Protein AF-0000000075746094 (afdb_homodimer)

Sequence (538 aa):
MNRHQIHQRLQAWEPWWSILRYVLVMAALLWLGGRGAGNLGYNWQWYRISEYIGTVQQGELSLGPLLQGLLVTLKITGVSLLLSLVFGLGAALLRLLPSVMGRLVARIYLELVRNTPLLILIFFIYFVIGPLFGIGRFFSAVLALSLFEGAYASEIFRAGIVSIHRGQWEAAYCLGLSNWDMYRKIILPQALRRIIPPLTSQAVSLVKDSALVSTIAVYDLTMRGQALVAETFLAFEVWFTVAGLYLVLTITLSALAWGLERKMAADSAMNRHQIHQRLQAWEPWWSILRYVLVMAALLWLGGRGAGNLGYNWQWYRISEYIGTVQQGELSLGPLLQGLLVTLKITGVSLLLSLVFGLGAALLRLLPSVMGRLVARIYLELVRNTPLLILIFFIYFVIGPLFGIGRFFSAVLALSLFEGAYASEIFRAGIVSIHRGQWEAAYCLGLSNWDMYRKIILPQALRRIIPPLTSQAVSLVKDSALVSTIAVYDLTMRGQALVAETFLAFEVWFTVAGLYLVLTITLSALAWGLERKMAADSA

Radius of gyration: 25.2 Å; Cα contacts (8 Å, |Δi|>4): 639; chains: 2; bounding box: 60×74×79 Å

Foldseek 3Di:
DDPVVVVVVVVLCVLVVVVVVVVVVLVVVVVVCVVVVVVVVHDADLVVVVVQQWDQDPNDIDGHLLVVLAVLLVVLLVLLLVLLLVLLQQLLVLCVDPDPVSVVVSVVLLVVLVPDDLLVLLCCLAVPVCVVVVHHLSVSLSVSLSSNLSSVLNVLLNCLQVVDDVVLVVVCVVVVHDPVCSCVPGRVVSSCLSSQLVSLVSSLVSSVVSLSSLVVPDSHNNVSLVVCCVVPVNNPSSVSVSVVVSCVVSSVSNSVSVVSNVVSVVVVD/DDPVVVVVVVVLCVLVVVVVVVVVVLVVVVVVCVVVVVVVVHDADLVVVVVQQWDQDPNDIDGHLLVVLAVLLVVLLVLLLVLLLVLLQQLLVLCVDPDPVSVVVSVVLLVCLVPDDLLVLLCCLAVPVCVVVVHHLSVSLSVSLNSNLSSVLNVLLNCLQVVDDVVLVVVCVVVVHDPVCSCVPGRVVSSCLSSQLVSLVSSLVSSVVSLSSLVVPDSHNNVSLVVCCVVPVNNPSSVSVSVVVSVVVSSVSNSVSVVSNVVSVVVVD

InterPro domains:
  IPR000515 ABC transporter type 1, transmembrane domain MetI-like [PF00528] (85-264)
  IPR000515 ABC transporter type 1, transmembrane domain MetI-like [PS50928] (70-257)
  IPR000515 ABC transporter type 1, transmembrane domain MetI-like [cd06261] (70-254)
  IPR010065 Amino acid ABC transporter, permease protein, 3-TM domain [TIGR01726] (63-159)
  IPR035906 MetI-like superfamily [G3DSA:1.10.3720.10] (62-267)
  IPR035906 MetI-like superfamily [SSF161098] (66-256)
  IPR043429 ABC transporter membrane protein permease protein ArtM/GltK/GlnP/TcyL/YhdX-like [PTHR30614] (51-267)

Solvent-accessible surface area (backbone atoms only — not comparable to full-atom values): 27174 Å² total; per-residue (Å²): 136,58,72,67,56,55,56,49,51,58,54,68,45,42,55,60,52,49,48,51,47,46,53,48,48,50,48,47,50,47,48,48,46,51,56,39,29,48,73,70,67,51,79,88,61,66,80,58,50,50,55,37,44,38,39,76,55,95,84,42,81,40,74,12,58,42,46,51,4,42,52,42,42,50,51,46,41,52,55,16,51,57,45,10,50,51,50,3,52,50,35,30,50,26,54,69,41,91,46,66,65,40,30,48,54,30,48,45,55,41,51,51,50,76,35,42,32,65,69,53,46,36,50,38,33,43,60,41,48,10,70,63,71,71,46,54,58,68,57,23,41,29,50,35,50,10,55,49,50,3,44,56,41,12,53,43,48,40,50,22,54,66,64,51,58,64,64,60,57,49,50,36,54,74,72,64,50,49,72,66,50,34,37,66,70,52,48,45,60,56,21,47,61,57,26,48,45,61,48,38,54,48,51,44,49,44,53,37,57,52,50,60,40,29,81,64,70,36,64,21,34,55,28,33,43,53,51,47,27,73,73,68,65,44,44,54,62,41,46,54,47,53,51,48,52,45,32,53,53,32,48,52,47,48,44,51,31,51,53,52,40,50,54,48,54,58,66,72,100,135,59,72,67,55,54,56,50,52,58,54,68,46,42,56,58,52,49,49,51,46,46,53,49,50,51,47,48,48,50,48,48,44,52,56,39,30,48,73,71,67,51,78,86,61,66,78,58,50,50,55,36,44,38,39,76,56,94,84,40,81,40,74,12,58,41,46,50,4,42,50,43,41,50,50,47,38,51,55,16,50,56,46,9,51,51,49,3,51,51,34,29,48,26,55,69,42,90,45,66,66,40,29,49,53,30,48,46,56,40,51,51,48,76,34,42,30,64,70,53,46,37,48,38,34,45,60,43,49,10,70,63,69,72,46,54,58,68,56,22,42,30,49,34,49,11,56,47,50,3,44,57,41,12,52,43,48,41,50,21,56,66,65,52,57,64,64,61,57,50,51,35,53,74,72,64,49,51,70,66,50,34,36,65,72,52,48,46,58,55,21,48,62,58,28,49,44,61,50,38,54,46,49,43,49,43,52,36,57,52,50,58,41,29,81,66,69,35,65,20,36,54,28,33,42,52,50,48,27,75,74,69,65,45,45,56,62,41,48,52,48,53,50,48,53,45,32,53,52,34,48,53,47,47,46,52,32,50,53,50,41,50,54,47,52,57,67,74,100

Secondary structure (DSSP, 8-state):
--HHHHHHHHHHTHHHHHHHHHHHHHHHHHHHHHHHHHHHT----GGGHHHHHEEEETTEEEE-HHHHHHHHHHHHHHHHHHHHHHHHHHHHHHHHSS-HHHHHHHHHHHHHHHTS-HHHHHHHIIIIIHHHHT--HHHHHHHHHHHHHHHHHHHHHHHHHHTS-HHHHHHHHHTT--HHHIIIIIIHHHHHHHHHHHHHHHHHHHHHHHGGGGGGT--SHHHHHHHHHHHH--HHHHHHHHHHHHHHHHHHHHHHHHHHHHHHHHHH-/--HHHHHHHHHHTHHHHHHHHHHHHHHHHHHHHHHHHHHHT----GGGHHHHHEEEETTEEEE-HHHHHHHHHHHHHHHHHHHHHHHHHHHHHHHHSS-HHHHHHHHHHHHHHHTS-HHHHHHHIIIIIHHHHT--HHHHHHHHHHHHHHHHHHHHHHHHHHTS-HHHHHHHHHTT--HHHHIIIIIHHHHHHHHHHHHHHHHHHHHHHHGGGGGGT--SHHHHHHHHHHHH--HHHHHHHHHHHHHHHHHHHHHHHHHHHHHHHHHH-

Structure (mmCIF, N/CA/C/O backbone):
data_AF-0000000075746094-model_v1
#
loop_
_entity.id
_entity.type
_entity.pdbx_description
1 polymer 'Polar amino acid ABC transporter, inner membrane subunit'
#
loop_
_atom_site.group_PDB
_atom_site.id
_atom_site.type_symbol
_atom_site.label_atom_id
_atom_site.label_alt_id
_atom_site.label_comp_id
_atom_site.label_asym_id
_atom_site.label_entity_id
_atom_site.label_seq_id
_atom_site.pdbx_PDB_ins_code
_atom_site.Cartn_x
_atom_site.Cartn_y
_atom_site.Cartn_z
_atom_site.occupancy
_atom_site.B_iso_or_equiv
_atom_site.auth_seq_id
_atom_site.auth_comp_id
_atom_site.auth_asym_id
_atom_site.auth_atom_id
_atom_site.pdbx_PDB_model_num
ATOM 1 N N . MET A 1 1 ? 10.516 40.406 -11.547 1 32.91 1 MET A N 1
ATOM 2 C CA . MET A 1 1 ? 9.836 39.125 -11.586 1 32.91 1 MET A CA 1
ATOM 3 C C . MET A 1 1 ? 9.977 38.375 -10.258 1 32.91 1 MET A C 1
ATOM 5 O O . MET A 1 1 ? 11.086 38.094 -9.812 1 32.91 1 MET A O 1
ATOM 9 N N . ASN A 1 2 ? 8.984 38.406 -9.336 1 38.28 2 ASN A N 1
ATOM 10 C CA . ASN A 1 2 ? 8.977 38.062 -7.918 1 38.28 2 ASN A CA 1
ATOM 11 C C . ASN A 1 2 ? 9.305 36.594 -7.699 1 38.28 2 ASN A C 1
ATOM 13 O O . ASN A 1 2 ? 8.992 35.75 -8.539 1 38.28 2 ASN A O 1
ATOM 17 N N . ARG A 1 3 ? 10.328 36.344 -6.805 1 47.72 3 ARG A N 1
ATOM 18 C CA . ARG A 1 3 ? 10.82 35.031 -6.395 1 47.72 3 ARG A CA 1
ATOM 19 C C . ARG A 1 3 ? 9.664 34.031 -6.203 1 47.72 3 ARG A C 1
ATOM 21 O O . ARG A 1 3 ? 9.812 32.844 -6.453 1 47.72 3 ARG A O 1
ATOM 28 N N . HIS A 1 4 ? 8.539 34.531 -5.809 1 46.88 4 HIS A N 1
ATOM 29 C CA . HIS A 1 4 ? 7.352 33.719 -5.637 1 46.88 4 HIS A CA 1
ATOM 30 C C . HIS A 1 4 ? 6.852 33.188 -6.973 1 46.88 4 HIS A C 1
ATOM 32 O O . HIS A 1 4 ? 6.418 32.031 -7.062 1 46.88 4 HIS A O 1
ATOM 38 N N . GLN A 1 5 ? 6.883 34.031 -8.016 1 47.44 5 GLN A N 1
ATOM 39 C CA . GLN A 1 5 ? 6.41 33.625 -9.336 1 47.44 5 GLN A CA 1
ATOM 40 C C . GLN A 1 5 ? 7.332 32.562 -9.945 1 47.44 5 GLN A C 1
ATOM 42 O O . GLN A 1 5 ? 6.867 31.641 -10.617 1 47.44 5 GLN A O 1
ATOM 47 N N . ILE A 1 6 ? 8.594 32.719 -9.797 1 45 6 ILE A N 1
ATOM 48 C CA . ILE A 1 6 ? 9.562 31.781 -10.328 1 45 6 ILE A CA 1
ATOM 49 C C . ILE A 1 6 ? 9.375 30.422 -9.656 1 45 6 ILE A C 1
ATOM 51 O O . ILE A 1 6 ? 9.414 29.391 -10.32 1 45 6 ILE A O 1
ATOM 55 N N . HIS A 1 7 ? 9.203 30.422 -8.32 1 47.88 7 HIS A N 1
ATOM 56 C CA . HIS A 1 7 ? 8.961 29.188 -7.594 1 47.88 7 HIS A CA 1
ATOM 57 C C . HIS A 1 7 ? 7.703 28.484 -8.094 1 47.88 7 HIS A C 1
ATOM 59 O O . HIS A 1 7 ? 7.66 27.266 -8.18 1 47.88 7 HIS A O 1
ATOM 65 N N . GLN A 1 8 ? 6.691 29.266 -8.438 1 49.34 8 GLN A N 1
ATOM 66 C CA . GLN A 1 8 ? 5.438 28.719 -8.953 1 49.34 8 GLN A CA 1
ATOM 67 C C . GLN A 1 8 ? 5.625 28.109 -10.336 1 49.34 8 GLN A C 1
ATOM 69 O O . GLN A 1 8 ? 5.047 27.078 -10.656 1 49.34 8 GLN A O 1
ATOM 74 N N . ARG A 1 9 ? 6.215 28.812 -11.211 1 46.88 9 ARG A N 1
ATOM 75 C CA . ARG A 1 9 ? 6.438 28.328 -12.57 1 46.88 9 ARG A CA 1
ATOM 76 C C . ARG A 1 9 ? 7.285 27.062 -12.555 1 46.88 9 ARG A C 1
ATOM 78 O O . ARG A 1 9 ? 7.047 26.141 -13.344 1 46.88 9 ARG A O 1
ATOM 85 N N . LEU A 1 10 ? 8.289 27.078 -11.852 1 47.69 10 LEU A N 1
ATOM 86 C CA . LEU A 1 10 ? 9.117 25.875 -11.719 1 47.69 10 LEU A CA 1
ATOM 87 C C . LEU A 1 10 ? 8.289 24.703 -11.188 1 47.69 10 LEU A C 1
ATOM 89 O O . LEU A 1 10 ? 8.539 23.547 -11.539 1 47.69 10 LEU A O 1
ATOM 93 N N . GLN A 1 11 ? 7.34 25.062 -10.406 1 53.38 11 GLN A N 1
ATOM 94 C CA . GLN A 1 11 ? 6.441 24.031 -9.891 1 53.38 11 GLN A CA 1
ATOM 95 C C . GLN A 1 11 ? 5.547 23.484 -10.992 1 53.38 11 GLN A C 1
ATOM 97 O O . GLN A 1 11 ? 5.176 22.312 -10.977 1 53.38 11 GLN A O 1
ATOM 102 N N . ALA A 1 12 ? 5.211 24.406 -12.039 1 51.81 12 ALA A N 1
ATOM 103 C CA . ALA A 1 12 ? 4.344 23.984 -13.133 1 51.81 12 ALA A CA 1
ATOM 104 C C . ALA A 1 12 ? 5.02 22.922 -13.992 1 51.81 12 ALA A C 1
ATOM 106 O O . ALA A 1 12 ? 4.348 22.078 -14.602 1 51.81 12 ALA A O 1
ATOM 107 N N . TRP A 1 13 ? 6.254 22.969 -14.094 1 53.16 13 TRP A N 1
ATOM 108 C CA . TRP A 1 13 ? 6.977 22.062 -14.977 1 53.16 13 TRP A CA 1
ATOM 109 C C . TRP A 1 13 ? 7.363 20.781 -14.234 1 53.16 13 TRP A C 1
ATOM 111 O O . TRP A 1 13 ? 8.047 19.922 -14.789 1 53.16 13 TRP A O 1
ATOM 121 N N . GLU A 1 14 ? 6.941 20.656 -13.023 1 60.19 14 GLU A N 1
ATOM 122 C CA . GLU A 1 14 ? 7.348 19.562 -12.156 1 60.19 14 GLU A CA 1
ATOM 123 C C . GLU A 1 14 ? 6.84 18.219 -12.688 1 60.19 14 GLU A C 1
ATOM 125 O O . GLU A 1 14 ? 7.578 17.234 -12.703 1 60.19 14 GLU A O 1
ATOM 130 N N . PRO A 1 15 ? 5.719 18.328 -13.312 1 59.16 15 PRO A N 1
ATOM 131 C CA . PRO A 1 15 ? 5.305 17.016 -13.836 1 59.16 15 PRO A CA 1
ATOM 132 C C . PRO A 1 15 ? 6.121 16.578 -15.047 1 59.16 15 PRO A C 1
ATOM 134 O O . PRO A 1 15 ? 6.461 15.398 -15.18 1 59.16 15 PRO A O 1
ATOM 137 N N . TRP A 1 16 ? 6.422 17.484 -15.906 1 60.69 16 TRP A N 1
ATOM 138 C CA . TRP A 1 16 ? 7.195 17.156 -17.094 1 60.69 16 TRP A CA 1
ATOM 139 C C . TRP A 1 16 ? 8.602 16.703 -16.734 1 60.69 16 TRP A C 1
ATOM 141 O O . TRP A 1 16 ? 9.148 15.789 -17.344 1 60.69 16 TRP A O 1
ATOM 151 N N . TRP A 1 17 ? 9.141 17.359 -15.781 1 65.19 17 TRP A N 1
ATOM 152 C CA . TRP A 1 17 ? 10.461 16.953 -15.305 1 65.19 17 TRP A CA 1
ATOM 153 C C . TRP A 1 17 ? 10.414 15.57 -14.656 1 65.19 17 TRP A C 1
ATOM 155 O O . TRP A 1 17 ? 11.344 14.781 -14.797 1 65.19 17 TRP A O 1
ATOM 165 N N . SER A 1 18 ? 9.336 15.297 -14.156 1 64.75 18 SER A N 1
ATOM 166 C CA . SER A 1 18 ? 9.156 13.977 -13.57 1 64.75 18 SER A CA 1
ATOM 167 C C . SER A 1 18 ? 9.102 12.891 -14.641 1 64.75 18 SER A C 1
ATOM 169 O O . SER A 1 18 ? 9.703 11.828 -14.484 1 64.75 18 SER A O 1
ATOM 171 N N . ILE A 1 19 ? 8.453 13.281 -15.703 1 63.69 19 ILE A N 1
ATOM 172 C CA . ILE A 1 19 ? 8.359 12.336 -16.812 1 63.69 19 ILE A CA 1
ATOM 173 C C . ILE A 1 19 ? 9.734 12.109 -17.422 1 63.69 19 ILE A C 1
ATOM 175 O O . ILE A 1 19 ? 10.125 10.969 -17.688 1 63.69 19 ILE A O 1
ATOM 179 N N . LEU A 1 20 ? 10.398 13.125 -17.609 1 71.06 20 LEU A N 1
ATOM 180 C CA . LEU A 1 20 ? 11.727 13.016 -18.203 1 71.06 20 LEU A CA 1
ATOM 181 C C . LEU A 1 20 ? 12.648 12.172 -17.312 1 71.06 20 LEU A C 1
ATOM 183 O O . LEU A 1 20 ? 13.383 11.32 -17.828 1 71.06 20 LEU A O 1
ATOM 187 N N . ARG A 1 21 ? 12.594 12.445 -16.094 1 71.25 21 ARG A N 1
ATOM 188 C CA . ARG A 1 21 ? 13.422 11.672 -15.18 1 71.25 21 ARG A CA 1
ATOM 189 C C . ARG A 1 21 ? 13.047 10.195 -15.219 1 71.25 21 ARG A C 1
ATOM 191 O O . ARG A 1 21 ? 13.922 9.328 -15.188 1 71.25 21 ARG A O 1
ATOM 198 N N . TYR A 1 22 ? 11.875 9.891 -15.43 1 68.31 22 TYR A N 1
ATOM 199 C CA . TYR A 1 22 ? 11.398 8.516 -15.516 1 68.31 22 TYR A CA 1
ATOM 200 C C . TYR A 1 22 ? 11.922 7.84 -16.781 1 68.31 22 TYR A C 1
ATOM 202 O O . TYR A 1 22 ? 12.414 6.707 -16.719 1 68.31 22 TYR A O 1
ATOM 210 N N . VAL A 1 23 ? 11.711 8.633 -17.781 1 70.62 23 VAL A N 1
ATOM 211 C CA . VAL A 1 23 ? 12.164 8.094 -19.062 1 70.62 23 VAL A CA 1
ATOM 212 C C . VAL A 1 23 ? 13.664 7.809 -19.016 1 70.62 23 VAL A C 1
ATOM 214 O O . VAL A 1 23 ? 14.125 6.773 -19.5 1 70.62 23 VAL A O 1
ATOM 217 N N . LEU A 1 24 ? 14.328 8.641 -18.344 1 74.25 24 LEU A N 1
ATOM 218 C CA . LEU A 1 24 ? 15.773 8.484 -18.25 1 74.25 24 LEU A CA 1
ATOM 219 C C . LEU A 1 24 ? 16.125 7.27 -17.391 1 74.25 24 LEU A C 1
ATOM 221 O O . LEU A 1 24 ? 17.031 6.496 -17.75 1 74.25 24 LEU A O 1
ATOM 225 N N . VAL A 1 25 ? 15.438 7.102 -16.344 1 72.88 25 VAL A N 1
ATOM 226 C CA . VAL A 1 25 ? 15.711 5.98 -15.453 1 72.88 25 VAL A CA 1
ATOM 227 C C . VAL A 1 25 ? 15.367 4.668 -16.141 1 72.88 25 VAL A C 1
ATOM 229 O O . VAL A 1 25 ? 16.141 3.709 -16.094 1 72.88 25 VAL A O 1
ATOM 232 N N . MET A 1 26 ? 14.266 4.707 -16.797 1 69.81 26 MET A N 1
ATOM 233 C CA . MET A 1 26 ? 13.867 3.496 -17.516 1 69.81 26 MET A CA 1
ATOM 234 C C . MET A 1 26 ? 14.859 3.168 -18.609 1 69.81 26 MET A C 1
ATOM 236 O O . MET A 1 26 ? 15.203 2.002 -18.828 1 69.81 26 MET A O 1
ATOM 240 N N . ALA A 1 27 ? 15.242 4.242 -19.219 1 73.88 27 ALA A N 1
ATOM 241 C CA . ALA A 1 27 ? 16.25 4.062 -20.266 1 73.88 27 ALA A CA 1
ATOM 242 C C . ALA A 1 27 ? 17.547 3.518 -19.672 1 73.88 27 ALA A C 1
ATOM 244 O O . ALA A 1 27 ? 18.172 2.635 -20.266 1 73.88 27 ALA A O 1
ATOM 245 N N . ALA A 1 28 ? 17.891 4.035 -18.578 1 75 28 ALA A N 1
ATOM 246 C CA . ALA A 1 28 ? 19.109 3.566 -17.922 1 75 28 ALA A CA 1
ATOM 247 C C . ALA A 1 28 ? 18.969 2.113 -17.469 1 75 28 ALA A C 1
ATOM 249 O O . ALA A 1 28 ? 19.891 1.317 -17.625 1 75 28 ALA A O 1
ATOM 250 N N . LEU A 1 29 ? 17.875 1.804 -16.938 1 72.88 29 LEU A N 1
ATOM 251 C CA . LEU A 1 29 ? 17.625 0.434 -16.5 1 72.88 29 LEU A CA 1
ATOM 252 C C . LEU A 1 29 ? 17.594 -0.517 -17.703 1 72.88 29 LEU A C 1
ATOM 254 O O . LEU A 1 29 ? 18.094 -1.641 -17.609 1 72.88 29 LEU A O 1
ATOM 258 N N . LEU A 1 30 ? 16.984 0 -18.75 1 70.31 30 LEU A N 1
ATOM 259 C CA . LEU A 1 30 ? 16.984 -0.775 -19.984 1 70.31 30 LEU A CA 1
ATOM 260 C C . LEU A 1 30 ? 18.406 -0.971 -20.5 1 70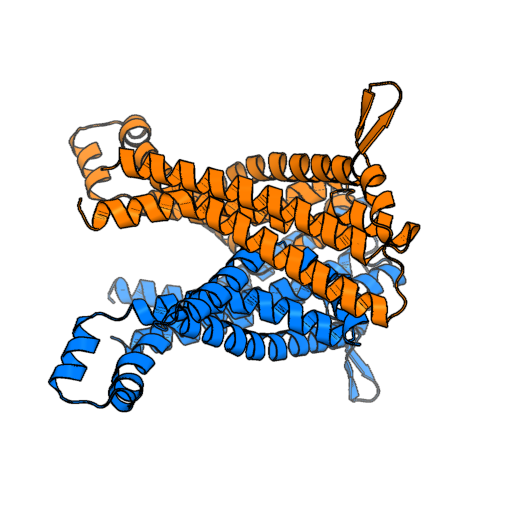.31 30 LEU A C 1
ATOM 262 O O . LEU A 1 30 ? 18.75 -2.055 -20.984 1 70.31 30 LEU A O 1
ATOM 266 N N . TRP A 1 31 ? 19.078 0.099 -20.375 1 72.12 31 TRP A N 1
ATOM 267 C CA . TRP A 1 31 ? 20.469 0.042 -20.812 1 72.12 31 TRP A CA 1
ATOM 268 C C . TRP A 1 31 ? 21.281 -0.928 -19.953 1 72.12 31 TRP A C 1
ATOM 270 O O . TRP A 1 31 ? 22.016 -1.771 -20.469 1 72.12 31 TRP A O 1
ATOM 280 N N . LEU A 1 32 ? 21.078 -0.868 -18.688 1 68.19 32 LEU A N 1
ATOM 281 C CA . LEU A 1 32 ? 21.766 -1.765 -17.75 1 68.19 32 LEU A CA 1
ATOM 282 C C . LEU A 1 32 ? 21.312 -3.207 -17.969 1 68.19 32 LEU A C 1
ATOM 284 O O . LEU A 1 32 ? 22.141 -4.129 -17.922 1 68.19 32 LEU A O 1
ATOM 288 N N . GLY A 1 33 ? 20.109 -3.344 -18.094 1 68.81 33 GLY A N 1
ATOM 289 C CA . GLY A 1 33 ? 19.562 -4.664 -18.375 1 68.81 33 GLY A CA 1
ATOM 290 C C . GLY A 1 33 ? 20.062 -5.254 -19.688 1 68.81 33 GLY A C 1
ATOM 291 O O . GLY A 1 33 ? 20.359 -6.449 -19.75 1 68.81 33 GLY A O 1
ATOM 292 N N . GLY A 1 34 ? 20.047 -4.379 -20.688 1 68.25 34 GLY A N 1
ATOM 293 C CA . GLY A 1 34 ? 20.562 -4.82 -21.969 1 68.25 34 GLY A CA 1
ATOM 294 C C . GLY A 1 34 ? 22.016 -5.27 -21.906 1 68.25 34 GLY A C 1
ATOM 295 O O . GLY A 1 34 ? 22.359 -6.344 -22.391 1 68.25 34 GLY A O 1
ATOM 296 N N . ARG A 1 35 ? 22.766 -4.492 -21.188 1 69.25 35 ARG A N 1
ATOM 297 C CA . ARG A 1 35 ? 24.188 -4.824 -21.047 1 69.25 35 ARG A CA 1
ATOM 298 C C . ARG A 1 35 ? 24.359 -6.039 -20.141 1 69.25 35 ARG A C 1
ATOM 300 O O . ARG A 1 35 ? 25.188 -6.914 -20.438 1 69.25 35 ARG A O 1
ATOM 307 N N . GLY A 1 36 ? 23.625 -6.012 -19.094 1 68.06 36 GLY A N 1
ATOM 308 C CA . GLY A 1 36 ? 23.719 -7.129 -18.172 1 68.06 36 GLY A CA 1
ATOM 309 C C . GLY A 1 36 ? 23.203 -8.43 -18.766 1 68.06 36 GLY A C 1
ATOM 310 O O . GLY A 1 36 ? 23.828 -9.477 -18.609 1 68.06 36 GLY A O 1
ATOM 311 N N . ALA A 1 37 ? 22.125 -8.32 -19.406 1 69.44 37 ALA A N 1
ATOM 312 C CA . ALA A 1 37 ? 21.516 -9.492 -20.031 1 69.44 37 ALA A CA 1
ATOM 313 C C . ALA A 1 37 ? 22.375 -10.031 -21.156 1 69.44 37 ALA A C 1
ATOM 315 O O . ALA A 1 37 ? 22.391 -11.242 -21.422 1 69.44 37 ALA A O 1
ATOM 316 N N . GLY A 1 38 ? 22.953 -9.102 -21.828 1 68.88 38 GLY A N 1
ATOM 317 C CA . GLY A 1 38 ? 23.922 -9.562 -22.828 1 68.88 38 GLY A CA 1
ATOM 318 C C . GLY A 1 38 ? 25.016 -10.43 -22.25 1 68.88 38 GLY A C 1
ATOM 319 O O . GLY A 1 38 ? 25.359 -11.461 -22.828 1 68.88 38 GLY A O 1
ATOM 320 N N . ASN A 1 39 ? 25.359 -10.055 -21.094 1 69.06 39 ASN A N 1
ATOM 321 C CA . ASN A 1 39 ? 26.375 -10.852 -20.406 1 69.06 39 ASN A CA 1
ATOM 322 C C . ASN A 1 39 ? 25.812 -12.211 -19.984 1 69.06 39 ASN A C 1
ATOM 324 O O . ASN A 1 39 ? 26.562 -13.172 -19.828 1 69.06 39 ASN A O 1
ATOM 328 N N . LEU A 1 40 ? 24.562 -12.273 -19.875 1 73.56 40 LEU A N 1
ATOM 329 C CA . LEU A 1 40 ? 23.906 -13.508 -19.469 1 73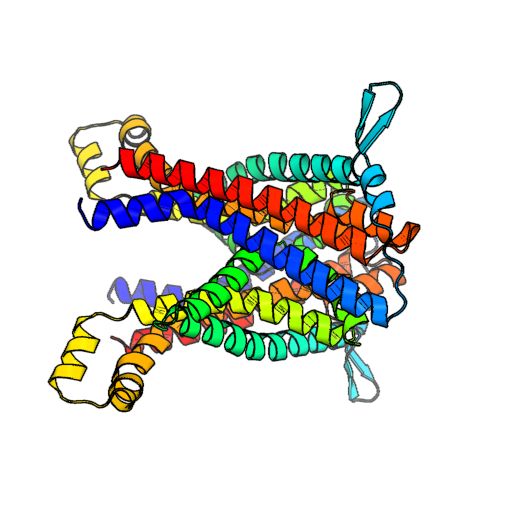.56 40 LEU A CA 1
ATOM 330 C C . LEU A 1 40 ? 23.531 -14.344 -20.688 1 73.56 40 LEU A C 1
ATOM 332 O O . LEU A 1 40 ? 23.031 -15.469 -20.547 1 73.56 40 LEU A O 1
ATOM 336 N N . GLY A 1 41 ? 23.75 -13.75 -21.859 1 77.12 41 GLY A N 1
ATOM 337 C CA . GLY A 1 41 ? 23.375 -14.445 -23.078 1 77.12 41 GLY A CA 1
ATOM 338 C C . GLY A 1 41 ? 21.906 -14.312 -23.422 1 77.12 41 GLY A C 1
ATOM 339 O O . GLY A 1 41 ? 21.359 -15.125 -24.172 1 77.12 41 GLY A O 1
ATOM 340 N N . TYR A 1 42 ? 21.359 -13.406 -22.734 1 80.69 42 TYR A N 1
ATOM 341 C CA . TYR A 1 42 ? 19.938 -13.195 -22.969 1 80.69 42 TYR A CA 1
ATOM 342 C C . TYR A 1 42 ? 19.703 -12.516 -24.312 1 80.69 42 TYR A C 1
ATOM 344 O O . TYR A 1 42 ? 20.406 -11.578 -24.672 1 80.69 42 TYR A O 1
ATOM 352 N N . ASN A 1 43 ? 18.781 -13.055 -25.141 1 81.88 43 ASN A N 1
ATOM 353 C CA . ASN A 1 43 ? 18.391 -12.484 -26.422 1 81.88 43 ASN A CA 1
ATOM 354 C C . ASN A 1 43 ? 17.125 -11.625 -26.297 1 81.88 43 ASN A C 1
ATOM 356 O O . ASN A 1 43 ? 16.016 -12.156 -26.203 1 81.88 43 ASN A O 1
ATOM 360 N N . TRP A 1 44 ? 17.375 -10.297 -26.312 1 84.38 44 TRP A N 1
ATOM 361 C CA . TRP A 1 44 ? 16.266 -9.367 -26.188 1 84.38 44 TRP A CA 1
ATOM 362 C C . TRP A 1 44 ? 15.344 -9.453 -27.406 1 84.38 44 TRP A C 1
ATOM 364 O O . TRP A 1 44 ? 15.82 -9.461 -28.547 1 84.38 44 TRP A O 1
ATOM 374 N N . GLN A 1 45 ? 14.047 -9.648 -27.188 1 87.69 45 GLN A N 1
ATOM 375 C CA . GLN A 1 45 ? 13.086 -9.758 -28.281 1 87.69 45 GLN A CA 1
ATOM 376 C C . GLN A 1 45 ? 11.992 -8.695 -28.156 1 87.69 45 GLN A C 1
ATOM 378 O O . GLN A 1 45 ? 10.805 -9.023 -28.125 1 87.69 45 GLN A O 1
ATOM 383 N N . TRP A 1 46 ? 12.398 -7.504 -28.234 1 88.88 46 TRP A N 1
ATOM 384 C CA . TRP A 1 46 ? 11.5 -6.367 -28.078 1 88.88 46 TRP A CA 1
ATOM 385 C C . TRP A 1 46 ? 10.453 -6.348 -29.188 1 88.88 46 TRP A C 1
ATOM 387 O O . TRP A 1 46 ? 9.344 -5.844 -29 1 88.88 46 TRP A O 1
ATOM 397 N N . TYR A 1 47 ? 10.781 -6.883 -30.312 1 87.38 47 TYR A N 1
ATOM 398 C CA . TYR A 1 47 ? 9.898 -6.848 -31.469 1 87.38 47 TYR A CA 1
ATOM 399 C C . TYR A 1 47 ? 8.617 -7.637 -31.188 1 87.38 47 TYR A C 1
ATOM 401 O O . TYR A 1 47 ? 7.586 -7.387 -31.812 1 87.38 47 TYR A O 1
ATOM 409 N N . ARG A 1 48 ? 8.648 -8.5 -30.234 1 89.62 48 ARG A N 1
ATOM 410 C CA . ARG A 1 48 ? 7.484 -9.32 -29.922 1 89.62 48 ARG A CA 1
ATOM 411 C C . ARG A 1 48 ? 6.512 -8.562 -29.031 1 89.62 48 ARG A C 1
ATOM 413 O O . ARG A 1 48 ? 5.328 -8.898 -28.969 1 89.62 48 ARG A O 1
ATOM 420 N N . ILE A 1 49 ? 7.008 -7.621 -28.344 1 92.19 49 ILE A N 1
ATOM 421 C CA . ILE A 1 49 ? 6.211 -6.918 -27.344 1 92.19 49 ILE A CA 1
ATOM 422 C C . ILE A 1 49 ? 5.133 -6.086 -28.031 1 92.19 49 ILE A C 1
ATOM 424 O O . ILE A 1 49 ? 4.027 -5.926 -27.516 1 92.19 49 ILE A O 1
ATOM 428 N N . SER A 1 50 ? 5.434 -5.535 -29.219 1 89.81 50 SER A N 1
ATOM 429 C CA . SER A 1 50 ? 4.473 -4.715 -29.953 1 89.81 50 SER A CA 1
ATOM 430 C C . SER A 1 50 ? 3.178 -5.477 -30.203 1 89.81 50 SER A C 1
ATOM 432 O O . SER A 1 50 ? 2.088 -4.902 -30.125 1 89.81 50 SER A O 1
ATOM 434 N N . GLU A 1 51 ? 3.295 -6.734 -30.422 1 89.88 51 GLU A N 1
ATOM 435 C CA . GLU A 1 51 ? 2.123 -7.566 -30.688 1 89.88 51 GLU A CA 1
ATOM 436 C C . GLU A 1 51 ? 1.276 -7.734 -29.422 1 89.88 51 GLU A C 1
ATOM 438 O O . GLU A 1 51 ? 0.063 -7.938 -29.516 1 89.88 51 GLU A O 1
ATOM 443 N N . TYR A 1 52 ? 1.957 -7.613 -28.328 1 92.88 52 TYR A N 1
ATOM 444 C CA . TYR A 1 52 ? 1.249 -7.816 -27.062 1 92.88 52 TYR A CA 1
ATOM 445 C C . TYR A 1 52 ? 0.6 -6.523 -26.594 1 92.88 52 TYR A C 1
ATOM 447 O O . TYR A 1 52 ? -0.23 -6.535 -25.672 1 92.88 52 TYR A O 1
ATOM 455 N N . ILE A 1 53 ? 0.963 -5.488 -27.219 1 93 53 ILE A N 1
ATOM 456 C CA . ILE A 1 53 ? 0.312 -4.207 -26.969 1 93 53 ILE A CA 1
ATOM 457 C C . ILE A 1 53 ? -0.865 -4.027 -27.922 1 93 53 ILE A C 1
ATOM 459 O O . ILE A 1 53 ? -1.976 -3.703 -27.5 1 93 53 ILE A O 1
ATOM 463 N N . GLY A 1 54 ? -0.592 -4.191 -29.172 1 91.62 54 GLY A N 1
ATOM 464 C CA . GLY A 1 54 ? -1.626 -4.078 -30.188 1 91.62 54 GLY A CA 1
ATOM 465 C C . GLY A 1 54 ? -1.152 -4.492 -31.562 1 91.62 54 GLY A C 1
ATOM 466 O O . GLY A 1 54 ? 0.052 -4.547 -31.828 1 91.62 54 GLY A O 1
ATOM 467 N N . THR A 1 55 ? -2.189 -4.949 -32.344 1 86.5 55 THR A N 1
ATOM 468 C CA . THR A 1 55 ? -1.904 -5.305 -33.719 1 86.5 55 THR A CA 1
ATOM 469 C C . THR A 1 55 ? -2.883 -4.613 -34.656 1 86.5 55 THR A C 1
ATOM 471 O O . THR A 1 55 ? -3.994 -4.258 -34.281 1 86.5 55 THR A O 1
ATOM 474 N N . VAL A 1 56 ? -2.281 -4.156 -35.719 1 83.12 56 VAL A N 1
ATOM 475 C CA . VAL A 1 56 ? -3.131 -3.615 -36.781 1 83.12 56 VAL A CA 1
ATOM 476 C C . VAL A 1 56 ? -3.318 -4.656 -37.875 1 83.12 56 VAL A C 1
ATOM 478 O O . VAL A 1 56 ? -2.346 -5.109 -38.469 1 83.12 56 VAL A O 1
ATOM 481 N N . GLN A 1 57 ? -4.457 -5.27 -37.75 1 77 57 GLN A N 1
ATOM 482 C CA . GLN A 1 57 ? -4.762 -6.211 -38.812 1 77 57 GLN A CA 1
ATOM 483 C C . GLN A 1 57 ? -5.895 -5.691 -39.688 1 77 57 GLN A C 1
ATOM 485 O O . GLN A 1 57 ? -6.984 -5.391 -39.219 1 77 57 GLN A O 1
ATOM 490 N N . GLN A 1 58 ? -5.602 -5.621 -40.938 1 79.81 58 GLN A N 1
ATOM 491 C CA . GLN A 1 58 ? -6.562 -5.211 -41.938 1 79.81 58 GLN A CA 1
ATOM 492 C C . GLN A 1 58 ? -7.172 -3.852 -41.625 1 79.81 58 GLN A C 1
ATOM 494 O O . GLN A 1 58 ? -8.383 -3.666 -41.719 1 79.81 58 GLN A O 1
ATOM 499 N N . GLY A 1 59 ? -6.426 -2.961 -40.938 1 78.88 59 GLY A N 1
ATOM 500 C CA . GLY A 1 59 ? -6.875 -1.604 -40.688 1 78.88 59 GLY A CA 1
ATOM 501 C C . GLY A 1 59 ? -7.559 -1.455 -39.344 1 78.88 59 GLY A C 1
ATOM 502 O O . GLY A 1 59 ? -7.957 -0.353 -38.969 1 78.88 59 GLY A O 1
ATOM 503 N N . GLU A 1 60 ? -7.859 -2.512 -38.75 1 84.69 60 GLU A N 1
ATOM 504 C CA . GLU A 1 60 ? -8.523 -2.441 -37.438 1 84.69 60 GLU A CA 1
ATOM 505 C C . GLU A 1 60 ? -7.531 -2.672 -36.312 1 84.69 60 GLU A C 1
ATOM 507 O O . GLU A 1 60 ? -6.699 -3.578 -36.375 1 84.69 60 GLU A O 1
ATOM 512 N N . LEU A 1 61 ? -7.523 -1.716 -35.438 1 85.75 61 LEU A N 1
ATOM 513 C CA . LEU A 1 61 ? -6.664 -1.828 -34.281 1 85.75 61 LEU A CA 1
ATOM 514 C C . LEU A 1 61 ? -7.219 -2.846 -33.281 1 85.75 61 LEU A C 1
ATOM 516 O O . LEU A 1 61 ? -8.398 -2.793 -32.938 1 85.75 61 LEU A O 1
ATOM 520 N N . SER A 1 62 ? -6.484 -3.979 -33.156 1 91.06 62 SER A N 1
ATOM 521 C CA . SER A 1 62 ? -6.84 -4.973 -32.156 1 91.06 62 SER A CA 1
ATOM 522 C C . SER A 1 62 ? -5.957 -4.848 -30.906 1 91.06 62 SER A C 1
ATOM 524 O O . SER A 1 62 ? -4.73 -4.816 -31.016 1 91.06 62 SER A O 1
ATOM 526 N N . LEU A 1 63 ? -6.578 -4.707 -29.828 1 93.69 63 LEU A N 1
ATOM 527 C CA . LEU A 1 63 ? -5.852 -4.555 -28.578 1 93.69 63 LEU A CA 1
ATOM 528 C C . LEU A 1 63 ? -5.184 -5.867 -28.172 1 93.69 63 LEU A C 1
ATOM 530 O O . LEU A 1 63 ? -5.809 -6.926 -28.234 1 93.69 63 LEU A O 1
ATOM 534 N N . GLY A 1 64 ? -3.959 -5.809 -27.891 1 95.38 64 GLY A N 1
ATOM 535 C CA . GLY A 1 64 ? -3.248 -6.965 -27.359 1 95.38 64 GLY A CA 1
ATOM 536 C C . GLY A 1 64 ? -3.574 -7.266 -25.906 1 95.38 64 GLY A C 1
ATOM 537 O O . GLY A 1 64 ? -4.336 -6.527 -25.281 1 95.38 64 GLY A O 1
ATOM 538 N N . PRO A 1 65 ? -3.023 -8.344 -25.453 1 96.5 65 PRO A N 1
ATOM 539 C CA . PRO A 1 65 ? -3.342 -8.773 -24.094 1 96.5 65 PRO A CA 1
ATOM 540 C C . PRO A 1 65 ? -2.979 -7.734 -23.047 1 96.5 65 PRO A C 1
ATOM 542 O O . PRO A 1 65 ? -3.695 -7.574 -22.047 1 96.5 65 PRO A O 1
ATOM 545 N N . LEU A 1 66 ? -1.925 -7.023 -23.203 1 97.88 66 LEU A N 1
ATOM 546 C CA . LEU A 1 66 ? -1.499 -6.055 -22.203 1 97.88 66 LEU A CA 1
ATOM 547 C C . LEU A 1 66 ? -2.465 -4.875 -22.141 1 97.88 66 LEU A C 1
ATOM 549 O O . LEU A 1 66 ? -2.826 -4.418 -21.047 1 97.88 66 LEU A O 1
ATOM 553 N N . LEU A 1 67 ? -2.865 -4.383 -23.266 1 97.19 67 LEU A N 1
ATOM 554 C CA . LEU A 1 67 ? -3.811 -3.271 -23.266 1 97.19 67 LEU A CA 1
ATOM 555 C C . LEU A 1 67 ? -5.191 -3.727 -22.812 1 97.19 67 LEU A C 1
ATOM 557 O O . LEU A 1 67 ? -5.926 -2.959 -22.172 1 97.19 67 LEU A O 1
ATOM 561 N N . GLN A 1 68 ? -5.539 -4.973 -23.172 1 97.69 68 GLN A N 1
ATOM 562 C CA . GLN A 1 68 ? -6.77 -5.531 -22.625 1 97.69 68 GLN A CA 1
ATOM 563 C C . GLN A 1 68 ? -6.723 -5.586 -21.109 1 97.69 68 GLN A C 1
ATOM 565 O O . GLN A 1 68 ? -7.715 -5.289 -20.438 1 97.69 68 GLN A O 1
ATOM 570 N N . GLY A 1 69 ? -5.555 -6.012 -20.562 1 98.5 69 GLY A N 1
ATOM 571 C CA . GLY A 1 69 ? -5.359 -6 -19.109 1 98.5 69 GLY A CA 1
ATOM 572 C C . GLY A 1 69 ? -5.422 -4.609 -18.516 1 98.5 69 GLY A C 1
ATOM 573 O O . GLY A 1 69 ? -5.969 -4.422 -17.422 1 98.5 69 GLY A O 1
ATOM 574 N N . LEU A 1 70 ? -4.867 -3.672 -19.266 1 98.25 70 LEU A N 1
ATOM 575 C CA . LEU A 1 70 ? -4.914 -2.283 -18.812 1 98.25 70 LEU A CA 1
ATOM 576 C C . LEU A 1 70 ? -6.355 -1.795 -18.703 1 98.25 70 LEU A C 1
ATOM 578 O O . LEU A 1 70 ? -6.695 -1.062 -17.766 1 98.25 70 LEU A O 1
ATOM 582 N N . LEU A 1 71 ? -7.191 -2.166 -19.609 1 97.94 71 LEU A N 1
ATOM 583 C CA . LEU A 1 71 ? -8.602 -1.785 -19.578 1 97.94 71 LEU A CA 1
ATOM 584 C C . LEU A 1 71 ? -9.297 -2.379 -18.359 1 97.94 71 LEU A C 1
ATOM 586 O O . LEU A 1 71 ? -10.148 -1.729 -17.75 1 97.94 71 LEU A O 1
ATOM 590 N N . VAL A 1 72 ? -8.945 -3.617 -18.062 1 98.56 72 VAL A N 1
ATOM 591 C CA . VAL A 1 72 ? -9.508 -4.25 -16.875 1 98.56 72 VAL A CA 1
ATOM 592 C C . VAL A 1 72 ? -9.039 -3.512 -15.617 1 98.56 72 VAL A C 1
ATOM 594 O O . VAL A 1 72 ? -9.82 -3.287 -14.688 1 98.56 72 VAL A O 1
ATOM 597 N N . THR A 1 73 ? -7.723 -3.146 -15.57 1 98.69 73 THR A N 1
ATOM 598 C CA . THR A 1 73 ? -7.188 -2.34 -14.477 1 98.69 73 THR A CA 1
ATOM 599 C C . THR A 1 73 ? -7.992 -1.052 -14.312 1 98.69 73 THR A C 1
ATOM 601 O O . THR A 1 73 ? -8.383 -0.696 -13.203 1 98.69 73 THR A O 1
ATOM 604 N N . LEU A 1 74 ? -8.312 -0.383 -15.422 1 98.19 74 LEU A N 1
ATOM 605 C CA . LEU A 1 74 ? -9.055 0.874 -15.391 1 98.19 74 LEU A CA 1
ATOM 606 C C . LEU A 1 74 ? -10.492 0.646 -14.938 1 98.19 74 LEU A C 1
ATOM 608 O O . LEU A 1 74 ? -11.047 1.455 -14.188 1 98.19 74 LEU A O 1
ATOM 612 N N . LYS A 1 75 ? -11.055 -0.417 -15.375 1 98.56 75 LYS A N 1
ATOM 613 C CA . LYS A 1 75 ? -12.422 -0.745 -14.984 1 98.56 75 LYS A CA 1
ATOM 614 C C . LYS A 1 75 ? -12.516 -1.018 -13.484 1 98.56 75 LYS A C 1
ATOM 616 O O . LYS A 1 75 ? -13.391 -0.487 -12.805 1 98.56 75 LYS A O 1
ATOM 621 N N . ILE A 1 76 ? -11.602 -1.813 -12.977 1 98.62 76 ILE A N 1
ATOM 622 C CA . ILE A 1 76 ? -11.594 -2.178 -11.562 1 98.62 76 ILE A CA 1
ATOM 623 C C . ILE A 1 76 ? -11.352 -0.934 -10.711 1 98.62 76 ILE A C 1
ATOM 625 O O . ILE A 1 76 ? -12.023 -0.722 -9.703 1 98.62 76 ILE A O 1
ATOM 629 N N . THR A 1 77 ? -10.398 -0.136 -11.102 1 98.38 77 THR A N 1
ATOM 630 C CA . THR A 1 77 ? -10.062 1.055 -10.32 1 98.38 77 THR A CA 1
ATOM 631 C C . THR A 1 77 ? -11.195 2.074 -10.391 1 98.38 77 THR A C 1
ATOM 633 O O . THR A 1 77 ? -11.5 2.746 -9.398 1 98.38 77 THR A O 1
ATOM 636 N N . GLY A 1 78 ? -11.844 2.203 -11.586 1 98.12 78 GLY A N 1
ATOM 637 C CA . GLY A 1 78 ? -12.969 3.121 -11.711 1 98.12 78 GLY A CA 1
ATOM 638 C C . GLY A 1 78 ? -14.133 2.77 -10.805 1 98.12 78 GLY A C 1
ATOM 639 O O . GLY A 1 78 ? -14.625 3.621 -10.062 1 98.12 78 GLY A O 1
ATOM 640 N N . VAL A 1 79 ? -14.523 1.554 -10.844 1 98.69 79 VAL A N 1
ATOM 641 C CA . VAL A 1 79 ? -15.648 1.094 -10.039 1 98.69 79 VAL A CA 1
ATOM 642 C C . VAL A 1 79 ? -15.289 1.15 -8.555 1 98.69 79 VAL A C 1
ATOM 644 O O . VAL A 1 79 ? -16.094 1.59 -7.73 1 98.69 79 VAL A O 1
ATOM 647 N N . SER A 1 80 ? -14.086 0.729 -8.195 1 98.81 80 SER A N 1
ATOM 648 C CA . SER A 1 80 ? -13.641 0.725 -6.801 1 98.81 80 SER A CA 1
ATOM 649 C C . SER A 1 80 ? -13.539 2.143 -6.25 1 98.81 80 SER A C 1
ATOM 651 O O . SER A 1 80 ? -13.797 2.375 -5.066 1 98.81 80 SER A O 1
ATOM 653 N N . LEU A 1 81 ? -13.102 3.059 -7.16 1 98.19 81 LEU A N 1
ATOM 654 C CA . LEU A 1 81 ? -13.008 4.449 -6.734 1 98.19 81 LEU A CA 1
ATOM 655 C C . LEU A 1 81 ? -14.375 4.984 -6.316 1 98.19 81 LEU A C 1
ATOM 657 O O . LEU A 1 81 ? -14.508 5.602 -5.258 1 98.19 81 LEU A O 1
ATOM 661 N N . LEU A 1 82 ? -15.367 4.754 -7.109 1 98.19 82 LEU A N 1
ATOM 662 C CA . LEU A 1 82 ? -16.719 5.223 -6.82 1 98.19 82 LEU A CA 1
ATOM 663 C C . LEU A 1 82 ? -17.234 4.609 -5.527 1 98.19 82 LEU A C 1
ATOM 665 O O . LEU A 1 82 ? -17.781 5.32 -4.676 1 98.19 82 LEU A O 1
ATOM 669 N N . LEU A 1 83 ? -17.016 3.363 -5.387 1 98.62 83 LEU A N 1
ATOM 670 C CA . LEU A 1 83 ? -17.5 2.684 -4.191 1 98.62 83 LEU A CA 1
ATOM 671 C C . LEU A 1 83 ? -16.703 3.107 -2.963 1 98.62 83 LEU A C 1
ATOM 673 O O . LEU A 1 83 ? -17.25 3.186 -1.859 1 98.62 83 LEU A O 1
ATOM 677 N N . SER A 1 84 ? -15.422 3.328 -3.141 1 98.62 84 SER A N 1
ATOM 678 C CA . SER A 1 84 ? -14.602 3.787 -2.023 1 98.62 84 SER A CA 1
ATOM 679 C C . SER A 1 84 ? -15.078 5.137 -1.5 1 98.62 84 SER A C 1
ATOM 681 O O . SER A 1 84 ? -15.008 5.402 -0.299 1 98.62 84 SER A O 1
ATOM 683 N N . LEU A 1 85 ? -15.57 5.969 -2.404 1 97.75 85 LEU A N 1
ATOM 684 C CA . LEU A 1 85 ? -16.125 7.25 -1.986 1 97.75 85 LEU A CA 1
ATOM 685 C C . LEU A 1 85 ? -17.391 7.047 -1.161 1 97.75 85 LEU A C 1
ATOM 687 O O . LEU A 1 85 ? -17.625 7.762 -0.184 1 97.75 85 LEU A O 1
ATOM 691 N N . VAL A 1 86 ? -18.141 6.082 -1.545 1 97.88 86 VAL A N 1
ATOM 692 C CA . VAL A 1 86 ? -19.375 5.773 -0.833 1 97.88 86 VAL A CA 1
ATOM 693 C C . VAL A 1 86 ? -19.062 5.227 0.556 1 97.88 86 VAL A C 1
ATOM 695 O O . VAL A 1 86 ? -19.562 5.723 1.562 1 97.88 86 VAL A O 1
ATOM 698 N N . PHE A 1 87 ? -18.156 4.254 0.64 1 97.75 87 PHE A N 1
ATOM 699 C CA . PHE A 1 87 ? -17.766 3.676 1.919 1 97.75 87 PHE A CA 1
ATOM 700 C C . PHE A 1 87 ? -17.062 4.711 2.789 1 97.75 87 PHE A C 1
ATOM 702 O O . PHE A 1 87 ? -17.297 4.777 3.996 1 97.75 87 PHE A O 1
ATOM 709 N N . GLY A 1 88 ? -16.172 5.469 2.137 1 98 88 GLY A N 1
ATOM 710 C CA . GLY A 1 88 ? -15.438 6.484 2.865 1 98 88 GLY A CA 1
ATOM 711 C C . GLY A 1 88 ? -16.328 7.574 3.438 1 98 88 GLY A C 1
ATOM 712 O O . GLY A 1 88 ? -16.219 7.914 4.617 1 98 88 GLY A O 1
ATOM 713 N N . LEU A 1 89 ? -17.188 8.125 2.613 1 95.06 89 LEU A N 1
ATOM 714 C CA . LEU A 1 89 ? -18.109 9.164 3.07 1 95.06 89 LEU A CA 1
ATOM 715 C C . LEU A 1 89 ? -19.062 8.617 4.129 1 95.06 89 LEU A C 1
ATOM 717 O O . LEU A 1 89 ? -19.344 9.289 5.125 1 95.06 89 LEU A O 1
ATOM 721 N N . GLY A 1 90 ? -19.578 7.453 3.887 1 95.5 90 GLY A N 1
ATOM 722 C CA . GLY A 1 90 ? -20.453 6.824 4.875 1 95.5 90 GLY A CA 1
ATOM 723 C C . GLY A 1 90 ? -19.781 6.672 6.23 1 95.5 90 GLY A C 1
ATOM 724 O O . GLY A 1 90 ? -20.375 7.035 7.254 1 95.5 90 GLY A O 1
ATOM 725 N N . ALA A 1 91 ? -18.609 6.176 6.258 1 95.94 91 ALA A N 1
ATOM 726 C CA . ALA A 1 91 ? -17.891 5.977 7.512 1 95.94 91 ALA A CA 1
ATOM 727 C C . ALA A 1 91 ? -17.562 7.316 8.172 1 95.94 91 ALA A C 1
ATOM 729 O O . ALA A 1 91 ? -17.625 7.438 9.398 1 95.94 91 ALA A O 1
ATOM 730 N N . ALA A 1 92 ? -17.156 8.297 7.383 1 94.19 92 ALA A N 1
ATOM 731 C CA . ALA A 1 92 ? -16.875 9.625 7.922 1 94.19 92 ALA A CA 1
ATOM 732 C C . ALA A 1 92 ? -18.094 10.227 8.586 1 94.19 92 ALA A C 1
ATOM 734 O O . ALA A 1 92 ? -18 10.797 9.68 1 94.19 92 ALA A O 1
ATOM 735 N N . LEU A 1 93 ? -19.25 10.094 7.961 1 89.88 93 LEU A N 1
ATOM 736 C CA . LEU A 1 93 ? -20.484 10.648 8.492 1 89.88 93 LEU A CA 1
ATOM 737 C C . LEU A 1 93 ? -20.906 9.922 9.766 1 89.88 93 LEU A C 1
ATOM 739 O O . LEU A 1 93 ? -21.375 10.539 10.719 1 89.88 93 LEU A O 1
ATOM 743 N N . LEU A 1 94 ? -20.734 8.609 9.734 1 90.5 94 LEU A N 1
ATOM 744 C CA . LEU A 1 94 ? -21.062 7.836 10.93 1 90.5 94 LEU A CA 1
ATOM 745 C C . LEU A 1 94 ? -20.234 8.289 12.125 1 90.5 94 LEU A C 1
ATOM 747 O O . LEU A 1 94 ? -20.719 8.312 13.25 1 90.5 94 LEU A O 1
ATOM 751 N N . ARG A 1 95 ? -19.016 8.656 11.867 1 89.75 95 ARG A N 1
ATOM 752 C CA . ARG A 1 95 ? -18.125 9.078 12.945 1 89.75 95 ARG A CA 1
ATOM 753 C C . ARG A 1 95 ? -18.484 10.477 13.438 1 89.75 95 ARG A C 1
ATOM 755 O O . ARG A 1 95 ? -18.156 10.844 14.562 1 89.75 95 ARG A O 1
ATOM 762 N N . LEU A 1 96 ? -19.141 11.242 12.586 1 82.69 96 LEU A N 1
ATOM 763 C CA . LEU A 1 96 ? -19.484 12.617 12.945 1 82.69 96 LEU A CA 1
ATOM 764 C C . LEU A 1 96 ? -20.859 12.688 13.586 1 82.69 96 LEU A C 1
ATOM 766 O O . LEU A 1 96 ? -21.219 13.695 14.188 1 82.69 96 LEU A O 1
ATOM 770 N N . LEU A 1 97 ? -21.609 11.578 13.484 1 78.06 97 LEU A N 1
ATOM 771 C CA . LEU A 1 97 ? -22.938 11.523 14.094 1 78.06 97 LEU A CA 1
ATOM 772 C C . LEU A 1 97 ? -22.828 11.375 15.609 1 78.06 97 LEU A C 1
ATOM 774 O O . LEU A 1 97 ? -21.844 10.828 16.109 1 78.06 97 LEU A O 1
ATOM 778 N N . PRO A 1 98 ? -23.812 11.898 16.297 1 78.25 98 PRO A N 1
ATOM 779 C CA . PRO A 1 98 ? -23.797 11.758 17.75 1 78.25 98 PRO A CA 1
ATOM 780 C C . PRO A 1 98 ? -24.109 10.336 18.219 1 78.25 98 PRO A C 1
ATOM 782 O O . PRO A 1 98 ? -23.859 9.992 19.375 1 78.25 98 PRO A O 1
ATOM 785 N N . SER A 1 99 ? -24.406 9.508 17.391 1 86.88 99 SER A N 1
ATOM 786 C CA . SER A 1 99 ? -24.781 8.133 17.719 1 86.88 99 SER A CA 1
ATOM 787 C C . SER A 1 99 ? -23.562 7.305 18.109 1 86.88 99 SER A C 1
ATOM 789 O O . SER A 1 99 ? -22.578 7.227 17.359 1 86.88 99 SER A O 1
ATOM 791 N N . VAL A 1 100 ? -23.656 6.629 19.219 1 84.31 100 VAL A N 1
ATOM 792 C CA . VAL A 1 100 ? -22.578 5.789 19.719 1 84.31 100 VAL A CA 1
ATOM 793 C C . VAL A 1 100 ? -22.406 4.566 18.828 1 84.31 100 VAL A C 1
ATOM 795 O O . VAL A 1 100 ? -21.281 4.16 18.531 1 84.31 100 VAL A O 1
ATOM 798 N N . MET A 1 101 ? -23.484 4.082 18.391 1 83.62 101 MET A N 1
ATOM 799 C CA . MET A 1 101 ? -23.438 2.893 17.547 1 83.62 101 MET A CA 1
ATOM 800 C C . MET A 1 101 ? -22.781 3.207 16.203 1 83.62 101 MET A C 1
ATOM 802 O O . MET A 1 101 ? -21.984 2.418 15.695 1 83.62 101 MET A O 1
ATOM 806 N N . GLY A 1 102 ? -23.156 4.316 15.672 1 83.5 102 GLY A N 1
ATOM 807 C CA . GLY A 1 102 ? -22.547 4.723 14.414 1 83.5 102 GLY A CA 1
ATOM 808 C C . GLY A 1 102 ? -21.047 4.898 14.508 1 83.5 102 GLY A C 1
ATOM 809 O O . GLY A 1 102 ? -20.297 4.422 13.648 1 83.5 102 GLY A O 1
ATOM 810 N N . ARG A 1 103 ? -20.641 5.422 15.508 1 88.5 103 ARG A N 1
ATOM 811 C CA . ARG A 1 103 ? -19.219 5.641 15.734 1 88.5 103 ARG A CA 1
ATOM 812 C C . ARG A 1 103 ? -18.484 4.316 15.914 1 88.5 103 ARG A C 1
ATOM 814 O O . ARG A 1 103 ? -17.359 4.148 15.414 1 88.5 103 ARG A O 1
ATOM 821 N N . LEU A 1 104 ? -19.172 3.463 16.562 1 86.69 104 LEU A N 1
ATOM 822 C CA . LEU A 1 104 ? -18.562 2.164 16.828 1 86.69 104 LEU A CA 1
ATOM 823 C C . LEU A 1 104 ? -18.375 1.377 15.531 1 86.69 104 LEU A C 1
ATOM 825 O O . LEU A 1 104 ? -17.328 0.776 15.312 1 86.69 104 LEU A O 1
ATOM 829 N N . VAL A 1 105 ? -19.344 1.427 14.703 1 87.81 105 VAL A N 1
ATOM 830 C CA . VAL A 1 105 ? -19.297 0.713 13.43 1 87.81 105 VAL A CA 1
ATOM 831 C C . VAL A 1 105 ? -18.172 1.282 12.562 1 87.81 105 VAL A C 1
ATOM 833 O O . VAL A 1 105 ? -17.391 0.53 11.992 1 87.81 105 VAL A O 1
ATOM 836 N N . ALA A 1 106 ? -18.109 2.562 12.508 1 92 106 ALA A N 1
ATOM 837 C CA . ALA A 1 106 ? -17.078 3.221 11.711 1 92 106 ALA A CA 1
ATOM 838 C C . ALA A 1 106 ? -15.688 2.912 12.25 1 92 106 ALA A C 1
ATOM 840 O O . ALA A 1 106 ? -14.758 2.623 11.484 1 92 106 ALA A O 1
ATOM 841 N N . ARG A 1 107 ? -15.586 2.889 13.508 1 89.5 107 ARG A N 1
ATOM 842 C CA . ARG A 1 107 ? -14.297 2.633 14.141 1 89.5 107 ARG A CA 1
ATOM 843 C C . ARG A 1 107 ? -13.828 1.205 13.875 1 89.5 107 ARG A C 1
ATOM 845 O O . ARG A 1 107 ? -12.648 0.971 13.617 1 89.5 107 ARG A O 1
ATOM 852 N N . ILE A 1 108 ? -14.695 0.308 13.953 1 88.31 108 ILE A N 1
ATOM 853 C CA . ILE A 1 108 ? -14.367 -1.093 13.711 1 88.31 108 ILE A CA 1
ATOM 854 C C . ILE A 1 108 ? -13.914 -1.272 12.266 1 88.31 108 ILE A C 1
ATOM 856 O O . ILE A 1 108 ? -12.891 -1.918 12.008 1 88.31 108 ILE A O 1
ATOM 860 N N . TYR A 1 109 ? -14.711 -0.691 11.375 1 91.75 109 TYR A N 1
ATOM 861 C CA . TYR A 1 109 ? -14.375 -0.741 9.961 1 91.75 109 TYR A CA 1
ATOM 862 C C . TYR A 1 109 ? -12.977 -0.18 9.711 1 91.75 109 TYR A C 1
ATOM 864 O O . TYR A 1 109 ? -12.133 -0.842 9.102 1 91.75 109 TYR A O 1
ATOM 872 N N . LEU A 1 110 ? -12.641 0.929 10.227 1 92.94 110 LEU A N 1
ATOM 873 C CA . LEU A 1 110 ? -11.383 1.622 9.992 1 92.94 110 LEU A CA 1
ATOM 874 C C . LEU A 1 110 ? -10.219 0.872 10.633 1 92.94 110 LEU A C 1
ATOM 876 O O . LEU A 1 110 ? -9.164 0.71 10.016 1 92.94 110 LEU A O 1
ATOM 880 N N . GLU A 1 111 ? -10.422 0.346 11.773 1 87.19 111 GLU A N 1
ATOM 881 C CA . GLU A 1 111 ? -9.359 -0.361 12.484 1 87.19 111 GLU A CA 1
ATOM 882 C C . GLU A 1 111 ? -9.016 -1.679 11.797 1 87.19 111 GLU A C 1
ATOM 884 O O . GLU A 1 111 ? -7.848 -2.066 11.742 1 87.19 111 GLU A O 1
ATOM 889 N N . LEU A 1 112 ? -9.992 -2.322 11.305 1 88.62 112 LEU A N 1
ATOM 890 C CA . LEU A 1 112 ? -9.766 -3.58 10.602 1 88.62 112 LEU A CA 1
ATOM 891 C C . LEU A 1 112 ? -8.938 -3.354 9.336 1 88.62 112 LEU A C 1
ATOM 893 O O . LEU A 1 112 ? -7.988 -4.09 9.07 1 88.62 112 LEU A O 1
ATOM 897 N N . VAL A 1 113 ? -9.328 -2.367 8.633 1 91.56 113 VAL A N 1
ATOM 898 C CA . VAL A 1 113 ? -8.641 -2.092 7.371 1 91.56 113 VAL A CA 1
ATOM 899 C C . VAL A 1 113 ? -7.227 -1.6 7.648 1 91.56 113 VAL A C 1
ATOM 901 O O . VAL A 1 113 ? -6.281 -1.992 6.961 1 91.56 113 VAL A O 1
ATOM 904 N N . ARG A 1 114 ? -7.012 -0.81 8.656 1 87.56 114 ARG A N 1
ATOM 905 C CA . ARG A 1 114 ? -5.723 -0.203 8.969 1 87.56 114 ARG A CA 1
ATOM 906 C C . ARG A 1 114 ? -4.746 -1.24 9.508 1 87.56 114 ARG A C 1
ATOM 908 O O . ARG A 1 114 ? -3.529 -1.052 9.438 1 87.56 114 ARG A O 1
ATOM 915 N N . ASN A 1 115 ? -5.32 -2.387 10.008 1 88.56 115 ASN A N 1
ATOM 916 C CA . ASN A 1 115 ? -4.445 -3.363 10.648 1 88.56 115 ASN A CA 1
ATOM 917 C C . ASN A 1 115 ? -4.375 -4.664 9.852 1 88.56 115 ASN A C 1
ATOM 919 O O . ASN A 1 115 ? -3.826 -5.656 10.328 1 88.56 115 ASN A O 1
ATOM 923 N N . THR A 1 116 ? -4.922 -4.648 8.68 1 93.44 116 THR A N 1
ATOM 924 C CA . THR A 1 116 ? -4.914 -5.828 7.816 1 93.44 116 THR A CA 1
ATOM 925 C C . THR A 1 116 ? -4.164 -5.543 6.52 1 93.44 116 THR A C 1
ATOM 927 O O . THR A 1 116 ? -4.461 -4.566 5.824 1 93.44 116 THR A O 1
ATOM 930 N N . PRO A 1 117 ? -3.172 -6.414 6.195 1 97.56 117 PRO A N 1
ATOM 931 C CA . PRO A 1 117 ? -2.588 -6.262 4.859 1 97.56 117 PRO A CA 1
ATOM 932 C C . PRO A 1 117 ? -3.631 -6.32 3.748 1 97.56 117 PRO A C 1
ATOM 934 O O . PRO A 1 117 ? -4.523 -7.172 3.777 1 97.56 117 PRO A O 1
ATOM 937 N N . LEU A 1 118 ? -3.529 -5.406 2.824 1 98.38 118 LEU A N 1
ATOM 938 C CA . LEU A 1 118 ? -4.496 -5.375 1.732 1 98.38 118 LEU A CA 1
ATOM 939 C C . LEU A 1 118 ? -4.555 -6.719 1.016 1 98.38 118 LEU A C 1
ATOM 941 O O . LEU A 1 118 ? -5.633 -7.188 0.649 1 98.38 118 LEU A O 1
ATOM 945 N N . LEU A 1 119 ? -3.383 -7.328 0.802 1 98.75 119 LEU A N 1
ATOM 946 C CA . LEU A 1 119 ? -3.365 -8.625 0.126 1 98.75 119 LEU A CA 1
ATOM 947 C C . LEU A 1 119 ? -4.184 -9.648 0.898 1 98.75 119 LEU A C 1
ATOM 949 O O . LEU A 1 119 ? -4.91 -10.445 0.301 1 98.75 119 LEU A O 1
ATOM 953 N N . ILE A 1 120 ? -4.113 -9.578 2.191 1 98.19 120 ILE A N 1
ATOM 954 C CA . ILE A 1 120 ? -4.852 -10.516 3.029 1 98.19 120 ILE A CA 1
ATOM 955 C C . ILE A 1 120 ? -6.348 -10.219 2.943 1 98.19 120 ILE A C 1
ATOM 957 O O . ILE A 1 120 ? -7.172 -11.141 2.92 1 98.19 120 ILE A O 1
ATOM 961 N N . LEU A 1 121 ? -6.66 -8.977 2.932 1 97.56 121 LEU A N 1
ATOM 962 C CA . LEU A 1 121 ? -8.055 -8.594 2.76 1 97.56 121 LEU A CA 1
ATOM 963 C C . LEU A 1 121 ? -8.609 -9.125 1.441 1 97.56 121 LEU A C 1
ATOM 965 O O . LEU A 1 121 ? -9.734 -9.625 1.392 1 97.56 121 LEU A O 1
ATOM 969 N N . ILE A 1 122 ? -7.84 -9.039 0.368 1 98.5 122 ILE A N 1
ATOM 970 C CA . ILE A 1 122 ? -8.25 -9.531 -0.942 1 98.5 122 ILE A CA 1
ATOM 971 C C . ILE A 1 122 ? -8.461 -11.047 -0.879 1 98.5 122 ILE A C 1
ATOM 973 O O . ILE A 1 122 ? -9.477 -11.555 -1.342 1 98.5 122 ILE A O 1
ATOM 977 N N . PHE A 1 123 ? -7.535 -11.758 -0.259 1 98.19 123 PHE A N 1
ATOM 978 C CA . PHE A 1 123 ? -7.645 -13.211 -0.153 1 98.19 123 PHE A CA 1
ATOM 979 C C . PHE A 1 123 ? -8.852 -13.602 0.689 1 98.19 123 PHE A C 1
ATOM 981 O O . PHE A 1 123 ? -9.594 -14.523 0.332 1 98.19 123 PHE A O 1
ATOM 988 N N . PHE A 1 124 ? -9.039 -12.891 1.741 1 95.44 124 PHE A N 1
ATOM 989 C CA . PHE A 1 124 ? -10.148 -13.188 2.639 1 95.44 124 PHE A CA 1
ATOM 990 C C . PHE A 1 124 ? -11.484 -13.008 1.931 1 95.44 124 PHE A C 1
ATOM 992 O O . PHE A 1 124 ? -12.367 -13.859 2.029 1 95.44 124 PHE A O 1
ATOM 999 N N . ILE A 1 125 ? -11.648 -11.938 1.24 1 96.06 125 ILE A N 1
ATOM 1000 C CA . ILE A 1 125 ? -12.898 -11.656 0.546 1 96.06 125 ILE A CA 1
ATOM 1001 C C . ILE A 1 125 ? -13.094 -12.664 -0.586 1 96.06 125 ILE A C 1
ATOM 1003 O O . ILE A 1 125 ? -14.195 -13.188 -0.773 1 96.06 125 ILE A O 1
ATOM 1007 N N . TYR A 1 126 ? -12.031 -13 -1.295 1 97.44 126 TYR A N 1
ATOM 1008 C CA . TYR A 1 126 ? -12.156 -13.891 -2.447 1 97.44 126 TYR A CA 1
ATOM 1009 C C . TYR A 1 126 ? -12.391 -15.328 -2.006 1 97.44 126 TYR A C 1
ATOM 1011 O O . TYR A 1 126 ? -13.242 -16.016 -2.562 1 97.44 126 TYR A O 1
ATOM 1019 N N . PHE A 1 127 ? -11.695 -15.742 -0.992 1 94.94 127 PHE A N 1
ATOM 1020 C CA . PHE A 1 127 ? -11.695 -17.156 -0.678 1 94.94 127 PHE A CA 1
ATOM 1021 C C . PHE A 1 127 ? -12.703 -17.469 0.423 1 94.94 127 PHE A C 1
ATOM 1023 O O . PHE A 1 127 ? -13.086 -18.625 0.616 1 94.94 127 PHE A O 1
ATOM 1030 N N . VAL A 1 128 ? -13.094 -16.469 1.227 1 91.62 128 VAL A N 1
ATOM 1031 C CA . VAL A 1 128 ? -14 -16.719 2.338 1 91.62 128 VAL A CA 1
ATOM 1032 C C . VAL A 1 128 ? -15.359 -16.078 2.057 1 91.62 128 VAL A C 1
ATOM 1034 O O . VAL A 1 128 ? -16.375 -16.781 1.933 1 91.62 128 VAL A O 1
ATOM 1037 N N . ILE A 1 129 ? -15.375 -14.852 1.735 1 91.06 129 ILE A N 1
ATOM 1038 C CA . ILE A 1 129 ? -16.625 -14.133 1.544 1 91.06 129 ILE A CA 1
ATOM 1039 C C . ILE A 1 129 ? -17.234 -14.484 0.185 1 91.06 129 ILE A C 1
ATOM 1041 O O . ILE A 1 129 ? -18.438 -14.641 0.056 1 91.06 129 ILE A O 1
ATOM 1045 N N . GLY A 1 130 ? -16.359 -14.555 -0.837 1 92.81 130 GLY A N 1
ATOM 1046 C CA . GLY A 1 130 ? -16.812 -14.859 -2.188 1 92.81 130 GLY A CA 1
ATOM 1047 C C . GLY A 1 130 ? -17.703 -16.078 -2.258 1 92.81 130 GLY A C 1
ATOM 1048 O O . GLY A 1 130 ? -18.875 -15.992 -2.646 1 92.81 130 GLY A O 1
ATOM 1049 N N . PRO A 1 131 ? -17.219 -17.219 -1.824 1 89.81 131 PRO A N 1
ATOM 1050 C CA . PRO A 1 131 ? -18.016 -18.438 -1.854 1 89.81 131 PRO A CA 1
ATOM 1051 C C . PRO A 1 131 ? -19.266 -18.359 -0.978 1 89.81 131 PRO A C 1
ATOM 1053 O O . PRO A 1 131 ? -20.297 -18.938 -1.31 1 89.81 131 PRO A O 1
ATOM 1056 N N . LEU A 1 132 ? -19.219 -17.625 0.117 1 85 132 LEU A N 1
ATOM 1057 C CA . LEU A 1 132 ? -20.344 -17.516 1.036 1 85 132 LEU A CA 1
ATOM 1058 C C . LEU A 1 132 ? -21.5 -16.75 0.391 1 85 132 LEU A C 1
ATOM 1060 O O . LEU A 1 132 ? -22.672 -17.047 0.649 1 85 132 LEU A O 1
ATOM 1064 N N . PHE A 1 133 ? -21.188 -15.812 -0.552 1 88.75 133 PHE A N 1
ATOM 1065 C CA . PHE A 1 133 ? -22.219 -14.938 -1.099 1 88.75 133 PHE A CA 1
ATOM 1066 C C . PHE A 1 133 ? -22.328 -15.102 -2.611 1 88.75 133 PHE A C 1
ATOM 1068 O O . PHE A 1 133 ? -23.094 -14.398 -3.266 1 88.75 133 PHE A O 1
ATOM 1075 N N . GLY A 1 134 ? -21.516 -16.016 -3.166 1 90.62 134 GLY A N 1
ATOM 1076 C CA . GLY A 1 134 ? -21.578 -16.312 -4.586 1 90.62 134 GLY A CA 1
ATOM 1077 C C . GLY A 1 134 ? -21.047 -15.188 -5.457 1 90.62 134 GLY A C 1
ATOM 1078 O O . GLY A 1 134 ? -21.609 -14.914 -6.52 1 90.62 134 GLY A O 1
ATOM 1079 N N . ILE A 1 135 ? -20 -14.469 -4.961 1 93.81 135 ILE A N 1
ATOM 1080 C CA . ILE A 1 135 ? -19.469 -13.375 -5.762 1 93.81 135 ILE A CA 1
ATOM 1081 C C . ILE A 1 135 ? -18.172 -13.828 -6.445 1 93.81 135 ILE A C 1
ATOM 1083 O O . ILE A 1 135 ? -17.391 -14.578 -5.867 1 93.81 135 ILE A O 1
ATOM 1087 N N . GLY A 1 136 ? -17.938 -13.461 -7.688 1 96.81 136 GLY A N 1
ATOM 1088 C CA . GLY A 1 136 ? -16.797 -13.852 -8.492 1 96.81 136 GLY A CA 1
ATOM 1089 C C . GLY A 1 136 ? -15.555 -13.023 -8.211 1 96.81 136 GLY A C 1
ATOM 1090 O O . GLY A 1 136 ? -15.531 -12.219 -7.281 1 96.81 136 GLY A O 1
ATOM 1091 N N . ARG A 1 137 ? -14.531 -13.312 -8.945 1 97.38 137 ARG A N 1
ATOM 1092 C CA . ARG A 1 137 ? -13.219 -12.703 -8.734 1 97.38 137 ARG A CA 1
ATOM 1093 C C . ARG A 1 137 ? -13.273 -11.195 -8.93 1 97.38 137 ARG A C 1
ATOM 1095 O O . ARG A 1 137 ? -12.68 -10.438 -8.164 1 97.38 137 ARG A O 1
ATOM 1102 N N . PHE A 1 138 ? -14.008 -10.719 -9.977 1 98 138 PHE A N 1
ATOM 1103 C CA . PHE A 1 138 ? -14.078 -9.289 -10.273 1 98 138 PHE A CA 1
ATOM 1104 C C . PHE A 1 138 ? -14.711 -8.523 -9.117 1 98 138 PHE A C 1
ATOM 1106 O O . PHE A 1 138 ? -14.141 -7.543 -8.633 1 98 138 PHE A O 1
ATOM 1113 N N . PHE A 1 139 ? -15.797 -8.977 -8.633 1 98.06 139 PHE A N 1
ATOM 1114 C CA . PHE A 1 139 ? -16.516 -8.281 -7.574 1 98.06 139 PHE A CA 1
ATOM 1115 C C . PHE A 1 139 ? -15.773 -8.398 -6.25 1 98.06 139 PHE A C 1
ATOM 1117 O O . PHE A 1 139 ? -15.805 -7.473 -5.434 1 98.06 139 PHE A O 1
ATOM 1124 N N . SER A 1 140 ? -15.141 -9.586 -5.992 1 98.44 140 SER A N 1
ATOM 1125 C CA . SER A 1 140 ? -14.305 -9.719 -4.801 1 98.44 140 SER A CA 1
ATOM 1126 C C . SER A 1 140 ? -13.188 -8.688 -4.793 1 98.44 140 SER A C 1
ATOM 1128 O O . SER A 1 140 ? -12.906 -8.078 -3.76 1 98.44 140 SER A O 1
ATOM 1130 N N . ALA A 1 141 ? -12.578 -8.508 -6 1 98.75 141 ALA A N 1
ATOM 1131 C CA . ALA A 1 141 ? -11.508 -7.52 -6.152 1 98.75 141 ALA A CA 1
ATOM 1132 C C . ALA A 1 141 ? -12.016 -6.109 -5.871 1 98.75 141 ALA A C 1
ATOM 1134 O O . ALA A 1 141 ? -11.406 -5.367 -5.098 1 98.75 141 ALA A O 1
ATOM 1135 N N . VAL A 1 142 ? -13.125 -5.754 -6.453 1 98.75 142 VAL A N 1
ATOM 1136 C CA . VAL A 1 142 ? -13.711 -4.426 -6.32 1 98.75 142 VAL A CA 1
ATOM 1137 C C . VAL A 1 142 ? -14.094 -4.168 -4.867 1 98.75 142 VAL A C 1
ATOM 1139 O O . VAL A 1 142 ? -13.828 -3.092 -4.328 1 98.75 142 VAL A O 1
ATOM 1142 N N . LEU A 1 143 ? -14.672 -5.156 -4.277 1 98.44 143 LEU A N 1
ATOM 1143 C CA . LEU A 1 143 ? -15.102 -5 -2.893 1 98.44 143 LEU A CA 1
ATOM 1144 C C . LEU A 1 143 ? -13.906 -4.789 -1.97 1 98.44 143 LEU A C 1
ATOM 1146 O O . LEU A 1 143 ? -13.93 -3.902 -1.113 1 98.44 143 LEU A O 1
ATOM 1150 N N . ALA A 1 144 ? -12.875 -5.613 -2.1 1 98.62 144 ALA A N 1
ATOM 1151 C CA . ALA A 1 144 ? -11.688 -5.5 -1.263 1 98.62 144 ALA A CA 1
ATOM 1152 C C . ALA A 1 144 ? -11.031 -4.133 -1.426 1 98.62 144 ALA A C 1
ATOM 1154 O O . ALA A 1 144 ? -10.727 -3.459 -0.437 1 98.62 144 ALA A O 1
ATOM 1155 N N . LEU A 1 145 ? -10.844 -3.703 -2.682 1 98.81 145 LEU A N 1
ATOM 1156 C CA . LEU A 1 145 ? -10.203 -2.424 -2.969 1 98.81 145 LEU A CA 1
ATOM 1157 C C . LEU A 1 145 ? -11.055 -1.264 -2.469 1 98.81 145 LEU A C 1
ATOM 1159 O O . LEU A 1 145 ? -10.531 -0.293 -1.917 1 98.81 145 LEU A O 1
ATOM 1163 N N . SER A 1 146 ? -12.375 -1.363 -2.645 1 98.75 146 SER A N 1
ATOM 1164 C CA . SER A 1 146 ? -13.281 -0.296 -2.24 1 98.75 146 SER A CA 1
ATOM 1165 C C . SER A 1 146 ? -13.281 -0.111 -0.726 1 98.75 146 SER A C 1
ATOM 1167 O O . SER A 1 146 ? -13.258 1.019 -0.233 1 98.75 146 SER A O 1
ATOM 1169 N N . LEU A 1 147 ? -13.336 -1.218 -0.05 1 98.19 147 LEU A N 1
ATOM 1170 C CA . LEU A 1 147 ? -13.336 -1.158 1.407 1 98.19 147 LEU A CA 1
ATOM 1171 C C . LEU A 1 147 ? -12.008 -0.611 1.928 1 98.19 147 LEU A C 1
ATOM 1173 O O . LEU A 1 147 ? -11.992 0.217 2.842 1 98.19 147 LEU A O 1
ATOM 1177 N N . PHE A 1 148 ? -10.938 -1.078 1.35 1 98.62 148 PHE A N 1
ATOM 1178 C CA . PHE A 1 148 ? -9.609 -0.651 1.777 1 98.62 148 PHE A CA 1
ATOM 1179 C C . PHE A 1 148 ? -9.414 0.836 1.512 1 98.62 148 PHE A C 1
ATOM 1181 O O . PHE A 1 148 ? -9.07 1.594 2.422 1 98.62 148 PHE A O 1
ATOM 1188 N N . GLU A 1 149 ? -9.641 1.235 0.28 1 98.5 149 GLU A N 1
ATOM 1189 C CA . GLU A 1 149 ? -9.477 2.633 -0.108 1 98.5 149 GLU A CA 1
ATOM 1190 C C . GLU A 1 149 ? -10.508 3.521 0.584 1 98.5 149 GLU A C 1
ATOM 1192 O O . GLU A 1 149 ? -10.242 4.695 0.855 1 98.5 149 GLU A O 1
ATOM 1197 N N . GLY A 1 150 ? -11.695 2.99 0.801 1 98.44 150 GLY A N 1
ATOM 1198 C CA . GLY A 1 150 ? -12.734 3.729 1.497 1 98.44 150 GLY A CA 1
ATOM 1199 C C . GLY A 1 150 ? -12.336 4.156 2.895 1 98.44 150 GLY A C 1
ATOM 1200 O O . GLY A 1 150 ? -12.688 5.25 3.342 1 98.44 150 GLY A O 1
ATOM 1201 N N . ALA A 1 151 ? -11.633 3.314 3.576 1 97.88 151 ALA A N 1
ATOM 1202 C CA . ALA A 1 151 ? -11.164 3.648 4.918 1 97.88 151 ALA A CA 1
ATOM 1203 C C . ALA A 1 151 ? -10.234 4.855 4.891 1 97.88 151 ALA A C 1
ATOM 1205 O O . ALA A 1 151 ? -10.328 5.746 5.738 1 97.88 151 ALA A O 1
ATOM 1206 N N . TYR A 1 152 ? -9.375 4.887 3.955 1 97.06 152 TYR A N 1
ATOM 1207 C CA . TYR A 1 152 ? -8.469 6.02 3.824 1 97.06 152 TYR A CA 1
ATOM 1208 C C . TYR A 1 152 ? -9.219 7.266 3.367 1 97.06 152 TYR A C 1
ATOM 1210 O O . TYR A 1 152 ? -8.953 8.367 3.85 1 97.06 152 TYR A O 1
ATOM 1218 N N . ALA A 1 153 ? -10.148 7.059 2.496 1 97.75 153 ALA A N 1
ATOM 1219 C CA . ALA A 1 153 ? -10.977 8.172 2.055 1 97.75 153 ALA A CA 1
ATOM 1220 C C . ALA A 1 153 ? -11.766 8.766 3.219 1 97.75 153 ALA A C 1
ATOM 1222 O O . ALA A 1 153 ? -11.961 9.984 3.297 1 97.75 153 ALA A O 1
ATOM 1223 N N . SER A 1 154 ? -12.203 7.926 4.074 1 97.56 154 SER A N 1
ATOM 1224 C CA . SER A 1 154 ? -12.969 8.375 5.234 1 97.56 154 SER A CA 1
ATOM 1225 C C . SER A 1 154 ? -12.156 9.352 6.082 1 97.56 154 SER A C 1
ATOM 1227 O O . SER A 1 154 ? -12.688 10.367 6.539 1 97.56 154 SER A O 1
ATOM 1229 N N . GLU A 1 155 ? -10.953 9.055 6.262 1 96 155 GLU A N 1
ATOM 1230 C CA . GLU A 1 155 ? -10.078 9.93 7.035 1 96 155 GLU A CA 1
ATOM 1231 C C . GLU A 1 155 ? -9.883 11.273 6.332 1 96 155 GLU A C 1
ATOM 1233 O O . GLU A 1 155 ? -9.789 12.312 6.984 1 96 155 GLU A O 1
ATOM 1238 N N . ILE A 1 156 ? -9.773 11.219 5.043 1 96.38 156 ILE A N 1
ATOM 1239 C CA . ILE A 1 156 ? -9.617 12.43 4.25 1 96.38 156 ILE A CA 1
ATOM 1240 C C . ILE A 1 156 ? -10.875 13.289 4.363 1 96.38 156 ILE A C 1
ATOM 1242 O O . ILE A 1 156 ? -10.789 14.5 4.574 1 96.38 156 ILE A O 1
ATOM 1246 N N . PHE A 1 157 ? -12 12.648 4.289 1 95.5 157 PHE A N 1
ATOM 1247 C CA . PHE A 1 157 ? -13.273 13.352 4.434 1 95.5 157 PHE A CA 1
ATOM 1248 C C . PHE A 1 157 ? -13.375 14 5.809 1 95.5 157 PHE A C 1
ATOM 1250 O O . PHE A 1 157 ? -13.695 15.188 5.918 1 95.5 157 PHE A O 1
ATOM 1257 N N . ARG A 1 158 ? -13.141 13.234 6.781 1 92.94 158 ARG A N 1
ATOM 1258 C CA . ARG A 1 158 ? -13.234 13.734 8.148 1 92.94 158 ARG A CA 1
ATOM 1259 C C . ARG A 1 158 ? -12.273 14.891 8.375 1 92.94 158 ARG A C 1
ATOM 1261 O O . ARG A 1 158 ? -12.656 15.93 8.93 1 92.94 158 ARG A O 1
ATOM 1268 N N . ALA A 1 159 ? -11.047 14.688 7.977 1 92.88 159 ALA A N 1
ATOM 1269 C CA . ALA A 1 159 ? -10.039 15.734 8.141 1 92.88 159 ALA A CA 1
ATOM 1270 C C . ALA A 1 159 ? -10.445 17 7.406 1 92.88 159 ALA A C 1
ATOM 1272 O O . ALA A 1 159 ? -10.234 18.109 7.91 1 92.88 159 ALA A O 1
ATOM 1273 N N . GLY A 1 160 ? -10.969 16.859 6.242 1 92 160 GLY A N 1
ATOM 1274 C CA . GLY A 1 160 ? -11.422 18 5.473 1 92 160 GLY A CA 1
ATOM 1275 C C . GLY A 1 160 ? -12.57 18.75 6.133 1 92 160 GLY A C 1
ATOM 1276 O O . GLY A 1 160 ? -12.586 19.984 6.148 1 92 160 GLY A O 1
ATOM 1277 N N . ILE A 1 161 ? -13.43 18.094 6.75 1 87.75 161 ILE A N 1
ATOM 1278 C CA . ILE A 1 161 ? -14.594 18.688 7.398 1 87.75 161 ILE A CA 1
ATOM 1279 C C . ILE A 1 161 ? -14.172 19.375 8.695 1 87.75 161 ILE A C 1
ATOM 1281 O O . ILE A 1 161 ? -14.562 20.5 8.969 1 87.75 161 ILE A O 1
ATOM 1285 N N . VAL A 1 162 ? -13.367 18.688 9.414 1 88.5 162 VAL A N 1
ATOM 1286 C CA . VAL A 1 162 ? -12.945 19.188 10.719 1 88.5 162 VAL A CA 1
ATOM 1287 C C . VAL A 1 162 ? -11.977 20.359 10.547 1 88.5 162 VAL A C 1
ATOM 1289 O O . VAL A 1 162 ? -11.852 21.203 11.438 1 88.5 162 VAL A O 1
ATOM 1292 N N . SER A 1 163 ? -11.352 20.391 9.406 1 90.88 163 SER A N 1
ATOM 1293 C CA . SER A 1 163 ? -10.359 21.438 9.164 1 90.88 163 SER A CA 1
ATOM 1294 C C . SER A 1 163 ? -11.023 22.797 9 1 90.88 163 SER A C 1
ATOM 1296 O O . SER A 1 163 ? -10.352 23.828 9.062 1 90.88 163 SER A O 1
ATOM 1298 N N . ILE A 1 164 ? -12.312 22.891 8.883 1 90.44 164 ILE A N 1
ATOM 1299 C CA . ILE A 1 164 ? -13.031 24.141 8.711 1 90.44 164 ILE A CA 1
ATOM 1300 C C . ILE A 1 164 ? -13.102 24.891 10.039 1 90.44 164 ILE A C 1
ATOM 1302 O O . ILE A 1 164 ? -13.516 24.312 11.055 1 90.44 164 ILE A O 1
ATOM 1306 N N . HIS A 1 165 ? -12.727 26.109 9.977 1 91.44 165 HIS A N 1
ATOM 1307 C CA . HIS A 1 165 ? -12.664 26.938 11.18 1 91.44 165 HIS A CA 1
ATOM 1308 C C . HIS A 1 165 ? -14.039 27.047 11.844 1 91.44 165 HIS A C 1
ATOM 1310 O O . HIS A 1 165 ? -15.047 27.219 11.156 1 91.44 165 HIS A O 1
ATOM 1316 N N . ARG A 1 166 ? -13.977 27.047 13.055 1 89.5 166 ARG A N 1
ATOM 1317 C CA . ARG A 1 166 ? -15.211 27.109 13.836 1 89.5 166 ARG A CA 1
ATOM 1318 C C . ARG A 1 166 ? -15.969 28.406 13.555 1 89.5 166 ARG A C 1
ATOM 1320 O O . ARG A 1 166 ? -17.203 28.422 13.602 1 89.5 166 ARG A O 1
ATOM 1327 N N . GLY A 1 167 ? -15.188 29.375 13.305 1 89.19 167 GLY A N 1
ATOM 1328 C CA . GLY A 1 167 ? -15.789 30.672 13 1 89.19 167 GLY A CA 1
ATOM 1329 C C . GLY A 1 167 ? -16.75 30.625 11.828 1 89.19 167 GLY A C 1
ATOM 1330 O O . GLY A 1 167 ? -17.75 31.328 11.812 1 89.19 167 GLY A O 1
ATOM 1331 N N . GLN A 1 168 ? -16.469 29.781 10.852 1 89.88 168 GLN A N 1
ATOM 1332 C CA . GLN A 1 168 ? -17.328 29.625 9.688 1 89.88 168 GLN A CA 1
ATOM 1333 C C . GLN A 1 168 ? -18.688 29.031 10.086 1 89.88 168 GLN A C 1
ATOM 1335 O O . GLN A 1 168 ? -19.719 29.453 9.578 1 89.88 168 GLN A O 1
ATOM 1340 N N . TRP A 1 169 ? -18.656 28.109 11.023 1 88.94 169 TRP A N 1
ATOM 1341 C CA . TRP A 1 169 ? -19.875 27.5 11.531 1 88.94 169 TRP A CA 1
ATOM 1342 C C . TRP A 1 169 ? -20.703 28.5 12.336 1 88.94 169 TRP A C 1
ATOM 1344 O O . TRP A 1 169 ? -21.906 28.609 12.148 1 88.94 169 TRP A O 1
ATOM 1354 N N . GLU A 1 170 ? -19.969 29.25 13.156 1 91.62 170 GLU A N 1
ATOM 1355 C CA . GLU A 1 170 ? -20.594 30.25 14.016 1 91.62 170 GLU A CA 1
ATOM 1356 C C . GLU A 1 170 ? -21.203 31.375 13.188 1 91.62 170 GLU A C 1
ATOM 1358 O O . GLU A 1 170 ? -22.312 31.844 13.469 1 91.62 170 GLU A O 1
ATOM 1363 N N . ALA A 1 171 ? -20.453 31.781 12.281 1 91.75 171 ALA A N 1
ATOM 1364 C CA . ALA A 1 171 ? -20.938 32.844 11.406 1 91.75 171 ALA A CA 1
ATOM 1365 C C . ALA A 1 171 ? -22.219 32.438 10.68 1 91.75 171 ALA A C 1
ATOM 1367 O O . ALA A 1 171 ? -23.156 33.219 10.547 1 91.75 171 ALA A O 1
ATOM 1368 N N . ALA A 1 172 ? -22.25 31.203 10.164 1 90.44 172 ALA A N 1
ATOM 1369 C CA . ALA A 1 172 ? -23.438 30.703 9.477 1 90.44 172 ALA A CA 1
ATOM 1370 C C . ALA A 1 172 ? -24.641 30.625 10.414 1 90.44 172 ALA A C 1
ATOM 1372 O O . ALA A 1 172 ? -25.75 30.969 10.023 1 90.44 172 ALA A O 1
ATOM 1373 N N . TYR A 1 173 ? -24.422 30.297 11.609 1 88.19 173 TYR A N 1
ATOM 1374 C CA . TYR A 1 173 ? -25.469 30.219 12.625 1 88.19 173 TYR A CA 1
ATOM 1375 C C . TYR A 1 173 ? -25.984 31.625 12.961 1 88.19 173 TYR A C 1
ATOM 1377 O O . TYR A 1 173 ? -27.203 31.828 13.086 1 88.19 173 TYR A O 1
ATOM 1385 N N . CYS A 1 174 ? -25.078 32.5 13.086 1 93.12 174 CYS A N 1
ATOM 1386 C CA . CYS A 1 174 ? -25.438 33.875 13.414 1 93.12 174 CYS A CA 1
ATOM 1387 C C . CYS A 1 174 ? -26.25 34.5 12.289 1 93.12 174 CYS A C 1
ATOM 1389 O O . CYS A 1 174 ? -27.125 35.344 12.547 1 93.12 174 CYS A O 1
ATOM 1391 N N . LEU A 1 175 ? -25.969 34.156 11.078 1 93.19 175 LEU A N 1
ATOM 1392 C CA . LEU A 1 175 ? -26.688 34.656 9.914 1 93.19 175 LEU A CA 1
ATOM 1393 C C . LEU A 1 175 ? -28.062 34 9.781 1 93.19 175 LEU A C 1
ATOM 1395 O O . LEU A 1 175 ? -28.859 34.375 8.93 1 93.19 175 LEU A O 1
ATOM 1399 N N . GLY A 1 176 ? -28.375 32.938 10.617 1 91.25 176 GLY A N 1
ATOM 1400 C CA . GLY A 1 176 ? -29.672 32.281 10.625 1 91.25 176 GLY A CA 1
ATOM 1401 C C . GLY A 1 176 ? -29.828 31.297 9.477 1 91.25 176 GLY A C 1
ATOM 1402 O O . GLY A 1 176 ? -30.953 31.016 9.062 1 91.25 176 GLY A O 1
ATOM 1403 N N . LEU A 1 177 ? -28.781 30.812 8.953 1 91.94 177 LEU A N 1
ATOM 1404 C CA . LEU A 1 177 ? -28.859 29.844 7.859 1 91.94 177 LEU A CA 1
ATOM 1405 C C . LEU A 1 177 ? -29.375 28.5 8.359 1 91.94 177 LEU A C 1
ATOM 1407 O O . LEU A 1 177 ? -29.047 28.078 9.484 1 91.94 177 LEU A O 1
ATOM 1411 N N . SER A 1 178 ? -30.203 27.844 7.488 1 91.94 178 SER A N 1
ATOM 1412 C CA . SER A 1 178 ? -30.562 26.469 7.781 1 91.94 178 SER A CA 1
ATOM 1413 C C . SER A 1 178 ? -29.359 25.547 7.695 1 91.94 178 SER A C 1
ATOM 1415 O O . SER A 1 178 ? -28.344 25.891 7.07 1 91.94 178 SER A O 1
ATOM 1417 N N . ASN A 1 179 ? -29.359 24.375 8.375 1 86 179 ASN A N 1
ATOM 1418 C CA . ASN A 1 179 ? -28.281 23.406 8.281 1 86 179 ASN A CA 1
ATOM 1419 C C . ASN A 1 179 ? -27.953 23.062 6.828 1 86 179 ASN A C 1
ATOM 1421 O O . ASN A 1 179 ? -26.781 22.938 6.457 1 86 179 ASN A O 1
ATOM 1425 N N . TRP A 1 180 ? -28.984 22.938 6.109 1 88.69 180 TRP A N 1
ATOM 1426 C CA . TRP A 1 180 ? -28.797 22.609 4.703 1 88.69 180 TRP A CA 1
ATOM 1427 C C . TRP A 1 180 ? -28.047 23.703 3.971 1 88.69 180 TRP A C 1
ATOM 1429 O O . TRP A 1 180 ? -27.109 23.438 3.223 1 88.69 180 TRP A O 1
ATOM 1439 N N . ASP A 1 181 ? -28.422 24.984 4.219 1 91.12 181 ASP A N 1
ATOM 1440 C CA . ASP A 1 181 ? -27.766 26.109 3.564 1 91.12 181 ASP A CA 1
ATOM 1441 C C . ASP A 1 181 ? -26.344 26.297 4.074 1 91.12 181 ASP A C 1
ATOM 1443 O O . ASP A 1 181 ? -25.438 26.656 3.305 1 91.12 181 ASP A O 1
ATOM 1447 N N . MET A 1 182 ? -26.203 26.094 5.324 1 90.19 182 MET A N 1
ATOM 1448 C CA . MET A 1 182 ? -24.875 26.172 5.926 1 90.19 182 MET A CA 1
ATOM 1449 C C . MET A 1 182 ? -23.922 25.172 5.277 1 90.19 182 MET A C 1
ATOM 1451 O O . MET A 1 182 ? -22.812 25.547 4.863 1 90.19 182 MET A O 1
ATOM 1455 N N . TYR A 1 183 ? -24.375 23.953 5.125 1 86.62 183 TYR A N 1
ATOM 1456 C CA . TYR A 1 183 ? -23.531 22.922 4.523 1 86.62 183 TYR A CA 1
ATOM 1457 C C . TYR A 1 183 ? -23.312 23.188 3.039 1 86.62 183 TYR A C 1
ATOM 1459 O O . TYR A 1 183 ? -22.172 23.203 2.566 1 86.62 183 TYR A O 1
ATOM 1467 N N . ARG A 1 184 ? -24.344 23.438 2.398 1 90.44 184 ARG A N 1
ATOM 1468 C CA . ARG A 1 184 ? -24.297 23.562 0.945 1 90.44 184 ARG A CA 1
ATOM 1469 C C . ARG A 1 184 ? -23.547 24.812 0.52 1 90.44 184 ARG A C 1
ATOM 1471 O O . ARG A 1 184 ? -22.766 24.781 -0.435 1 90.44 184 ARG A O 1
ATOM 1478 N N . LYS A 1 185 ? -23.656 25.938 1.261 1 91.56 185 LYS A N 1
ATOM 1479 C CA . LYS A 1 185 ? -23.172 27.234 0.79 1 91.56 185 LYS A CA 1
ATOM 1480 C C . LYS A 1 185 ? -21.828 27.578 1.441 1 91.56 185 LYS A C 1
ATOM 1482 O O . LYS A 1 185 ? -21.047 28.344 0.884 1 91.56 185 LYS A O 1
ATOM 1487 N N . ILE A 1 186 ? -21.594 27.031 2.584 1 90.06 186 ILE A N 1
ATOM 1488 C CA . ILE A 1 186 ? -20.422 27.531 3.318 1 90.06 186 ILE A CA 1
ATOM 1489 C C . ILE A 1 186 ? -19.453 26.391 3.58 1 90.06 186 ILE A C 1
ATOM 1491 O O . ILE A 1 186 ? -18.312 26.406 3.107 1 90.06 186 ILE A O 1
ATOM 1495 N N . ILE A 1 187 ? -19.938 25.359 4.168 1 88.12 187 ILE A N 1
ATOM 1496 C CA . ILE A 1 187 ? -19.047 24.344 4.715 1 88.12 187 ILE A CA 1
ATOM 1497 C C . ILE A 1 187 ? -18.562 23.422 3.6 1 88.12 187 ILE A C 1
ATOM 1499 O O . ILE A 1 187 ? -17.359 23.234 3.412 1 88.12 187 ILE A O 1
ATOM 1503 N N . LEU A 1 188 ? -19.453 22.938 2.793 1 88.25 188 LEU A N 1
ATOM 1504 C CA . LEU A 1 188 ? -19.141 21.906 1.817 1 88.25 188 LEU A CA 1
ATOM 1505 C C . LEU A 1 188 ? -18.188 22.422 0.75 1 88.25 188 LEU A C 1
ATOM 1507 O O . LEU A 1 188 ? -17.234 21.75 0.369 1 88.25 188 LEU A O 1
ATOM 1511 N N . PRO A 1 189 ? -18.453 23.609 0.278 1 89.25 189 PRO A N 1
ATOM 1512 C CA . PRO A 1 189 ? -17.516 24.125 -0.725 1 89.25 189 PRO A CA 1
ATOM 1513 C C . PRO A 1 189 ? -16.094 24.25 -0.194 1 89.25 189 PRO A C 1
ATOM 1515 O O . PRO A 1 189 ? -15.133 23.938 -0.904 1 89.25 189 PRO A O 1
ATOM 1518 N N . GLN A 1 190 ? -15.906 24.672 0.995 1 90.38 190 GLN A N 1
ATOM 1519 C CA . GLN A 1 190 ? -14.586 24.797 1.604 1 90.38 190 GLN A CA 1
ATOM 1520 C C . GLN A 1 190 ? -13.969 23.438 1.886 1 90.38 190 GLN A C 1
ATOM 1522 O O . GLN A 1 190 ? -12.773 23.234 1.646 1 90.38 190 GLN A O 1
ATOM 1527 N N . ALA A 1 191 ? -14.797 22.594 2.33 1 91.12 191 ALA A N 1
ATOM 1528 C CA . ALA A 1 191 ? -14.328 21.234 2.635 1 91.12 191 ALA A CA 1
ATOM 1529 C C . ALA A 1 191 ? -13.867 20.516 1.371 1 91.12 191 ALA A C 1
ATOM 1531 O O . ALA A 1 191 ? -12.859 19.812 1.385 1 91.12 191 ALA A O 1
ATOM 1532 N N . LEU A 1 192 ? -14.586 20.688 0.307 1 90.5 192 LEU A N 1
ATOM 1533 C CA . LEU A 1 192 ? -14.266 20.016 -0.951 1 90.5 192 LEU A CA 1
ATOM 1534 C C . LEU A 1 192 ? -12.906 20.469 -1.473 1 90.5 192 LEU A C 1
ATOM 1536 O O . LEU A 1 192 ? -12.148 19.672 -2.023 1 90.5 192 LEU A O 1
ATOM 1540 N N . ARG A 1 193 ? -12.609 21.688 -1.27 1 88.31 193 ARG A N 1
ATOM 1541 C CA . ARG A 1 193 ? -11.32 22.219 -1.706 1 88.31 193 ARG A CA 1
ATOM 1542 C C . ARG A 1 193 ? -10.18 21.578 -0.926 1 88.31 193 ARG A C 1
ATOM 1544 O O . ARG A 1 193 ? -9.086 21.391 -1.463 1 88.31 193 ARG A O 1
ATOM 1551 N N . ARG A 1 194 ? -10.484 21.219 0.25 1 89.56 194 ARG A N 1
ATOM 1552 C CA . ARG A 1 194 ? -9.461 20.625 1.106 1 89.56 194 ARG A CA 1
ATOM 1553 C C . ARG A 1 194 ? -9.375 19.109 0.885 1 89.56 194 ARG A C 1
ATOM 1555 O O . ARG A 1 194 ? -8.312 18.516 1.061 1 89.56 194 ARG A O 1
ATOM 1562 N N . ILE A 1 195 ? -10.438 18.516 0.439 1 93.44 195 ILE A N 1
ATOM 1563 C CA . ILE A 1 195 ? -10.562 17.062 0.364 1 93.44 195 ILE A CA 1
ATOM 1564 C C . ILE A 1 195 ? -10.078 16.578 -0.998 1 93.44 195 ILE A C 1
ATOM 1566 O O . ILE A 1 195 ? -9.5 15.492 -1.104 1 93.44 195 ILE A O 1
ATOM 1570 N N . ILE A 1 196 ? -10.18 17.375 -1.977 1 91.12 196 ILE A N 1
ATOM 1571 C CA . ILE A 1 196 ? -10.016 16.906 -3.348 1 91.12 196 ILE A CA 1
ATOM 1572 C C . ILE A 1 196 ? -8.555 16.547 -3.598 1 91.12 196 ILE A C 1
ATOM 1574 O O . ILE A 1 196 ? -8.25 15.477 -4.129 1 91.12 196 ILE A O 1
ATOM 1578 N N . PRO A 1 197 ? -7.586 17.359 -3.152 1 87.75 197 PRO A N 1
ATOM 1579 C CA . PRO A 1 197 ? -6.191 17.031 -3.438 1 87.75 197 PRO A CA 1
ATOM 1580 C C . PRO A 1 197 ? -5.766 15.695 -2.834 1 87.75 197 PRO A C 1
ATOM 1582 O O . PRO A 1 197 ? -5.309 14.805 -3.557 1 87.75 197 PRO A O 1
ATOM 1585 N N . PRO A 1 198 ? -6.02 15.477 -1.544 1 91.25 198 PRO A N 1
ATOM 1586 C CA . PRO A 1 198 ? -5.625 14.188 -0.983 1 91.25 198 PRO A CA 1
ATOM 1587 C C . PRO A 1 198 ? -6.441 13.023 -1.542 1 91.25 198 PRO A C 1
ATOM 1589 O O . PRO A 1 198 ? -5.945 11.891 -1.62 1 91.25 198 PRO A O 1
ATOM 1592 N N . LEU A 1 199 ? -7.652 13.266 -1.952 1 93.31 199 LEU A N 1
ATOM 1593 C CA . LEU A 1 199 ? -8.461 12.219 -2.572 1 93.31 199 LEU A CA 1
ATOM 1594 C C . LEU A 1 199 ? -7.875 11.812 -3.922 1 93.31 199 LEU A C 1
ATOM 1596 O O . LEU A 1 199 ? -7.949 10.641 -4.309 1 93.31 199 LEU A O 1
ATOM 1600 N N . THR A 1 200 ? -7.371 12.812 -4.617 1 91.12 200 THR A N 1
ATOM 1601 C CA . THR A 1 200 ? -6.727 12.523 -5.891 1 91.12 200 THR A CA 1
ATOM 1602 C C . THR A 1 200 ? -5.488 11.656 -5.688 1 91.12 200 THR A C 1
ATOM 1604 O O . THR A 1 200 ? -5.242 10.727 -6.457 1 91.12 200 THR A O 1
ATOM 1607 N N . SER A 1 201 ? -4.715 11.969 -4.648 1 90.75 201 SER A N 1
ATOM 1608 C CA . SER A 1 201 ? -3.568 11.133 -4.305 1 90.75 201 SER A CA 1
ATOM 1609 C C . SER A 1 201 ? -4.004 9.719 -3.949 1 90.75 201 SER A C 1
ATOM 1611 O O . SER A 1 201 ? -3.303 8.75 -4.258 1 90.75 201 SER A O 1
ATOM 1613 N N . GLN A 1 202 ? -5.137 9.641 -3.326 1 94.56 202 GLN A N 1
ATOM 1614 C CA . GLN A 1 202 ? -5.676 8.336 -2.963 1 94.56 202 GLN A CA 1
ATOM 1615 C C . GLN A 1 202 ? -6.094 7.551 -4.203 1 94.56 202 GLN A C 1
ATOM 1617 O O . GLN A 1 202 ? -5.984 6.324 -4.23 1 94.56 202 GLN A O 1
ATOM 1622 N N . ALA A 1 203 ? -6.582 8.25 -5.168 1 95.19 203 ALA A N 1
ATOM 1623 C CA . ALA A 1 203 ? -6.941 7.605 -6.43 1 95.19 203 ALA A CA 1
ATOM 1624 C C . ALA A 1 203 ? -5.711 7.008 -7.109 1 95.19 203 ALA A C 1
ATOM 1626 O O . ALA A 1 203 ? -5.781 5.922 -7.691 1 95.19 203 ALA A O 1
ATOM 1627 N N . VAL A 1 204 ? -4.621 7.727 -7.094 1 94.62 204 VAL A N 1
ATOM 1628 C CA . VAL A 1 204 ? -3.365 7.219 -7.637 1 94.62 204 VAL A CA 1
ATOM 1629 C C . VAL A 1 204 ? -2.943 5.965 -6.875 1 94.62 204 VAL A C 1
ATOM 1631 O O . VAL A 1 204 ? -2.525 4.973 -7.477 1 94.62 204 VAL A O 1
ATOM 1634 N N . SER A 1 205 ? -3.07 5.965 -5.547 1 96.38 205 SER A N 1
ATOM 1635 C CA . SER A 1 205 ? -2.746 4.812 -4.711 1 96.38 205 SER A CA 1
ATOM 1636 C C . SER A 1 205 ? -3.617 3.611 -5.066 1 96.38 205 SER A C 1
ATOM 1638 O O . SER A 1 205 ? -3.143 2.475 -5.078 1 96.38 205 SER A O 1
ATOM 1640 N N . LEU A 1 206 ? -4.875 3.889 -5.359 1 98.12 206 LEU A N 1
ATOM 1641 C CA . LEU A 1 206 ? -5.809 2.83 -5.738 1 98.12 206 LEU A CA 1
ATOM 1642 C C . LEU A 1 206 ? -5.352 2.133 -7.016 1 98.12 206 LEU A C 1
ATOM 1644 O O . LEU A 1 206 ? -5.422 0.907 -7.117 1 98.12 206 LEU A O 1
ATOM 1648 N N . VAL A 1 207 ? -4.906 2.902 -7.934 1 97.81 207 VAL A N 1
ATOM 1649 C CA . VAL A 1 207 ? -4.402 2.324 -9.172 1 97.81 207 VAL A CA 1
ATOM 1650 C C . VAL A 1 207 ? -3.207 1.421 -8.875 1 97.81 207 VAL A C 1
ATOM 1652 O O . VAL A 1 207 ? -3.123 0.303 -9.391 1 97.81 207 VAL A O 1
ATOM 1655 N N . LYS A 1 208 ? -2.332 1.884 -8.094 1 97.75 208 LYS A N 1
ATOM 1656 C CA . LYS A 1 208 ? -1.161 1.089 -7.742 1 97.75 208 LYS A CA 1
ATOM 1657 C C . LYS A 1 208 ? -1.562 -0.172 -6.98 1 97.75 208 LYS A C 1
ATOM 1659 O O . LYS A 1 208 ? -1.056 -1.26 -7.258 1 97.75 208 LYS A O 1
ATOM 1664 N N . ASP A 1 209 ? -2.516 -0.052 -6.055 1 98.44 209 ASP A N 1
ATOM 1665 C CA . ASP A 1 209 ? -2.979 -1.176 -5.246 1 98.44 209 ASP A CA 1
ATOM 1666 C C . ASP A 1 209 ? -3.734 -2.191 -6.102 1 98.44 209 ASP A C 1
ATOM 1668 O O . ASP A 1 209 ? -3.77 -3.381 -5.773 1 98.44 209 ASP A O 1
ATOM 1672 N N . SER A 1 210 ? -4.266 -1.718 -7.242 1 98.69 210 SER A N 1
ATOM 1673 C CA . SER A 1 210 ? -5.078 -2.596 -8.078 1 98.69 210 SER A CA 1
ATOM 1674 C C . SER A 1 210 ? -4.238 -3.723 -8.672 1 98.69 210 SER A C 1
ATOM 1676 O O . SER A 1 210 ? -4.77 -4.766 -9.055 1 98.69 210 SER A O 1
ATOM 1678 N N . ALA A 1 211 ? -2.945 -3.514 -8.734 1 98.75 211 ALA A N 1
ATOM 1679 C CA . ALA A 1 211 ? -2.082 -4.57 -9.25 1 98.75 211 ALA A CA 1
ATOM 1680 C C . ALA A 1 211 ? -2.242 -5.859 -8.453 1 98.75 211 ALA A C 1
ATOM 1682 O O . ALA A 1 211 ? -2.025 -6.953 -8.977 1 98.75 211 ALA A O 1
ATOM 1683 N N . LEU A 1 212 ? -2.707 -5.793 -7.215 1 98.81 212 LEU A N 1
ATOM 1684 C CA . LEU A 1 212 ? -2.787 -6.918 -6.289 1 98.81 212 LEU A CA 1
ATOM 1685 C C . LEU A 1 212 ? -3.904 -7.875 -6.691 1 98.81 212 LEU A C 1
ATOM 1687 O O . LEU A 1 212 ? -3.918 -9.031 -6.27 1 98.81 212 LEU A O 1
ATOM 1691 N N . VAL A 1 213 ? -4.844 -7.418 -7.504 1 98.75 213 VAL A N 1
ATOM 1692 C CA . VAL A 1 213 ? -5.973 -8.273 -7.852 1 98.75 213 VAL A CA 1
ATOM 1693 C C . VAL A 1 213 ? -5.496 -9.414 -8.75 1 98.75 213 VAL A C 1
ATOM 1695 O O . VAL A 1 213 ? -6.184 -10.43 -8.898 1 98.75 213 VAL A O 1
ATOM 1698 N N . SER A 1 214 ? -4.273 -9.266 -9.336 1 98.69 214 SER A N 1
ATOM 1699 C CA . SER A 1 214 ? -3.672 -10.328 -10.133 1 98.69 214 SER A CA 1
ATOM 1700 C C . SER A 1 214 ? -3.51 -11.602 -9.312 1 98.69 214 SER A C 1
ATOM 1702 O O . SER A 1 214 ? -3.518 -12.711 -9.859 1 98.69 214 SER A O 1
ATOM 1704 N N . THR A 1 215 ? -3.434 -11.523 -7.98 1 98.06 215 THR A N 1
ATOM 1705 C CA . THR A 1 215 ? -3.16 -12.648 -7.094 1 98.06 215 THR A CA 1
ATOM 1706 C C . THR A 1 215 ? -4.383 -13.555 -6.973 1 98.06 215 THR A C 1
ATOM 1708 O O . THR A 1 215 ? -4.277 -14.688 -6.5 1 98.06 215 THR A O 1
ATOM 1711 N N . ILE A 1 216 ? -5.508 -13.039 -7.387 1 98.12 216 ILE A N 1
ATOM 1712 C CA . ILE A 1 216 ? -6.699 -13.875 -7.406 1 98.12 216 ILE A CA 1
ATOM 1713 C C . ILE A 1 216 ? -7.156 -14.094 -8.844 1 98.12 216 ILE A C 1
ATOM 1715 O O . ILE A 1 216 ? -8.344 -14.281 -9.109 1 98.12 216 ILE A O 1
ATOM 1719 N N . ALA A 1 217 ? -6.301 -13.922 -9.789 1 97.12 217 ALA A N 1
ATOM 1720 C CA . ALA A 1 217 ? -6.41 -14.328 -11.188 1 97.12 217 ALA A CA 1
ATOM 1721 C C . ALA A 1 217 ? -7.402 -13.445 -11.938 1 97.12 217 ALA A C 1
ATOM 1723 O O . ALA A 1 217 ? -8.109 -13.914 -12.828 1 97.12 217 ALA A O 1
ATOM 1724 N N . VAL A 1 218 ? -7.551 -12.211 -11.469 1 98.25 218 VAL A N 1
ATOM 1725 C CA . VAL A 1 218 ? -8.172 -11.211 -12.328 1 98.25 218 VAL A CA 1
ATOM 1726 C C . VAL A 1 218 ? -7.195 -10.805 -13.43 1 98.25 218 VAL A C 1
ATOM 1728 O O . VAL A 1 218 ? -6.043 -10.461 -13.164 1 98.25 218 VAL A O 1
ATOM 1731 N N . TYR A 1 219 ? -7.633 -10.852 -14.664 1 98 219 TYR A N 1
ATOM 1732 C CA . TYR A 1 219 ? -6.719 -10.625 -15.781 1 98 219 TYR A CA 1
ATOM 1733 C C . TYR A 1 219 ? -6.547 -9.133 -16.047 1 98 219 TYR A C 1
ATOM 1735 O O . TYR A 1 219 ? -6.828 -8.656 -17.156 1 98 219 TYR A O 1
ATOM 1743 N N . ASP A 1 220 ? -6.055 -8.438 -15.023 1 98.69 220 ASP A N 1
ATOM 1744 C CA . ASP A 1 220 ? -5.641 -7.043 -15.148 1 98.69 220 ASP A CA 1
ATOM 1745 C C . A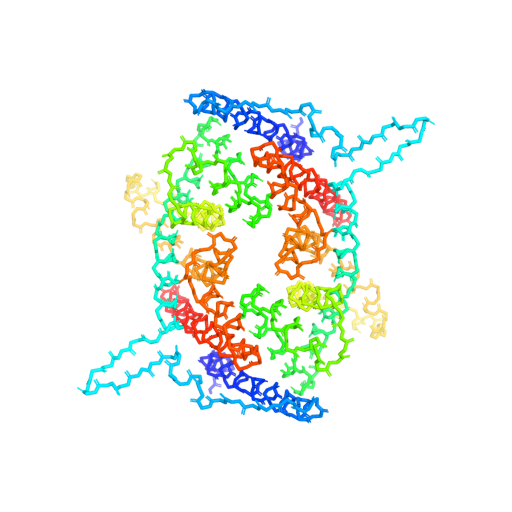SP A 1 220 ? -4.27 -6.938 -15.812 1 98.69 220 ASP A C 1
ATOM 1747 O O . ASP A 1 220 ? -3.766 -7.918 -16.359 1 98.69 220 ASP A O 1
ATOM 1751 N N . LEU A 1 221 ? -3.697 -5.781 -15.852 1 98.75 221 LEU A N 1
ATOM 1752 C CA . LEU A 1 221 ? -2.416 -5.562 -16.516 1 98.75 221 LEU A CA 1
ATOM 1753 C C . LEU A 1 221 ? -1.337 -6.465 -15.93 1 98.75 221 LEU A C 1
ATOM 1755 O O . LEU A 1 221 ? -0.573 -7.09 -16.672 1 98.75 221 LEU A O 1
ATOM 1759 N N . THR A 1 222 ? -1.251 -6.59 -14.633 1 98.75 222 THR A N 1
ATOM 1760 C CA . THR A 1 222 ? -0.237 -7.379 -13.945 1 98.75 222 THR A CA 1
ATOM 1761 C C . THR A 1 222 ? -0.405 -8.867 -14.25 1 98.75 222 THR A C 1
ATOM 1763 O O . THR A 1 222 ? 0.57 -9.555 -14.555 1 98.75 222 THR A O 1
ATOM 1766 N N . MET A 1 223 ? -1.646 -9.375 -14.188 1 98.69 223 MET A N 1
ATOM 1767 C CA . MET A 1 223 ? -1.894 -10.789 -14.469 1 98.69 223 MET A CA 1
ATOM 1768 C C . MET A 1 223 ? -1.576 -11.117 -15.922 1 98.69 223 MET A C 1
ATOM 1770 O O . MET A 1 223 ? -1.043 -12.188 -16.219 1 98.69 223 MET A O 1
ATOM 1774 N N . ARG A 1 224 ? -1.969 -10.211 -16.812 1 98.56 224 ARG A N 1
ATOM 1775 C CA . ARG A 1 224 ? -1.619 -10.414 -18.203 1 98.56 224 ARG A CA 1
ATOM 1776 C C . ARG A 1 224 ? -0.107 -10.477 -18.391 1 98.56 224 ARG A C 1
ATOM 1778 O O . ARG A 1 224 ? 0.394 -11.266 -19.203 1 98.56 224 ARG A O 1
ATOM 1785 N N . GLY A 1 225 ? 0.629 -9.578 -17.672 1 98.31 225 GLY A N 1
ATOM 1786 C CA . GLY A 1 225 ? 2.082 -9.648 -17.703 1 98.31 225 GLY A CA 1
ATOM 1787 C C . GLY A 1 225 ? 2.621 -10.984 -17.219 1 98.31 225 GLY A C 1
ATOM 1788 O O . GLY A 1 225 ? 3.488 -11.578 -17.859 1 98.31 225 GLY A O 1
ATOM 1789 N N . GLN A 1 226 ? 2.061 -11.492 -16.109 1 98.06 226 GLN A N 1
ATOM 1790 C CA . GLN A 1 226 ? 2.482 -12.781 -15.57 1 98.06 226 GLN A CA 1
ATOM 1791 C C . GLN A 1 226 ? 2.197 -13.906 -16.562 1 98.06 226 GLN A C 1
ATOM 1793 O O . GLN A 1 226 ? 3.029 -14.797 -16.75 1 98.06 226 GLN A O 1
ATOM 1798 N N . ALA A 1 227 ? 1.06 -13.891 -17.156 1 98 227 ALA A N 1
ATOM 1799 C CA . ALA A 1 227 ? 0.671 -14.906 -18.141 1 98 227 ALA A CA 1
ATOM 1800 C C . ALA A 1 227 ? 1.595 -14.891 -19.344 1 98 227 ALA A C 1
ATOM 1802 O O . ALA A 1 227 ? 1.996 -15.945 -19.844 1 98 227 ALA A O 1
ATOM 1803 N N . LEU A 1 228 ? 1.88 -13.703 -19.797 1 97.5 228 LEU A N 1
ATOM 1804 C CA . LEU A 1 228 ? 2.754 -13.562 -20.953 1 97.5 228 LEU A CA 1
ATOM 1805 C C . LEU A 1 228 ? 4.148 -14.102 -20.656 1 97.5 228 LEU A C 1
ATOM 1807 O O . LEU A 1 228 ? 4.75 -14.773 -21.5 1 97.5 228 LEU A O 1
ATOM 1811 N N . VAL A 1 229 ? 4.68 -13.805 -19.5 1 96.81 229 VAL A N 1
ATOM 1812 C CA . VAL A 1 229 ? 5.996 -14.297 -19.109 1 96.81 229 VAL A CA 1
ATOM 1813 C C . VAL A 1 229 ? 5.977 -15.82 -19.031 1 96.81 229 VAL A C 1
ATOM 1815 O O . VAL A 1 229 ? 6.918 -16.484 -19.469 1 96.81 229 VAL A O 1
ATOM 1818 N N . ALA A 1 230 ? 4.91 -16.375 -18.516 1 95.5 230 ALA A N 1
ATOM 1819 C CA . ALA A 1 230 ? 4.785 -17.828 -18.375 1 95.5 230 ALA A CA 1
ATOM 1820 C C . ALA A 1 230 ? 4.738 -18.5 -19.734 1 95.5 230 ALA A C 1
ATOM 1822 O O . ALA A 1 230 ? 5.254 -19.609 -19.906 1 95.5 230 ALA A O 1
ATOM 1823 N N . GLU A 1 231 ? 4.184 -17.844 -20.672 1 95.5 231 GLU A N 1
ATOM 1824 C CA . GLU A 1 231 ? 3.979 -18.422 -22 1 95.5 231 GLU A CA 1
ATOM 1825 C C . GLU A 1 231 ? 5.203 -18.219 -22.891 1 95.5 231 GLU A C 1
ATOM 1827 O O . GLU A 1 231 ? 5.512 -19.062 -23.734 1 95.5 231 GLU A O 1
ATOM 1832 N N . THR A 1 232 ? 5.918 -17.078 -22.703 1 94.06 232 THR A N 1
ATOM 1833 C CA . THR A 1 232 ? 6.91 -16.688 -23.688 1 94.06 232 THR A CA 1
ATOM 1834 C C . THR A 1 232 ? 8.312 -16.688 -23.078 1 94.06 232 THR A C 1
ATOM 1836 O O . THR A 1 232 ? 9.305 -16.656 -23.812 1 94.06 232 THR A O 1
ATOM 1839 N N . PHE A 1 233 ? 8.383 -16.547 -21.75 1 91.62 233 PHE A N 1
ATOM 1840 C CA . PHE A 1 233 ? 9.625 -16.5 -20.984 1 91.62 233 PHE A CA 1
ATOM 1841 C C . PHE A 1 233 ? 10.344 -15.172 -21.203 1 91.62 233 PHE A C 1
ATOM 1843 O O . PHE A 1 233 ? 11.516 -15.031 -20.844 1 91.62 233 PHE A O 1
ATOM 1850 N N . LEU A 1 234 ? 9.602 -14.18 -21.766 1 93.44 234 LEU A N 1
ATOM 1851 C CA . LEU A 1 234 ? 10.164 -12.852 -21.984 1 93.44 234 LEU A CA 1
ATOM 1852 C C . LEU A 1 234 ? 9.977 -11.969 -20.766 1 93.44 234 LEU A C 1
ATOM 1854 O O . LEU A 1 234 ? 9.391 -10.891 -20.844 1 93.44 234 LEU A O 1
ATOM 1858 N N . ALA A 1 235 ? 10.633 -12.422 -19.688 1 93.12 235 ALA A N 1
ATOM 1859 C CA . ALA A 1 235 ? 10.43 -11.75 -18.406 1 93.12 235 ALA A CA 1
ATOM 1860 C C . ALA A 1 235 ? 10.945 -10.312 -18.453 1 93.12 235 ALA A C 1
ATOM 1862 O O . ALA A 1 235 ? 10.266 -9.391 -18 1 93.12 235 ALA A O 1
ATOM 1863 N N . PHE A 1 236 ? 12.07 -10.047 -19.062 1 90.88 236 PHE A N 1
ATOM 1864 C CA . PHE A 1 236 ? 12.68 -8.719 -19.078 1 90.88 236 PHE A CA 1
ATOM 1865 C C . PHE A 1 236 ? 11.805 -7.734 -19.844 1 90.88 236 PHE A C 1
ATOM 1867 O O . PHE A 1 236 ? 11.383 -6.715 -19.281 1 90.88 236 PHE A O 1
ATOM 1874 N N . GLU A 1 237 ? 11.445 -8.102 -21.031 1 92.94 237 GLU A N 1
ATOM 1875 C CA . GLU A 1 237 ? 10.672 -7.215 -21.891 1 92.94 237 GLU A CA 1
ATOM 1876 C C . GLU A 1 237 ? 9.297 -6.926 -21.297 1 92.94 237 GLU A C 1
ATOM 1878 O O . GLU A 1 237 ? 8.836 -5.781 -21.297 1 92.94 237 GLU A O 1
ATOM 1883 N N . VAL A 1 238 ? 8.711 -7.969 -20.75 1 96.06 238 VAL A N 1
ATOM 1884 C CA . VAL A 1 238 ? 7.332 -7.848 -20.281 1 96.06 238 VAL A CA 1
ATOM 1885 C C . VAL A 1 238 ? 7.293 -6.973 -19.031 1 96.06 238 VAL A C 1
ATOM 1887 O O . VAL A 1 238 ? 6.473 -6.055 -18.938 1 96.06 238 VAL A O 1
ATOM 1890 N N . TRP A 1 239 ? 8.164 -7.188 -18.094 1 95.06 239 TRP A N 1
ATOM 1891 C CA . TRP A 1 239 ? 8.094 -6.441 -16.844 1 95.06 239 TRP A CA 1
ATOM 1892 C C . TRP A 1 239 ? 8.562 -5.004 -17.047 1 95.06 239 TRP A C 1
ATOM 1894 O O . TRP A 1 239 ? 8.078 -4.09 -16.375 1 95.06 239 TRP A O 1
ATOM 1904 N N . PHE A 1 240 ? 9.445 -4.727 -17.984 1 92.25 240 PHE A N 1
ATOM 1905 C CA . PHE A 1 240 ? 9.75 -3.348 -18.359 1 92.25 240 PHE A CA 1
ATOM 1906 C C . PHE A 1 240 ? 8.516 -2.656 -18.922 1 92.25 240 PHE A C 1
ATOM 1908 O O . PHE A 1 240 ? 8.234 -1.502 -18.594 1 92.25 240 PHE A O 1
ATOM 1915 N N . THR A 1 241 ? 7.844 -3.387 -19.75 1 94.5 241 THR A N 1
ATOM 1916 C CA . THR A 1 241 ? 6.676 -2.822 -20.422 1 94.5 241 THR A CA 1
ATOM 1917 C C . THR A 1 241 ? 5.547 -2.57 -19.438 1 94.5 241 THR A C 1
ATOM 1919 O O . THR A 1 241 ? 4.941 -1.498 -19.438 1 94.5 241 THR A O 1
ATOM 1922 N N . VAL A 1 242 ? 5.262 -3.562 -18.578 1 97.12 242 VAL A N 1
ATOM 1923 C CA . VAL A 1 242 ? 4.207 -3.43 -17.578 1 97.12 242 VAL A CA 1
ATOM 1924 C C . VAL A 1 242 ? 4.535 -2.281 -16.625 1 97.12 242 VAL A C 1
ATOM 1926 O O . VAL A 1 242 ? 3.67 -1.461 -16.312 1 97.12 242 VAL A O 1
ATOM 1929 N N . ALA A 1 243 ? 5.781 -2.23 -16.172 1 94.69 243 ALA A N 1
ATOM 1930 C CA . ALA A 1 243 ? 6.219 -1.123 -15.336 1 94.69 243 ALA A CA 1
ATOM 1931 C C . ALA A 1 243 ? 6.016 0.216 -16.031 1 94.69 243 ALA A C 1
ATOM 1933 O O . ALA A 1 243 ? 5.551 1.181 -15.422 1 94.69 243 ALA A O 1
ATOM 1934 N N . GLY A 1 244 ? 6.359 0.286 -17.281 1 92.56 244 GLY A N 1
ATOM 1935 C CA . GLY A 1 244 ? 6.184 1.498 -18.062 1 92.56 244 GLY A CA 1
ATOM 1936 C C . GLY A 1 244 ? 4.734 1.927 -18.188 1 92.56 244 GLY A C 1
ATOM 1937 O O . GLY A 1 244 ? 4.418 3.111 -18.062 1 92.56 244 GLY A O 1
ATOM 1938 N N . LEU A 1 245 ? 3.875 0.991 -18.438 1 95.12 245 LEU A N 1
ATOM 1939 C CA . LEU A 1 245 ? 2.455 1.287 -18.578 1 95.12 245 LEU A CA 1
ATOM 1940 C C . LEU A 1 245 ? 1.873 1.814 -17.281 1 95.12 245 LEU A C 1
ATOM 1942 O O . LEU A 1 245 ? 1.086 2.764 -17.281 1 95.12 245 LEU A O 1
ATOM 1946 N N . TYR A 1 246 ? 2.277 1.206 -16.172 1 95.75 246 TYR A N 1
ATOM 1947 C CA . TYR A 1 246 ? 1.825 1.714 -14.883 1 95.75 246 TYR A CA 1
ATOM 1948 C C . TYR A 1 246 ? 2.355 3.121 -14.633 1 95.75 246 TYR A C 1
ATOM 1950 O O . TYR A 1 246 ? 1.646 3.973 -14.094 1 95.75 246 TYR A O 1
ATOM 1958 N N . LEU A 1 247 ? 3.566 3.334 -14.961 1 91.44 247 LEU A N 1
ATOM 1959 C CA . LEU A 1 247 ? 4.16 4.652 -14.75 1 91.44 247 LEU A CA 1
ATOM 1960 C C . LEU A 1 247 ? 3.406 5.719 -15.539 1 91.44 247 LEU A C 1
ATOM 1962 O O . LEU A 1 247 ? 3.131 6.801 -15.023 1 91.44 247 LEU A O 1
ATOM 1966 N N . VAL A 1 248 ? 3.137 5.426 -16.781 1 90.94 248 VAL A N 1
ATOM 1967 C CA . VAL A 1 248 ? 2.377 6.359 -17.609 1 90.94 248 VAL A CA 1
ATOM 1968 C C . VAL A 1 248 ? 1.022 6.637 -16.953 1 90.94 248 VAL A C 1
ATOM 1970 O O . VAL A 1 248 ? 0.593 7.793 -16.875 1 90.94 248 VAL A O 1
ATOM 1973 N N . LEU A 1 249 ? 0.43 5.621 -16.547 1 93.38 249 LEU A N 1
ATOM 1974 C CA . LEU A 1 249 ? -0.89 5.746 -15.93 1 93.38 249 LEU A CA 1
ATOM 1975 C C . LEU A 1 249 ? -0.824 6.574 -14.648 1 93.38 249 LEU A C 1
ATOM 1977 O O . LEU A 1 249 ? -1.612 7.5 -14.469 1 93.38 249 LEU A O 1
ATOM 1981 N N . THR A 1 250 ? 0.117 6.316 -13.773 1 93 250 THR A N 1
ATOM 1982 C CA . THR A 1 250 ? 0.181 6.969 -12.477 1 93 250 THR A CA 1
ATOM 1983 C C . THR A 1 250 ? 0.677 8.406 -12.609 1 93 250 THR A C 1
ATOM 1985 O O . THR A 1 250 ? 0.215 9.297 -11.898 1 93 250 THR A O 1
ATOM 1988 N N . ILE A 1 251 ? 1.589 8.633 -13.492 1 86.31 251 ILE A N 1
ATOM 1989 C CA . ILE A 1 251 ? 2.084 9.984 -13.711 1 86.31 251 ILE A CA 1
ATOM 1990 C C . ILE A 1 251 ? 0.969 10.859 -14.289 1 86.31 251 ILE A C 1
ATOM 1992 O O . ILE A 1 251 ? 0.808 12.016 -13.891 1 86.31 251 ILE A O 1
ATOM 1996 N N . THR A 1 252 ? 0.253 10.289 -15.25 1 88.25 252 THR A N 1
ATOM 1997 C CA . THR A 1 252 ? -0.87 11.016 -15.828 1 88.25 252 THR A CA 1
ATOM 1998 C C . THR A 1 252 ? -1.896 11.375 -14.766 1 88.25 252 THR A C 1
ATOM 2000 O O . THR A 1 252 ? -2.365 12.516 -14.703 1 88.25 252 THR A O 1
ATOM 2003 N N . LEU A 1 253 ? -2.182 10.469 -13.914 1 87.06 253 LEU A N 1
ATOM 2004 C CA . LEU A 1 253 ? -3.145 10.711 -12.844 1 87.06 253 LEU A CA 1
ATOM 2005 C C . LEU A 1 253 ? -2.6 11.719 -11.836 1 87.06 253 LEU A C 1
ATOM 2007 O O . LEU A 1 253 ? -3.346 12.555 -11.32 1 87.06 253 LEU A O 1
ATOM 2011 N N . SER A 1 254 ? -1.343 11.555 -11.547 1 83.12 254 SER A N 1
ATOM 2012 C CA . SER A 1 254 ? -0.711 12.492 -10.617 1 83.12 254 SER A CA 1
ATOM 2013 C C . SER A 1 254 ? -0.707 13.914 -11.188 1 83.12 254 SER A C 1
ATOM 2015 O O . SER A 1 254 ? -0.897 14.875 -10.445 1 83.12 254 SER A O 1
ATOM 2017 N N . ALA A 1 255 ? -0.474 14.055 -12.453 1 82.19 255 ALA A N 1
ATOM 2018 C CA . ALA A 1 255 ? -0.497 15.359 -13.117 1 82.19 255 ALA A CA 1
ATOM 2019 C C . ALA A 1 255 ? -1.893 15.969 -13.07 1 82.19 255 ALA A C 1
ATOM 2021 O O . ALA A 1 255 ? -2.039 17.188 -12.875 1 82.19 255 ALA A O 1
ATOM 2022 N N . LEU A 1 256 ? -2.836 15.141 -13.227 1 80.44 256 LEU A N 1
ATOM 2023 C CA . LEU A 1 256 ? -4.215 15.609 -13.133 1 80.44 256 LEU A CA 1
ATOM 2024 C C . LEU A 1 256 ? -4.539 16.062 -11.719 1 80.44 256 LEU A C 1
ATOM 2026 O O . LEU A 1 256 ? -5.219 17.078 -11.523 1 80.44 256 LEU A O 1
ATOM 2030 N N . ALA A 1 257 ? -4.004 15.305 -10.773 1 78 257 ALA A N 1
ATOM 2031 C CA . ALA A 1 257 ? -4.195 15.664 -9.375 1 78 257 ALA A CA 1
ATOM 2032 C C . ALA A 1 257 ? -3.545 17.016 -9.055 1 78 257 ALA A C 1
ATOM 2034 O O . ALA A 1 257 ? -4.137 17.844 -8.375 1 78 257 ALA A O 1
ATOM 2035 N N . TRP A 1 258 ? -2.424 17.219 -9.578 1 76.81 258 TRP A N 1
ATOM 2036 C CA . TRP A 1 258 ? -1.689 18.469 -9.383 1 76.81 258 TRP A CA 1
ATOM 2037 C C . TRP A 1 258 ? -2.424 19.641 -10.023 1 76.81 258 TRP A C 1
ATOM 2039 O O . TRP A 1 258 ? -2.512 20.719 -9.438 1 76.81 258 TRP A O 1
ATOM 2049 N N . GLY A 1 259 ? -2.883 19.422 -11.195 1 78.38 259 GLY A N 1
ATOM 2050 C CA . GLY A 1 259 ? -3.648 20.453 -11.867 1 78.38 259 GLY A CA 1
ATOM 2051 C C . GLY A 1 259 ? -4.895 20.875 -11.109 1 78.38 259 GLY A C 1
ATOM 2052 O O . GLY A 1 259 ? -5.211 22.062 -11.016 1 78.38 259 GLY A O 1
ATOM 2053 N N . LEU A 1 260 ? -5.516 19.906 -10.531 1 77.94 260 LEU A N 1
ATOM 2054 C CA . LEU A 1 260 ? -6.719 20.156 -9.75 1 77.94 260 LEU A CA 1
ATOM 2055 C C . LEU A 1 260 ? -6.387 20.938 -8.477 1 77.94 260 LEU A C 1
ATOM 2057 O O . LEU A 1 260 ? -7.129 21.844 -8.086 1 77.94 260 LEU A O 1
ATOM 2061 N N . GLU A 1 261 ? -5.289 20.562 -7.863 1 74.94 261 GLU A N 1
ATOM 2062 C CA . GLU A 1 261 ? -4.84 21.25 -6.652 1 74.94 261 GLU A CA 1
ATOM 2063 C C . GLU A 1 261 ? -4.516 22.703 -6.93 1 74.94 261 GLU A C 1
ATOM 2065 O O . GLU A 1 261 ? -4.855 23.594 -6.137 1 74.94 261 GLU A O 1
ATOM 2070 N N . ARG A 1 262 ? -3.953 23 -7.98 1 75.5 262 ARG A N 1
ATOM 2071 C CA . ARG A 1 262 ? -3.568 24.359 -8.336 1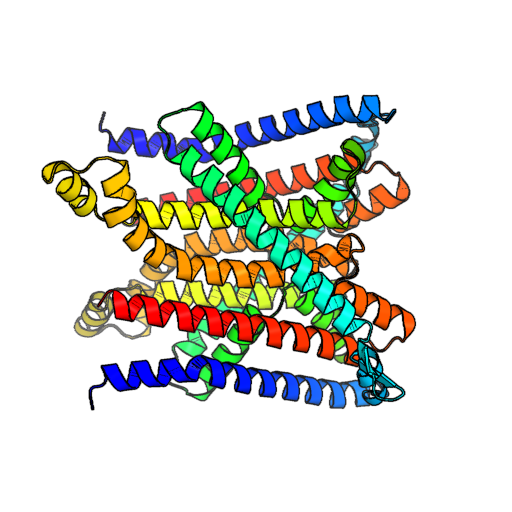 75.5 262 ARG A CA 1
ATOM 2072 C C . ARG A 1 262 ? -4.793 25.219 -8.648 1 75.5 262 ARG A C 1
ATOM 2074 O O . ARG A 1 262 ? -4.852 26.391 -8.266 1 75.5 262 ARG A O 1
ATOM 2081 N N . LYS A 1 263 ? -5.645 24.625 -9.281 1 77.38 263 LYS A N 1
ATOM 2082 C CA . LYS A 1 263 ? -6.867 25.359 -9.617 1 77.38 263 LYS A CA 1
ATOM 2083 C C . LYS A 1 263 ? -7.656 25.703 -8.359 1 77.38 263 LYS A C 1
ATOM 2085 O O . LYS A 1 263 ? -8.172 26.828 -8.242 1 77.38 263 LYS A O 1
ATOM 2090 N N . MET A 1 264 ? -7.668 24.844 -7.48 1 76.69 264 MET A N 1
ATOM 2091 C CA . MET A 1 264 ? -8.43 25.062 -6.254 1 76.69 264 MET A CA 1
ATOM 2092 C C . MET A 1 264 ? -7.715 26.047 -5.336 1 76.69 264 MET A C 1
ATOM 2094 O O . MET A 1 264 ? -8.359 26.812 -4.625 1 76.69 264 MET A O 1
ATOM 2098 N N . ALA A 1 265 ? -6.414 25.984 -5.277 1 68.69 265 ALA A N 1
ATOM 2099 C CA . ALA A 1 265 ? -5.637 26.938 -4.5 1 68.69 265 ALA A CA 1
ATOM 2100 C C . ALA A 1 265 ? -5.781 28.359 -5.062 1 68.69 265 ALA A C 1
ATOM 2102 O O . ALA A 1 265 ? -5.84 29.328 -4.309 1 68.69 265 ALA A O 1
ATOM 2103 N N . ALA A 1 266 ? -5.898 28.531 -6.297 1 67.5 266 ALA A N 1
ATOM 2104 C CA . ALA A 1 266 ? -6.055 29.812 -6.965 1 67.5 266 ALA A CA 1
ATOM 2105 C C . ALA A 1 266 ? -7.426 30.422 -6.672 1 67.5 266 ALA A C 1
ATOM 2107 O O . ALA A 1 266 ? -7.555 31.641 -6.523 1 67.5 266 ALA A O 1
ATOM 2108 N N . ASP A 1 267 ? -8.289 29.5 -6.457 1 66.06 267 ASP A N 1
ATOM 2109 C CA . ASP A 1 267 ? -9.641 29.984 -6.199 1 66.06 267 ASP A CA 1
ATOM 2110 C C . ASP A 1 267 ? -9.789 30.469 -4.758 1 66.06 267 ASP A C 1
ATOM 2112 O O . ASP A 1 267 ? -10.641 31.297 -4.457 1 66.06 267 ASP A O 1
ATOM 2116 N N . SER A 1 268 ? -9.008 29.859 -3.926 1 59.44 268 SER A N 1
ATOM 2117 C CA . SER A 1 268 ? -9.094 30.234 -2.521 1 59.44 268 SER A CA 1
ATOM 2118 C C . SER A 1 268 ? -8.281 31.5 -2.246 1 59.44 268 SER A C 1
ATOM 2120 O O . SER A 1 268 ? -8.398 32.094 -1.175 1 59.44 268 SER A O 1
ATOM 2122 N N . ALA A 1 269 ? -7.328 31.938 -3.018 1 52.78 269 ALA A N 1
ATOM 2123 C CA . ALA A 1 269 ? -6.578 33.188 -2.867 1 52.78 269 ALA A CA 1
ATOM 2124 C C . ALA A 1 269 ? -7.363 34.375 -3.434 1 52.78 269 ALA A C 1
ATOM 2126 O O . ALA A 1 269 ? -8.094 34.219 -4.418 1 52.78 269 ALA A O 1
ATOM 2127 N N . MET B 1 1 ? -11.141 16.984 38.281 1 32.75 1 MET B N 1
ATOM 2128 C CA . MET B 1 1 ? -10.453 16.109 37.312 1 32.75 1 MET B CA 1
ATOM 2129 C C . MET B 1 1 ? -10.602 16.625 35.906 1 32.75 1 MET B C 1
ATOM 2131 O O . MET B 1 1 ? -11.719 16.734 35.375 1 32.75 1 MET B O 1
ATOM 2135 N N . ASN B 1 2 ? -9.617 17.344 35.281 1 38.84 2 ASN B N 1
ATOM 2136 C CA . ASN B 1 2 ? -9.633 18.203 34.094 1 38.84 2 ASN B CA 1
ATOM 2137 C C . ASN B 1 2 ? -9.922 17.422 32.844 1 38.84 2 ASN B C 1
ATOM 2139 O O . ASN B 1 2 ? -9.57 16.234 32.75 1 38.84 2 ASN B O 1
ATOM 2143 N N . ARG B 1 3 ? -10.961 17.891 32.062 1 48 3 ARG B N 1
ATOM 2144 C CA . ARG B 1 3 ? -11.43 17.328 30.781 1 48 3 ARG B CA 1
ATOM 2145 C C . ARG B 1 3 ? -10.258 16.875 29.922 1 48 3 ARG B C 1
ATOM 2147 O O . ARG B 1 3 ? -10.367 15.898 29.188 1 48 3 ARG B O 1
ATOM 2154 N N . HIS B 1 4 ? -9.148 17.531 30.062 1 46.78 4 HIS B N 1
ATOM 2155 C CA . HIS B 1 4 ? -7.938 17.172 29.328 1 46.78 4 HIS B CA 1
ATOM 2156 C C . HIS B 1 4 ? -7.406 15.812 29.797 1 46.78 4 HIS B C 1
ATOM 2158 O O . HIS B 1 4 ? -6.938 15.016 28.984 1 46.78 4 HIS B O 1
ATOM 2164 N N . GLN B 1 5 ? -7.445 15.547 31.094 1 47.31 5 GLN B N 1
ATOM 2165 C CA . GLN B 1 5 ? -6.945 14.289 31.641 1 47.31 5 GLN B CA 1
ATOM 2166 C C . GLN B 1 5 ? -7.824 13.117 31.219 1 47.31 5 GLN B C 1
ATOM 2168 O O . GLN B 1 5 ? -7.324 12.023 30.953 1 47.31 5 GLN B O 1
ATOM 2173 N N . ILE B 1 6 ? -9.094 13.297 31.234 1 45.16 6 ILE B N 1
ATOM 2174 C CA . ILE B 1 6 ? -10.031 12.25 30.844 1 45.16 6 ILE B CA 1
ATOM 2175 C C . ILE B 1 6 ? -9.812 11.891 29.375 1 45.16 6 ILE B C 1
ATOM 2177 O O . ILE B 1 6 ? -9.82 10.711 29.016 1 45.16 6 ILE B O 1
ATOM 2181 N N . HIS B 1 7 ? -9.664 12.906 28.516 1 47.56 7 HIS B N 1
ATOM 2182 C CA . HIS B 1 7 ? -9.398 12.672 27.109 1 47.56 7 HIS B CA 1
ATOM 2183 C C . HIS B 1 7 ? -8.109 11.875 26.906 1 47.56 7 HIS B C 1
ATOM 2185 O O . HIS B 1 7 ? -8.023 11.023 26.031 1 47.56 7 HIS B O 1
ATOM 2191 N N . GLN B 1 8 ? -7.109 12.133 27.734 1 49.03 8 GLN B N 1
ATOM 2192 C CA . GLN B 1 8 ? -5.832 11.422 27.672 1 49.03 8 GLN B CA 1
ATOM 2193 C C . GLN B 1 8 ? -5.984 9.969 28.109 1 49.03 8 GLN B C 1
ATOM 2195 O O . GLN B 1 8 ? -5.367 9.07 27.531 1 49.03 8 GLN B O 1
ATOM 2200 N N . ARG B 1 9 ? -6.59 9.75 29.203 1 46.66 9 ARG B N 1
ATOM 2201 C CA . ARG B 1 9 ? -6.781 8.391 29.703 1 46.66 9 ARG B CA 1
ATOM 2202 C C . ARG B 1 9 ? -7.59 7.555 28.719 1 46.66 9 ARG B C 1
ATOM 2204 O O . ARG B 1 9 ? -7.324 6.367 28.531 1 46.66 9 ARG B O 1
ATOM 2211 N N . LEU B 1 10 ? -8.602 8.07 28.234 1 47.22 10 LEU B N 1
ATOM 2212 C CA . LEU B 1 10 ? -9.391 7.379 27.219 1 47.22 10 LEU B CA 1
ATOM 2213 C C . LEU B 1 10 ? -8.539 7.051 26 1 47.22 10 LEU B C 1
ATOM 2215 O O . LEU B 1 10 ? -8.742 6.02 25.359 1 47.22 10 LEU B O 1
ATOM 2219 N N . GLN B 1 11 ? -7.605 7.895 25.797 1 53.03 11 GLN B N 1
ATOM 2220 C CA . GLN B 1 11 ? -6.684 7.641 24.688 1 53.03 11 GLN B CA 1
ATOM 2221 C C . GLN B 1 11 ? -5.766 6.461 25 1 53.03 11 GLN B C 1
ATOM 2223 O O . GLN B 1 11 ? -5.363 5.727 24.094 1 53.03 11 GLN B O 1
ATOM 2228 N N . ALA B 1 12 ? -5.434 6.273 26.391 1 51.31 12 ALA B N 1
ATOM 2229 C CA . ALA B 1 12 ? -4.551 5.18 26.797 1 51.31 12 ALA B CA 1
ATOM 2230 C C . ALA B 1 12 ? -5.195 3.826 26.516 1 51.31 12 ALA B C 1
ATOM 2232 O O . ALA B 1 12 ? -4.496 2.836 26.281 1 51.31 12 ALA B O 1
ATOM 2233 N N . TRP B 1 13 ? -6.418 3.746 26.625 1 52.72 13 TRP B N 1
ATOM 2234 C CA . TRP B 1 13 ? -7.113 2.471 26.484 1 52.72 13 TRP B CA 1
ATOM 2235 C C . TRP B 1 13 ? -7.473 2.199 25.031 1 52.72 13 TRP B C 1
ATOM 2237 O O . TRP B 1 13 ? -8.109 1.191 24.719 1 52.72 13 TRP B O 1
ATOM 2247 N N . GLU B 1 14 ? -7.051 3.062 24.156 1 59.84 14 GLU B N 1
ATOM 2248 C CA . GLU B 1 14 ? -7.43 3.006 22.75 1 59.84 14 GLU B CA 1
ATOM 2249 C C . GLU B 1 14 ? -6.875 1.754 22.078 1 59.84 14 GLU B C 1
ATOM 2251 O O . GLU B 1 14 ? -7.582 1.083 21.328 1 59.84 14 GLU B O 1
ATOM 2256 N N . PRO B 1 15 ? -5.754 1.369 22.578 1 58.84 15 PRO B N 1
ATOM 2257 C CA . PRO B 1 15 ? -5.293 0.144 21.922 1 58.84 15 PRO B CA 1
ATOM 2258 C C . PRO B 1 15 ? -6.078 -1.091 22.359 1 58.84 15 PRO B C 1
ATOM 2260 O O . PRO B 1 15 ? -6.379 -1.959 21.531 1 58.84 15 PRO B O 1
ATOM 2263 N N . TRP B 1 16 ? -6.383 -1.174 23.609 1 60.25 16 TRP B N 1
ATOM 2264 C CA . TRP B 1 16 ? -7.133 -2.32 24.125 1 60.25 16 TRP B CA 1
ATOM 2265 C C . TRP B 1 16 ? -8.531 -2.365 23.516 1 60.25 16 TRP B C 1
ATOM 2267 O O . TRP B 1 16 ? -9.039 -3.441 23.203 1 60.25 16 TRP B O 1
ATOM 2277 N N . TRP B 1 17 ? -9.102 -1.236 23.391 1 64.62 17 TRP B N 1
ATOM 2278 C CA . TRP B 1 17 ? -10.414 -1.164 22.766 1 64.62 17 TRP B CA 1
ATOM 2279 C C . TRP B 1 17 ? -10.328 -1.552 21.281 1 64.62 17 TRP B C 1
ATOM 2281 O O . TRP B 1 17 ? -11.242 -2.193 20.75 1 64.62 17 TRP B O 1
ATOM 2291 N N . SER B 1 18 ? -9.25 -1.32 20.766 1 64.38 18 SER B N 1
ATOM 2292 C CA . SER B 1 18 ? -9.039 -1.717 19.375 1 64.38 18 SER B CA 1
ATOM 2293 C C . SER B 1 18 ? -8.945 -3.232 19.25 1 64.38 18 SER B C 1
ATOM 2295 O O . SER B 1 18 ? -9.516 -3.82 18.328 1 64.38 18 SER B O 1
ATOM 2297 N N . ILE B 1 19 ? -8.297 -3.783 20.234 1 63.47 19 ILE B N 1
ATOM 2298 C CA . ILE B 1 19 ? -8.156 -5.234 20.234 1 63.47 19 ILE B CA 1
ATOM 2299 C C . ILE B 1 19 ? -9.531 -5.887 20.422 1 63.47 19 ILE B C 1
ATOM 2301 O O . ILE B 1 19 ? -9.875 -6.836 19.719 1 63.47 19 ILE B O 1
ATOM 2305 N N . LEU B 1 20 ? -10.211 -5.391 21.312 1 69.88 20 LEU B N 1
ATOM 2306 C CA . LEU B 1 20 ? -11.531 -5.945 21.594 1 69.88 20 LEU B CA 1
ATOM 2307 C C . LEU B 1 20 ? -12.43 -5.84 20.359 1 69.88 20 LEU B C 1
ATOM 2309 O O . LEU B 1 20 ? -13.133 -6.797 20.016 1 69.88 20 LEU B O 1
ATOM 2313 N N . ARG B 1 21 ? -12.406 -4.734 19.797 1 70.56 21 ARG B N 1
ATOM 2314 C CA . ARG B 1 21 ? -13.219 -4.555 18.594 1 70.56 21 ARG B CA 1
ATOM 2315 C C . ARG B 1 21 ? -12.797 -5.523 17.5 1 70.56 21 ARG B C 1
ATOM 2317 O O . ARG B 1 21 ? -13.641 -6.086 16.797 1 70.56 21 ARG B O 1
ATOM 2324 N N . TYR B 1 22 ? -11.602 -5.84 17.438 1 67.38 22 TYR B N 1
ATOM 2325 C CA . TYR B 1 22 ? -11.078 -6.773 16.438 1 67.38 22 TYR B CA 1
ATOM 2326 C C . TYR B 1 22 ? -11.555 -8.195 16.719 1 67.38 22 TYR B C 1
ATOM 2328 O O . TYR B 1 22 ? -12.008 -8.891 15.805 1 67.38 22 TYR B O 1
ATOM 2336 N N . VAL B 1 23 ? -11.383 -8.453 17.984 1 69.25 23 VAL B N 1
ATOM 2337 C CA . VAL B 1 23 ? -11.805 -9.789 18.391 1 69.25 23 VAL B CA 1
ATOM 2338 C C . VAL B 1 23 ? -13.297 -9.977 18.109 1 69.25 23 VAL B C 1
ATOM 2340 O O . VAL B 1 23 ? -13.711 -11.023 17.625 1 69.25 23 VAL B O 1
ATOM 2343 N N . LEU B 1 24 ? -13.992 -8.945 18.281 1 73.5 24 LEU B N 1
ATOM 2344 C CA . LEU B 1 24 ? -15.438 -9.016 18.078 1 73.5 24 LEU B CA 1
ATOM 2345 C C . LEU B 1 24 ? -15.758 -9.148 16.594 1 73.5 24 LEU B C 1
ATOM 2347 O O . LEU B 1 24 ? -16.625 -9.945 16.203 1 73.5 24 LEU B O 1
ATOM 2351 N N . VAL B 1 25 ? -15.078 -8.438 15.812 1 71.94 25 VAL B N 1
ATOM 2352 C CA . VAL B 1 25 ? -15.32 -8.484 14.375 1 71.94 25 VAL B CA 1
ATOM 2353 C C . VAL B 1 25 ? -14.93 -9.852 13.828 1 71.94 25 VAL B C 1
ATOM 2355 O O . VAL B 1 25 ? -15.672 -10.453 13.047 1 71.94 25 VAL B O 1
ATOM 2358 N N . MET B 1 26 ? -13.82 -10.289 14.305 1 68.81 26 MET B N 1
ATOM 2359 C CA . MET B 1 26 ? -13.383 -11.602 13.852 1 68.81 26 MET B CA 1
ATOM 2360 C C . MET B 1 26 ? -14.359 -12.688 14.289 1 68.81 26 MET B C 1
ATOM 2362 O O . MET B 1 26 ? -14.664 -13.602 13.523 1 68.81 26 MET B O 1
ATOM 2366 N N . ALA B 1 27 ? -14.773 -12.461 15.484 1 73.06 27 ALA B N 1
ATOM 2367 C CA . ALA B 1 27 ? -15.766 -13.398 16 1 73.06 27 ALA B CA 1
ATOM 2368 C C . ALA B 1 27 ? -17.047 -13.344 15.18 1 73.06 27 ALA B C 1
ATOM 2370 O O . ALA B 1 27 ? -17.656 -14.375 14.867 1 73.06 27 ALA B O 1
ATOM 2371 N N . ALA B 1 28 ? -17.422 -12.188 14.852 1 74.06 28 ALA B N 1
ATOM 2372 C CA . ALA B 1 28 ? -18.625 -12.008 14.047 1 74.06 28 ALA B CA 1
ATOM 2373 C C . ALA B 1 28 ? -18.438 -12.602 12.648 1 74.06 28 ALA B C 1
ATOM 2375 O O . ALA B 1 28 ? -19.344 -13.258 12.125 1 74.06 28 ALA B O 1
ATOM 2376 N N . LEU B 1 29 ? -17.344 -12.375 12.109 1 71.56 29 LEU B N 1
ATOM 2377 C CA . LEU B 1 29 ? -17.047 -12.914 10.789 1 71.56 29 LEU B CA 1
ATOM 2378 C C . LEU B 1 29 ? -16.984 -14.438 10.828 1 71.56 29 LEU B C 1
ATOM 2380 O O . LEU B 1 29 ? -17.438 -15.109 9.906 1 71.56 29 LEU B O 1
ATOM 2384 N N . LEU B 1 30 ? -16.375 -14.891 11.914 1 69.25 30 LEU B N 1
ATOM 2385 C CA . LEU B 1 30 ? -16.344 -16.344 12.125 1 69.25 30 LEU B CA 1
ATOM 2386 C C . LEU B 1 30 ? -17.75 -16.891 12.281 1 69.25 30 LEU B C 1
ATOM 2388 O O . LEU B 1 30 ? -18.062 -17.969 11.758 1 69.25 30 LEU B O 1
ATOM 2392 N N . TRP B 1 31 ? -18.469 -16.125 13.008 1 70.44 31 TRP B N 1
ATOM 2393 C CA . TRP B 1 31 ? -19.859 -16.516 13.211 1 70.44 31 TRP B CA 1
ATOM 2394 C C . TRP B 1 31 ? -20.625 -16.516 11.898 1 70.44 31 TRP B C 1
ATOM 2396 O O . TRP B 1 31 ? -21.328 -17.469 11.578 1 70.44 31 TRP B O 1
ATOM 2406 N N . LEU B 1 32 ? -20.453 -15.5 11.125 1 67.19 32 LEU B N 1
ATOM 2407 C CA . LEU B 1 32 ? -21.094 -15.391 9.828 1 67.19 32 LEU B CA 1
ATOM 2408 C C . LEU B 1 32 ? -20.609 -16.469 8.875 1 67.19 32 LEU B C 1
ATOM 2410 O O . LEU B 1 32 ? -21.391 -17.062 8.133 1 67.19 32 LEU B O 1
ATOM 2414 N N . GLY B 1 33 ? -19.375 -16.641 8.891 1 67.62 33 GLY B N 1
ATOM 2415 C CA . GLY B 1 33 ? -18.797 -17.688 8.078 1 67.62 33 GLY B CA 1
ATOM 2416 C C . GLY B 1 33 ? -19.266 -19.078 8.461 1 67.62 33 GLY B C 1
ATOM 2417 O O . GLY B 1 33 ? -19.531 -19.922 7.598 1 67.62 33 GLY B O 1
ATOM 2418 N N . GLY B 1 34 ? -19.266 -19.281 9.781 1 66.88 34 GLY B N 1
ATOM 2419 C CA . GLY B 1 34 ? -19.781 -20.562 10.266 1 66.88 34 GLY B CA 1
ATOM 2420 C C . GLY B 1 34 ? -21.203 -20.828 9.844 1 66.88 34 GLY B C 1
ATOM 2421 O O . GLY B 1 34 ? -21.516 -21.906 9.344 1 66.88 34 GLY B O 1
ATOM 2422 N N . ARG B 1 35 ? -22 -19.797 9.961 1 68.31 35 ARG B N 1
ATOM 2423 C CA . ARG B 1 35 ? -23.391 -19.938 9.578 1 68.31 35 ARG B CA 1
ATOM 2424 C C . ARG B 1 35 ? -23.547 -20.047 8.062 1 68.31 35 ARG B C 1
ATOM 2426 O O . ARG B 1 35 ? -24.328 -20.844 7.562 1 68.31 35 ARG B O 1
ATOM 2433 N N . GLY B 1 36 ? -22.812 -19.219 7.422 1 67.06 36 GLY B N 1
ATOM 2434 C CA . GLY B 1 36 ? -22.875 -19.25 5.969 1 67.06 36 GLY B CA 1
ATOM 2435 C C . GLY B 1 36 ? -22.312 -20.516 5.375 1 67.06 36 GLY B C 1
ATOM 2436 O O . GLY B 1 36 ? -22.906 -21.109 4.465 1 67.06 36 GLY B O 1
ATOM 2437 N N . ALA B 1 37 ? -21.234 -20.922 5.895 1 68.56 37 ALA B N 1
ATOM 2438 C CA . ALA B 1 37 ? -20.562 -22.141 5.418 1 68.56 37 ALA B CA 1
ATOM 2439 C C . ALA B 1 37 ? -21.406 -23.375 5.723 1 68.56 37 ALA B C 1
ATOM 2441 O O . ALA B 1 37 ? -21.375 -24.344 4.973 1 68.56 37 ALA B O 1
ATOM 2442 N N . GLY B 1 38 ? -22.016 -23.297 6.852 1 67.81 38 GLY B N 1
ATOM 2443 C CA . GLY B 1 38 ? -22.953 -24.375 7.125 1 67.81 38 GLY B CA 1
ATOM 2444 C C . GLY B 1 38 ? -24.016 -24.531 6.055 1 67.81 38 GLY B C 1
ATOM 2445 O O . GLY B 1 38 ? -24.344 -25.641 5.637 1 67.81 38 GLY B O 1
ATOM 2446 N N . ASN B 1 39 ? -24.375 -23.406 5.602 1 68.38 39 ASN B N 1
ATOM 2447 C CA . ASN B 1 39 ? -25.359 -23.422 4.523 1 68.38 39 ASN B CA 1
ATOM 2448 C C . ASN B 1 39 ? -24.75 -23.953 3.225 1 68.38 39 ASN B C 1
ATOM 2450 O O . ASN B 1 39 ? -25.469 -24.484 2.375 1 68.38 39 ASN B O 1
ATOM 2454 N N . LEU B 1 40 ? -23.5 -23.891 3.133 1 72.38 40 LEU B N 1
ATOM 2455 C CA . LEU B 1 40 ? -22.797 -24.359 1.944 1 72.38 40 LEU B CA 1
ATOM 2456 C C . LEU B 1 40 ? -22.391 -25.828 2.105 1 72.38 40 LEU B C 1
ATOM 2458 O O . LEU B 1 40 ? -21.859 -26.422 1.169 1 72.38 40 LEU B O 1
ATOM 2462 N N . GLY B 1 41 ? -22.625 -26.328 3.314 1 76.75 41 GLY B N 1
ATOM 2463 C CA . GLY B 1 41 ? -22.219 -27.703 3.582 1 76.75 41 GLY B CA 1
ATOM 2464 C C . GLY B 1 41 ? -20.75 -27.828 3.932 1 76.75 41 GLY B C 1
ATOM 2465 O O . GLY B 1 41 ? -20.156 -28.906 3.797 1 76.75 41 GLY B O 1
ATOM 2466 N N . TYR B 1 42 ? -20.234 -26.703 4.191 1 80 42 TYR B N 1
ATOM 2467 C CA . TYR B 1 42 ? -18.812 -26.703 4.523 1 80 42 TYR B CA 1
ATOM 2468 C C . TYR B 1 42 ? -18.578 -27.281 5.914 1 80 42 TYR B C 1
ATOM 2470 O O . TYR B 1 42 ? -19.312 -26.984 6.855 1 80 42 TYR B O 1
ATOM 2478 N N . ASN B 1 43 ? -17.641 -28.25 6.055 1 81.44 43 ASN B N 1
ATOM 2479 C CA . ASN B 1 43 ? -17.25 -28.844 7.324 1 81.44 43 ASN B CA 1
ATOM 2480 C C . ASN B 1 43 ? -16.016 -28.156 7.91 1 81.44 43 ASN B C 1
ATOM 2482 O O . ASN B 1 43 ? -14.898 -28.375 7.457 1 81.44 4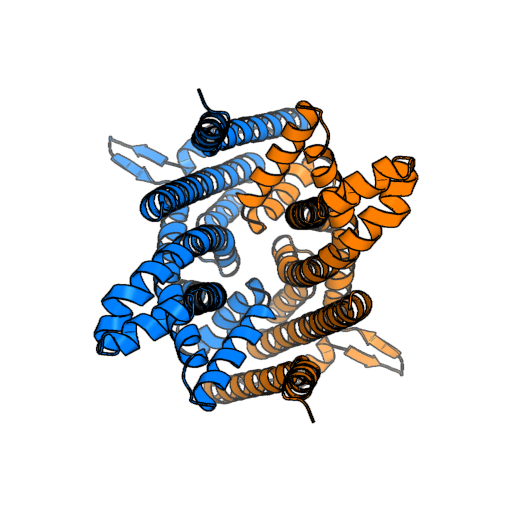3 ASN B O 1
ATOM 2486 N N . TRP B 1 44 ? -16.312 -27.312 8.93 1 83.81 44 TRP B N 1
ATOM 2487 C CA . TRP B 1 44 ? -15.227 -26.578 9.578 1 83.81 44 TRP B CA 1
ATOM 2488 C C . TRP B 1 44 ? -14.297 -27.547 10.312 1 83.81 44 TRP B C 1
ATOM 2490 O O . TRP B 1 44 ? -14.75 -28.422 11.047 1 83.81 44 TRP B O 1
ATOM 2500 N N . GLN B 1 45 ? -12.992 -27.469 10.055 1 87.12 45 GLN B N 1
ATOM 2501 C CA . GLN B 1 45 ? -12.008 -28.344 10.688 1 87.12 45 GLN B CA 1
ATOM 2502 C C . GLN B 1 45 ? -10.953 -27.531 11.438 1 87.12 45 GLN B C 1
ATOM 2504 O O . GLN B 1 45 ? -9.758 -27.672 11.195 1 87.12 45 GLN B O 1
ATOM 2509 N N . TRP B 1 46 ? -11.406 -26.812 12.391 1 88.69 46 TRP B N 1
ATOM 2510 C CA . TRP B 1 46 ? -10.539 -25.938 13.172 1 88.69 46 TRP B CA 1
ATOM 2511 C C . TRP B 1 46 ? -9.484 -26.734 13.922 1 88.69 46 TRP B C 1
ATOM 2513 O O . TRP B 1 46 ? -8.391 -26.219 14.203 1 88.69 46 TRP B O 1
ATOM 2523 N N . TYR B 1 47 ? -9.781 -27.938 14.227 1 86.94 47 TYR B N 1
ATOM 2524 C CA . TYR B 1 47 ? -8.875 -28.781 15.016 1 86.94 47 TYR B CA 1
ATOM 2525 C C . TYR B 1 47 ? -7.578 -29.031 14.266 1 86.94 47 TYR B C 1
ATOM 2527 O O . TYR B 1 47 ? -6.547 -29.328 14.875 1 86.94 47 TYR B O 1
ATOM 2535 N N . ARG B 1 48 ? -7.594 -28.875 12.992 1 89.31 48 ARG B N 1
ATOM 2536 C CA . ARG B 1 48 ? -6.406 -29.125 12.18 1 89.31 48 ARG B CA 1
ATOM 2537 C C . ARG B 1 48 ? -5.469 -27.922 12.195 1 89.31 48 ARG B C 1
ATOM 2539 O O . ARG B 1 48 ? -4.277 -28.047 11.914 1 89.31 48 ARG B O 1
ATOM 2546 N N . ILE B 1 49 ? -6.004 -26.797 12.453 1 92 49 ILE B N 1
ATOM 2547 C CA . ILE B 1 49 ? -5.242 -25.562 12.359 1 92 49 ILE B CA 1
ATOM 2548 C C . ILE B 1 49 ? -4.18 -25.531 13.461 1 92 49 ILE B C 1
ATOM 2550 O O . ILE B 1 49 ? -3.09 -24.984 13.258 1 92 49 ILE B O 1
ATOM 2554 N N . SER B 1 50 ? -4.48 -26.078 14.633 1 89.5 50 SER B N 1
ATOM 2555 C CA . SER B 1 50 ? -3.537 -26.062 15.742 1 89.5 50 SER B CA 1
ATOM 2556 C C . SER B 1 50 ? -2.215 -26.719 15.352 1 89.5 50 SER B C 1
ATOM 2558 O O . SER B 1 50 ? -1.146 -26.266 15.758 1 89.5 50 SER B O 1
ATOM 2560 N N . GLU B 1 51 ? -2.291 -27.703 14.531 1 89.62 51 GLU B N 1
ATOM 2561 C CA . GLU B 1 51 ? -1.091 -28.391 14.078 1 89.62 51 GLU B CA 1
ATOM 2562 C C . GLU B 1 51 ? -0.256 -27.516 13.148 1 89.62 51 GLU B C 1
ATOM 2564 O O . GLU B 1 51 ? 0.965 -27.672 13.07 1 89.62 51 GLU B O 1
ATOM 2569 N N . TYR B 1 52 ? -0.959 -26.625 12.516 1 92.62 52 TYR B N 1
ATOM 2570 C CA . TYR B 1 52 ? -0.262 -25.781 11.562 1 92.62 52 TYR B CA 1
ATOM 2571 C C . TYR B 1 52 ? 0.339 -24.562 12.25 1 92.62 52 TYR B C 1
ATOM 2573 O O . TYR B 1 52 ? 1.158 -23.844 11.664 1 92.62 52 TYR B O 1
ATOM 2581 N N . ILE B 1 53 ? -0.052 -24.391 13.445 1 92.75 53 ILE B N 1
ATOM 2582 C CA . ILE B 1 53 ? 0.557 -23.344 14.258 1 92.75 53 ILE B CA 1
ATOM 2583 C C . ILE B 1 53 ? 1.739 -23.922 15.039 1 92.75 53 ILE B C 1
ATOM 2585 O O . ILE B 1 53 ? 2.834 -23.359 15.023 1 92.75 53 ILE B O 1
ATOM 2589 N N . GLY B 1 54 ? 1.494 -24.969 15.727 1 91.31 54 GLY B N 1
ATOM 2590 C CA . GLY B 1 54 ? 2.537 -25.641 16.484 1 91.31 54 GLY B CA 1
ATOM 2591 C C . GLY B 1 54 ? 2.096 -26.984 17.047 1 91.31 54 GLY B C 1
ATOM 2592 O O . GLY B 1 54 ? 0.897 -27.25 17.156 1 91.31 54 GLY B O 1
ATOM 2593 N N . THR B 1 55 ? 3.16 -27.828 17.203 1 85.94 55 THR B N 1
ATOM 2594 C CA . THR B 1 55 ? 2.906 -29.125 17.828 1 85.94 55 THR B CA 1
ATOM 2595 C C . THR B 1 55 ? 3.879 -29.375 18.984 1 85.94 55 THR B C 1
ATOM 2597 O O . THR B 1 55 ? 4.973 -28.797 19 1 85.94 55 THR B O 1
ATOM 2600 N N . VAL B 1 56 ? 3.273 -29.906 20 1 82.44 56 VAL B N 1
ATOM 2601 C CA . VAL B 1 56 ? 4.125 -30.328 21.109 1 82.44 56 VAL B CA 1
ATOM 2602 C C . VAL B 1 56 ? 4.367 -31.828 21.016 1 82.44 56 VAL B C 1
ATOM 2604 O O . VAL B 1 56 ? 3.422 -32.625 21.047 1 82.44 56 VAL B O 1
ATOM 2607 N N . GLN B 1 57 ? 5.52 -32.094 20.484 1 76.12 57 GLN B N 1
ATOM 2608 C CA . GLN B 1 57 ? 5.875 -33.5 20.453 1 76.12 57 GLN B CA 1
ATOM 2609 C C . GLN B 1 57 ? 7.004 -33.812 21.438 1 76.12 57 GLN B C 1
ATOM 2611 O O . GLN B 1 57 ? 8.07 -33.188 21.375 1 76.12 57 GLN B O 1
ATOM 2616 N N . GLN B 1 58 ? 6.727 -34.719 22.266 1 78.5 58 GLN B N 1
ATOM 2617 C CA . GLN B 1 58 ? 7.688 -35.219 23.25 1 78.5 58 GLN B CA 1
ATOM 2618 C C . GLN B 1 58 ? 8.242 -34.062 24.078 1 78.5 58 GLN B C 1
ATOM 2620 O O . GLN B 1 58 ? 9.453 -33.969 24.312 1 78.5 58 GLN B O 1
ATOM 2625 N N . GLY B 1 59 ? 7.461 -33 24.344 1 78.31 59 GLY B N 1
ATOM 2626 C CA . GLY B 1 59 ? 7.863 -31.922 25.219 1 78.31 59 GLY B CA 1
ATOM 2627 C C . GLY B 1 59 ? 8.516 -30.766 24.484 1 78.31 59 GLY B C 1
ATOM 2628 O O . GLY B 1 59 ? 8.875 -29.75 25.078 1 78.31 59 GLY B O 1
ATOM 2629 N N . GLU B 1 60 ? 8.852 -30.984 23.281 1 84 60 GLU B N 1
ATOM 2630 C CA . GLU B 1 60 ? 9.484 -29.906 22.516 1 84 60 GLU B CA 1
ATOM 2631 C C . GLU B 1 60 ? 8.484 -29.234 21.578 1 84 60 GLU B C 1
ATOM 2633 O O . GLU B 1 60 ? 7.688 -29.891 20.922 1 84 60 GLU B O 1
ATOM 2638 N N . LEU B 1 61 ? 8.438 -27.953 21.766 1 85.25 61 LEU B N 1
ATOM 2639 C CA . LEU B 1 61 ? 7.559 -27.156 20.906 1 85.25 61 LEU B CA 1
ATOM 2640 C C . LEU B 1 61 ? 8.141 -27.047 19.5 1 85.25 61 LEU B C 1
ATOM 2642 O O . LEU B 1 61 ? 9.312 -26.703 19.328 1 85.25 61 LEU B O 1
ATOM 2646 N N . SER B 1 62 ? 7.449 -27.703 18.547 1 90.88 62 SER B N 1
ATOM 2647 C CA . SER B 1 62 ? 7.82 -27.578 17.141 1 90.88 62 SER B CA 1
ATOM 2648 C C . SER B 1 62 ? 6.918 -26.578 16.422 1 90.88 62 SER B C 1
ATOM 2650 O O . SER B 1 62 ? 5.691 -26.672 16.5 1 90.88 62 SER B O 1
ATOM 2652 N N . LEU B 1 63 ? 7.508 -25.641 15.836 1 93.5 63 LEU B N 1
ATOM 2653 C CA . LEU B 1 63 ? 6.758 -24.609 15.125 1 93.5 63 LEU B CA 1
ATOM 2654 C C . LEU B 1 63 ? 6.125 -25.172 13.859 1 93.5 63 LEU B C 1
ATOM 2656 O O . LEU B 1 63 ? 6.781 -25.875 13.094 1 93.5 63 LEU B O 1
ATOM 2660 N N . GLY B 1 64 ? 4.891 -24.953 13.695 1 95.31 64 GLY B N 1
ATOM 2661 C CA . GLY B 1 64 ? 4.211 -25.328 12.469 1 95.31 64 GLY B CA 1
ATOM 2662 C C . GLY B 1 64 ? 4.523 -24.406 11.305 1 95.31 64 GLY B C 1
ATOM 2663 O O . GLY B 1 64 ? 5.25 -23.422 11.469 1 95.31 64 GLY B O 1
ATOM 2664 N N . PRO B 1 65 ? 4.008 -24.766 10.188 1 96.38 65 PRO B N 1
ATOM 2665 C CA . PRO B 1 65 ? 4.32 -23.984 8.977 1 96.38 65 PRO B CA 1
ATOM 2666 C C . PRO B 1 65 ? 3.91 -22.516 9.086 1 96.38 65 PRO B C 1
ATOM 2668 O O . PRO B 1 65 ? 4.609 -21.641 8.578 1 96.38 65 PRO B O 1
ATOM 2671 N N . LEU B 1 66 ? 2.836 -22.219 9.719 1 97.88 66 LEU B N 1
ATOM 2672 C CA . LEU B 1 66 ? 2.367 -20.844 9.805 1 97.88 66 LEU B CA 1
ATOM 2673 C C . LEU B 1 66 ? 3.295 -20.016 10.688 1 97.88 66 LEU B C 1
ATOM 2675 O O . LEU B 1 66 ? 3.627 -18.875 10.336 1 97.88 66 LEU B O 1
ATOM 2679 N N . LEU B 1 67 ? 3.691 -20.531 11.789 1 97.12 67 LEU B N 1
ATOM 2680 C CA . LEU B 1 67 ? 4.602 -19.797 12.656 1 97.12 67 LEU B CA 1
ATOM 2681 C C . LEU B 1 67 ? 5.988 -19.703 12.031 1 97.12 67 LEU B C 1
ATOM 2683 O O . LEU B 1 67 ? 6.691 -18.703 12.227 1 97.12 67 LEU B O 1
ATOM 2687 N N . GLN B 1 68 ? 6.391 -20.781 11.328 1 97.62 68 GLN B N 1
ATOM 2688 C CA . GLN B 1 68 ? 7.633 -20.672 10.562 1 97.62 68 GLN B CA 1
ATOM 2689 C C . GLN B 1 68 ? 7.562 -19.547 9.539 1 97.62 68 GLN B C 1
ATOM 2691 O O . GLN B 1 68 ? 8.531 -18.812 9.344 1 97.62 68 GLN B O 1
ATOM 2696 N N . GLY B 1 69 ? 6.391 -19.438 8.836 1 98.5 69 GLY B N 1
ATOM 2697 C CA . GLY B 1 69 ? 6.176 -18.344 7.914 1 98.5 69 GLY B CA 1
ATOM 2698 C C . GLY B 1 69 ? 6.191 -16.984 8.586 1 98.5 69 GLY B C 1
ATOM 2699 O O . GLY B 1 69 ? 6.711 -16.016 8.039 1 98.5 69 GLY B O 1
ATOM 2700 N N . LEU B 1 70 ? 5.625 -16.953 9.781 1 98.25 70 LEU B N 1
ATOM 2701 C CA . LEU B 1 70 ? 5.625 -15.727 10.555 1 98.25 70 LEU B CA 1
ATOM 2702 C C . LEU B 1 70 ? 7.047 -15.281 10.875 1 98.25 70 LEU B C 1
ATOM 2704 O O . LEU B 1 70 ? 7.352 -14.086 10.844 1 98.25 70 LEU B O 1
ATOM 2708 N N . LEU B 1 71 ? 7.902 -16.188 11.188 1 97.88 71 LEU B N 1
ATOM 2709 C CA . LEU B 1 71 ? 9.297 -15.875 11.477 1 97.88 71 LEU B CA 1
ATOM 2710 C C . LEU B 1 71 ? 9.992 -15.305 10.242 1 97.88 71 LEU B C 1
ATOM 2712 O O . LEU B 1 71 ? 10.812 -14.391 10.359 1 97.88 71 LEU B O 1
ATOM 2716 N N . VAL B 1 72 ? 9.68 -15.883 9.102 1 98.56 72 VAL B N 1
ATOM 2717 C CA . VAL B 1 72 ? 10.242 -15.359 7.855 1 98.56 72 VAL B CA 1
ATOM 2718 C C . VAL B 1 72 ? 9.727 -13.945 7.609 1 98.56 72 VAL B C 1
ATOM 2720 O O . VAL B 1 72 ? 10.484 -13.07 7.188 1 98.56 72 VAL B O 1
ATOM 2723 N N . THR B 1 73 ? 8.406 -13.719 7.844 1 98.69 73 THR B N 1
ATOM 2724 C CA . THR B 1 73 ? 7.832 -12.383 7.75 1 98.69 73 THR B CA 1
ATOM 2725 C C . THR B 1 73 ? 8.594 -11.398 8.641 1 98.69 73 THR B C 1
ATOM 2727 O O . THR B 1 73 ? 8.953 -10.312 8.195 1 98.69 73 THR B O 1
ATOM 2730 N N . LEU B 1 74 ? 8.898 -11.805 9.867 1 98.19 74 LEU B N 1
ATOM 2731 C CA . LEU B 1 74 ? 9.602 -10.953 10.812 1 98.19 74 LEU B CA 1
ATOM 2732 C C . LEU B 1 74 ? 11.039 -10.703 10.367 1 98.19 74 LEU B C 1
ATOM 2734 O O . LEU B 1 74 ? 11.555 -9.594 10.516 1 98.19 74 LEU B O 1
ATOM 2738 N N . LYS B 1 75 ? 11.648 -11.703 9.844 1 98.56 75 LYS B N 1
ATOM 2739 C CA . LYS B 1 75 ? 13.016 -11.57 9.359 1 98.56 75 LYS B CA 1
ATOM 2740 C C . LYS B 1 75 ? 13.094 -10.594 8.188 1 98.56 75 LYS B C 1
ATOM 2742 O O . LYS B 1 75 ? 13.945 -9.711 8.164 1 98.56 75 LYS B O 1
ATOM 2747 N N . ILE B 1 76 ? 12.211 -10.75 7.234 1 98.62 76 ILE B N 1
ATOM 2748 C CA . ILE B 1 76 ? 12.188 -9.898 6.047 1 98.62 76 ILE B CA 1
ATOM 2749 C C . ILE B 1 76 ? 11.891 -8.461 6.445 1 98.62 76 ILE B C 1
ATOM 2751 O O . ILE B 1 76 ? 12.547 -7.527 5.965 1 98.62 76 ILE B O 1
ATOM 2755 N N . THR B 1 77 ? 10.922 -8.281 7.297 1 98.44 77 THR B N 1
ATOM 2756 C CA . THR B 1 77 ? 10.539 -6.93 7.703 1 98.44 77 THR B CA 1
ATOM 2757 C C . THR B 1 77 ? 11.641 -6.289 8.547 1 98.44 77 THR B C 1
ATOM 2759 O O . THR B 1 77 ? 11.906 -5.094 8.422 1 98.44 77 THR B O 1
ATOM 2762 N N . GLY B 1 78 ? 12.297 -7.105 9.422 1 98.12 78 GLY B N 1
ATOM 2763 C CA . GLY B 1 78 ? 13.391 -6.578 10.219 1 98.12 78 GLY B CA 1
ATOM 2764 C C . GLY B 1 78 ? 14.555 -6.07 9.383 1 98.12 78 GLY B C 1
ATOM 2765 O O . GLY B 1 78 ? 15.008 -4.941 9.562 1 98.12 78 GLY B O 1
ATOM 2766 N N . VAL B 1 79 ? 14.984 -6.863 8.484 1 98.69 79 VAL B N 1
ATOM 2767 C CA . VAL B 1 79 ? 16.109 -6.508 7.629 1 98.69 79 VAL B CA 1
ATOM 2768 C C . VAL B 1 79 ? 15.727 -5.348 6.711 1 98.69 79 VAL B C 1
ATOM 2770 O O . VAL B 1 79 ? 16.5 -4.406 6.527 1 98.69 79 VAL B O 1
ATOM 2773 N N . SER B 1 80 ? 14.531 -5.387 6.141 1 98.88 80 SER B N 1
ATOM 2774 C CA . SER B 1 80 ? 14.07 -4.336 5.234 1 98.88 80 SER B CA 1
ATOM 2775 C C . SER B 1 80 ? 13.914 -3.006 5.965 1 98.88 80 SER B C 1
ATOM 2777 O O . SER B 1 80 ? 14.148 -1.943 5.383 1 98.88 80 SER B O 1
ATOM 2779 N N . LEU B 1 81 ? 13.461 -3.123 7.242 1 98.19 81 LEU B N 1
ATOM 2780 C CA . LEU B 1 81 ? 13.312 -1.904 8.031 1 98.19 81 LEU B CA 1
ATOM 2781 C C . LEU B 1 81 ? 14.656 -1.197 8.195 1 98.19 81 LEU B C 1
ATOM 2783 O O . LEU B 1 81 ? 14.75 0.013 7.984 1 98.19 81 LEU B O 1
ATOM 2787 N N . LEU B 1 82 ? 15.672 -1.921 8.539 1 98.19 82 LEU B N 1
ATOM 2788 C CA . LEU B 1 82 ? 17 -1.355 8.734 1 98.19 82 LEU B CA 1
ATOM 2789 C C . LEU B 1 82 ? 17.516 -0.743 7.438 1 98.19 82 LEU B C 1
ATOM 2791 O O . LEU B 1 82 ? 18.031 0.381 7.438 1 98.19 82 LEU B O 1
ATOM 2795 N N . LEU B 1 83 ? 17.328 -1.451 6.391 1 98.62 83 LEU B N 1
ATOM 2796 C CA . LEU B 1 83 ? 17.828 -0.96 5.109 1 98.62 83 LEU B CA 1
ATOM 2797 C C . LEU B 1 83 ? 17 0.226 4.629 1 98.62 83 LEU B C 1
ATOM 2799 O O . LEU B 1 83 ? 17.516 1.137 3.986 1 98.62 83 LEU B O 1
ATOM 2803 N N . SER B 1 84 ? 15.703 0.194 4.891 1 98.62 84 SER B N 1
ATOM 2804 C CA . SER B 1 84 ? 14.852 1.316 4.508 1 98.62 84 SER B CA 1
ATOM 2805 C C . SER B 1 84 ? 15.281 2.6 5.211 1 98.62 84 SER B C 1
ATOM 2807 O O . SER B 1 84 ? 15.18 3.689 4.641 1 98.62 84 SER B O 1
ATOM 2809 N N . LEU B 1 85 ? 15.758 2.459 6.434 1 97.81 85 LEU B N 1
ATOM 2810 C CA . LEU B 1 85 ? 16.266 3.621 7.152 1 97.81 85 LEU B CA 1
ATOM 2811 C C . LEU B 1 85 ? 17.531 4.164 6.484 1 97.81 85 LEU B C 1
ATOM 2813 O O . LEU B 1 85 ? 17.719 5.379 6.406 1 97.81 85 LEU B O 1
ATOM 2817 N N . VAL B 1 86 ? 18.312 3.27 6.012 1 97.88 86 VAL B N 1
ATOM 2818 C CA . VAL B 1 86 ? 19.547 3.656 5.336 1 97.88 86 VAL B CA 1
ATOM 2819 C C . VAL B 1 86 ? 19.219 4.355 4.02 1 97.88 86 VAL B C 1
ATOM 2821 O O . VAL B 1 86 ? 19.703 5.461 3.756 1 97.88 86 VAL B O 1
ATOM 2824 N N . PHE B 1 87 ? 18.359 3.766 3.205 1 97.81 87 PHE B N 1
ATOM 2825 C CA . PHE B 1 87 ? 17.969 4.359 1.932 1 97.81 87 PHE B CA 1
ATOM 2826 C C . PHE B 1 87 ? 17.219 5.668 2.152 1 97.81 87 PHE B C 1
ATOM 2828 O O . PHE B 1 87 ? 17.438 6.645 1.428 1 97.81 87 PHE B O 1
ATOM 2835 N N . GLY B 1 88 ? 16.312 5.629 3.139 1 98 88 GLY B N 1
ATOM 2836 C CA . GLY B 1 88 ? 15.539 6.816 3.436 1 98 88 GLY B CA 1
ATOM 2837 C C . GLY B 1 88 ? 16.375 7.984 3.912 1 98 88 GLY B C 1
ATOM 2838 O O . GLY B 1 88 ? 16.25 9.102 3.408 1 98 88 GLY B O 1
ATOM 2839 N N . LEU B 1 89 ? 17.234 7.738 4.879 1 95.25 89 LEU B N 1
ATOM 2840 C CA . LEU B 1 89 ? 18.109 8.781 5.391 1 95.25 89 LEU B CA 1
ATOM 2841 C C . LEU B 1 89 ? 19.062 9.273 4.309 1 95.25 89 LEU B C 1
ATOM 2843 O O . LEU B 1 89 ? 19.312 10.477 4.18 1 95.25 89 LEU B O 1
ATOM 2847 N N . GLY B 1 90 ? 19.625 8.352 3.578 1 95.56 90 GLY B N 1
ATOM 2848 C CA . GLY B 1 90 ? 20.5 8.727 2.473 1 95.56 90 GLY B CA 1
ATOM 2849 C C . GLY B 1 90 ? 19.812 9.641 1.47 1 95.56 90 GLY B C 1
ATOM 2850 O O . GLY B 1 90 ? 20.375 10.68 1.099 1 95.56 90 GLY B O 1
ATOM 2851 N N . ALA B 1 91 ? 18.656 9.305 1.065 1 96 91 ALA B N 1
ATOM 2852 C CA . ALA B 1 91 ? 17.922 10.117 0.096 1 96 91 ALA B CA 1
ATOM 2853 C C . ALA B 1 91 ? 17.547 11.477 0.686 1 96 91 ALA B C 1
ATOM 2855 O O . ALA B 1 91 ? 17.594 12.492 -0.008 1 96 91 ALA B O 1
ATOM 2856 N N . ALA B 1 92 ? 17.125 11.492 1.939 1 94.31 92 ALA B N 1
ATOM 2857 C CA . ALA B 1 92 ? 16.781 12.75 2.602 1 94.31 92 ALA B CA 1
ATOM 2858 C C . ALA B 1 92 ? 17.984 13.688 2.65 1 94.31 92 ALA B C 1
ATOM 2860 O O . ALA B 1 92 ? 17.859 14.883 2.377 1 94.31 92 ALA B O 1
ATOM 2861 N N . LEU B 1 93 ? 19.141 13.164 2.961 1 90.06 93 LEU B N 1
ATOM 2862 C CA . LEU B 1 93 ? 20.344 13.969 3.061 1 90.06 93 LEU B CA 1
ATOM 2863 C C . LEU B 1 93 ? 20.781 14.477 1.688 1 90.06 93 LEU B C 1
ATOM 2865 O O . LEU B 1 93 ? 21.219 15.625 1.556 1 90.06 93 LEU B O 1
ATOM 2869 N N . LEU B 1 94 ? 20.641 13.609 0.706 1 90.62 94 LEU B N 1
ATOM 2870 C CA . LEU B 1 94 ? 20.984 14.031 -0.647 1 90.62 94 LEU B CA 1
ATOM 2871 C C . LEU B 1 94 ? 20.125 15.203 -1.086 1 90.62 94 LEU B C 1
ATOM 2873 O O . LEU B 1 94 ? 20.594 16.109 -1.791 1 90.62 94 LEU B O 1
ATOM 2877 N N . ARG B 1 95 ? 18.906 15.195 -0.656 1 89.69 95 ARG B N 1
ATOM 2878 C CA . ARG B 1 95 ? 17.984 16.266 -1.036 1 89.69 95 ARG B CA 1
ATOM 2879 C C . ARG B 1 95 ? 18.297 17.547 -0.29 1 89.69 95 ARG B C 1
ATOM 2881 O O . ARG B 1 95 ? 17.922 18.641 -0.738 1 89.69 95 ARG B O 1
ATOM 2888 N N . LEU B 1 96 ? 18.922 17.422 0.849 1 83.12 96 LEU B N 1
ATOM 2889 C CA . LEU B 1 96 ? 19.219 18.578 1.679 1 83.12 96 LEU B CA 1
ATOM 2890 C C . LEU B 1 96 ? 20.578 19.172 1.345 1 83.12 96 LEU B C 1
ATOM 2892 O O . LEU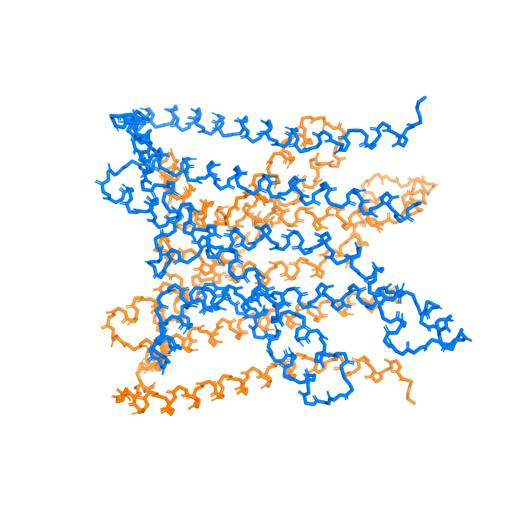 B 1 96 ? 20.891 20.297 1.734 1 83.12 96 LEU B O 1
ATOM 2896 N N . LEU B 1 97 ? 21.375 18.406 0.585 1 78.31 97 LEU B N 1
ATOM 2897 C CA . LEU B 1 97 ? 22.688 18.891 0.169 1 78.31 97 LEU B CA 1
ATOM 2898 C C . LEU B 1 97 ? 22.562 19.938 -0.925 1 78.31 97 LEU B C 1
ATOM 2900 O O . LEU B 1 97 ? 21.594 19.938 -1.684 1 78.31 97 LEU B O 1
ATOM 2904 N N . PRO B 1 98 ? 23.516 20.844 -0.955 1 78.38 98 PRO B N 1
ATOM 2905 C CA . PRO B 1 98 ? 23.484 21.859 -2.002 1 78.38 98 PRO B CA 1
ATOM 2906 C C . PRO B 1 98 ? 23.844 21.312 -3.379 1 78.38 98 PRO B C 1
ATOM 2908 O O . PRO B 1 98 ? 23.609 21.969 -4.395 1 78.38 98 PRO B O 1
ATOM 2911 N N . SER B 1 99 ? 24.156 20.156 -3.496 1 86.88 99 SER B N 1
ATOM 2912 C CA . SER B 1 99 ? 24.578 19.531 -4.75 1 86.88 99 SER B CA 1
ATOM 2913 C C . SER B 1 99 ? 23.375 19.266 -5.652 1 86.88 99 SER B C 1
ATOM 2915 O O . SER B 1 99 ? 22.422 18.609 -5.242 1 86.88 99 SER B O 1
ATOM 2917 N N . VAL B 1 100 ? 23.484 19.672 -6.871 1 84.56 100 VAL B N 1
ATOM 2918 C CA . VAL B 1 100 ? 22.438 19.484 -7.859 1 84.56 100 VAL B CA 1
ATOM 2919 C C . VAL B 1 100 ? 22.312 18 -8.211 1 84.56 100 VAL B C 1
ATOM 2921 O O . VAL B 1 100 ? 21.203 17.469 -8.352 1 84.56 100 VAL B O 1
ATOM 2924 N N . MET B 1 101 ? 23.406 17.391 -8.297 1 83.69 101 MET B N 1
ATOM 2925 C CA . MET B 1 101 ? 23.406 15.984 -8.664 1 83.69 101 MET B CA 1
ATOM 2926 C C . MET B 1 101 ? 22.781 15.133 -7.562 1 83.69 101 MET B C 1
ATOM 2928 O O . MET B 1 101 ? 22.016 14.211 -7.848 1 83.69 101 MET B O 1
ATOM 2932 N N . GLY B 1 102 ? 23.109 15.453 -6.359 1 83.94 102 GLY B N 1
ATOM 2933 C CA . GLY B 1 102 ? 22.5 14.734 -5.25 1 83.94 102 GLY B CA 1
ATOM 2934 C C . GLY B 1 102 ? 21 14.867 -5.199 1 83.94 102 GLY B C 1
ATOM 2935 O O . GLY B 1 102 ? 20.281 13.875 -5.016 1 83.94 102 GLY B O 1
ATOM 2936 N N . ARG B 1 103 ? 20.562 15.953 -5.449 1 88.44 103 ARG B N 1
ATOM 2937 C CA . ARG B 1 103 ? 19.141 16.219 -5.449 1 88.44 103 ARG B CA 1
ATOM 2938 C C . ARG B 1 103 ? 18.438 15.484 -6.59 1 88.44 103 ARG B C 1
ATOM 2940 O O . ARG B 1 103 ? 17.344 14.961 -6.418 1 88.44 103 ARG B O 1
ATOM 2947 N N . LEU B 1 104 ? 19.156 15.453 -7.648 1 86.62 104 LEU B N 1
ATOM 2948 C CA . LEU B 1 104 ? 18.594 14.805 -8.828 1 86.62 104 LEU B CA 1
ATOM 2949 C C . LEU B 1 104 ? 18.438 13.305 -8.594 1 86.62 104 LEU B C 1
ATOM 2951 O O . LEU B 1 104 ? 17.406 12.719 -8.93 1 86.62 104 LEU B O 1
ATOM 2955 N N . VAL B 1 105 ? 19.422 12.734 -8.008 1 88 105 VAL B N 1
ATOM 2956 C CA . VAL B 1 105 ? 19.422 11.305 -7.734 1 88 105 VAL B CA 1
ATOM 2957 C C . VAL B 1 105 ? 18.281 10.969 -6.762 1 88 105 VAL B C 1
ATOM 2959 O O . VAL B 1 105 ? 17.531 10.023 -6.973 1 88 105 VAL B O 1
ATOM 2962 N N . ALA B 1 106 ? 18.188 11.742 -5.742 1 92.06 106 ALA B N 1
ATOM 2963 C CA . ALA B 1 106 ? 17.141 11.531 -4.742 1 92.06 106 ALA B CA 1
ATOM 2964 C C . ALA B 1 106 ? 15.75 11.695 -5.352 1 92.06 106 ALA B C 1
ATOM 2966 O O . ALA B 1 106 ? 14.852 10.891 -5.094 1 92.06 106 ALA B O 1
ATOM 2967 N N . ARG B 1 107 ? 15.641 12.633 -6.176 1 89.56 107 ARG B N 1
ATOM 2968 C CA . ARG B 1 107 ? 14.344 12.906 -6.797 1 89.56 107 ARG B CA 1
ATOM 2969 C C . ARG B 1 107 ? 13.93 11.766 -7.727 1 89.56 107 ARG B C 1
ATOM 2971 O O . ARG B 1 107 ? 12.758 11.391 -7.762 1 89.56 107 ARG B O 1
ATOM 2978 N N . ILE B 1 108 ? 14.828 11.281 -8.453 1 88.5 108 ILE B N 1
ATOM 2979 C CA . ILE B 1 108 ? 14.555 10.188 -9.367 1 88.5 108 ILE B CA 1
ATOM 2980 C C . ILE B 1 108 ? 14.125 8.953 -8.578 1 88.5 108 ILE B C 1
ATOM 2982 O O . ILE B 1 108 ? 13.125 8.305 -8.922 1 88.5 108 ILE B O 1
ATOM 2986 N N . TYR B 1 109 ? 14.914 8.664 -7.551 1 91.88 109 TYR B N 1
ATOM 2987 C CA . TYR B 1 109 ? 14.594 7.535 -6.68 1 91.88 109 TYR B CA 1
ATOM 2988 C C . TYR B 1 109 ? 13.188 7.664 -6.109 1 91.88 109 TYR B C 1
ATOM 2990 O O . TYR B 1 109 ? 12.375 6.742 -6.234 1 91.88 109 TYR B O 1
ATOM 2998 N N . LEU B 1 110 ? 12.812 8.766 -5.598 1 92.94 110 LEU B N 1
ATOM 2999 C CA . LEU B 1 110 ? 11.539 8.992 -4.934 1 92.94 110 LEU B CA 1
ATOM 3000 C C . LEU B 1 110 ? 10.391 8.969 -5.938 1 92.94 110 LEU B C 1
ATOM 3002 O O . LEU B 1 110 ? 9.344 8.359 -5.68 1 92.94 110 LEU B O 1
ATOM 3006 N N . GLU B 1 111 ? 10.586 9.508 -7.074 1 87.25 111 GLU B N 1
ATOM 3007 C CA . GLU B 1 111 ? 9.539 9.562 -8.086 1 87.25 111 GLU B CA 1
ATOM 3008 C C . GLU B 1 111 ? 9.242 8.18 -8.656 1 87.25 111 GLU B C 1
ATOM 3010 O O . GLU B 1 111 ? 8.086 7.852 -8.938 1 87.25 111 GLU B O 1
ATOM 3015 N N . LEU B 1 112 ? 10.25 7.414 -8.82 1 88.69 112 LEU B N 1
ATOM 3016 C CA . LEU B 1 112 ? 10.07 6.059 -9.328 1 88.69 112 LEU B CA 1
ATOM 3017 C C . LEU B 1 112 ? 9.258 5.215 -8.352 1 88.69 112 LEU B C 1
ATOM 3019 O O . LEU B 1 112 ? 8.336 4.504 -8.758 1 88.69 112 LEU B O 1
ATOM 3023 N N . VAL B 1 113 ? 9.609 5.332 -7.141 1 91.5 113 VAL B N 1
ATOM 3024 C CA . VAL B 1 113 ? 8.938 4.527 -6.125 1 91.5 113 VAL B CA 1
ATOM 3025 C C . VAL B 1 113 ? 7.504 5.012 -5.949 1 91.5 113 VAL B C 1
ATOM 3027 O O . VAL B 1 113 ? 6.582 4.203 -5.82 1 91.5 113 VAL B O 1
ATOM 3030 N N . ARG B 1 114 ? 7.254 6.285 -6 1 87.44 114 ARG B N 1
ATOM 3031 C CA . ARG B 1 114 ? 5.941 6.875 -5.758 1 87.44 114 ARG B CA 1
ATOM 3032 C C . ARG B 1 114 ? 4.992 6.586 -6.914 1 87.44 114 ARG B C 1
ATOM 3034 O O . ARG B 1 114 ? 3.771 6.609 -6.742 1 87.44 114 ARG B O 1
ATOM 3041 N N . ASN B 1 115 ? 5.594 6.254 -8.102 1 88.44 115 ASN B N 1
ATOM 3042 C CA . ASN B 1 115 ? 4.742 6.086 -9.273 1 88.44 115 ASN B CA 1
ATOM 3043 C C . ASN B 1 115 ? 4.727 4.641 -9.75 1 88.44 115 ASN B C 1
ATOM 3045 O O . ASN B 1 115 ? 4.195 4.344 -10.82 1 88.44 115 ASN B O 1
ATOM 3049 N N . THR B 1 116 ? 5.293 3.762 -8.977 1 93.38 116 THR B N 1
ATOM 3050 C CA . THR B 1 116 ? 5.336 2.344 -9.32 1 93.38 116 THR B CA 1
ATOM 3051 C C . THR B 1 116 ? 4.594 1.513 -8.281 1 93.38 116 THR B C 1
ATOM 3053 O O . THR B 1 116 ? 4.867 1.622 -7.082 1 93.38 116 THR B O 1
ATOM 3056 N N . PRO B 1 117 ? 3.637 0.674 -8.758 1 97.5 117 PRO B N 1
ATOM 3057 C CA . PRO B 1 117 ? 3.066 -0.265 -7.789 1 97.5 117 PRO B CA 1
ATOM 3058 C C . PRO B 1 117 ? 4.129 -1.121 -7.105 1 97.5 117 PRO B C 1
ATOM 3060 O O . PRO B 1 117 ? 5.047 -1.616 -7.762 1 97.5 117 PRO B O 1
ATOM 3063 N N . LEU B 1 118 ? 4.008 -1.239 -5.812 1 98.38 118 LEU B N 1
ATOM 3064 C CA . LEU B 1 118 ? 4.988 -2.021 -5.066 1 98.38 118 LEU B CA 1
ATOM 3065 C C . LEU B 1 118 ? 5.098 -3.434 -5.629 1 98.38 118 LEU B C 1
ATOM 3067 O O . LEU B 1 118 ? 6.199 -3.982 -5.734 1 98.38 118 LEU B O 1
ATOM 3071 N N . LEU B 1 119 ? 3.955 -4.031 -5.977 1 98.75 119 LEU B N 1
ATOM 3072 C CA . LEU B 1 119 ? 3.99 -5.383 -6.531 1 98.75 119 LEU B CA 1
ATOM 3073 C C . LEU B 1 119 ? 4.832 -5.426 -7.805 1 98.75 119 LEU B C 1
ATOM 3075 O O . LEU B 1 119 ? 5.594 -6.371 -8.016 1 98.75 119 LEU B O 1
ATOM 3079 N N . ILE B 1 120 ? 4.734 -4.398 -8.586 1 98.19 120 ILE B N 1
ATOM 3080 C CA . ILE B 1 120 ? 5.492 -4.336 -9.828 1 98.19 120 ILE B CA 1
ATOM 3081 C C . ILE B 1 120 ? 6.977 -4.16 -9.523 1 98.19 120 ILE B C 1
ATOM 3083 O O . ILE B 1 120 ? 7.828 -4.742 -10.195 1 98.19 120 ILE B O 1
ATOM 3087 N N . LEU B 1 121 ? 7.25 -3.361 -8.562 1 97.5 121 LEU B N 1
ATOM 3088 C CA . LEU B 1 121 ? 8.641 -3.199 -8.141 1 97.5 121 LEU B CA 1
ATOM 3089 C C . LEU B 1 121 ? 9.227 -4.531 -7.688 1 97.5 121 LEU B C 1
ATOM 3091 O O . LEU B 1 121 ? 10.367 -4.855 -8.023 1 97.5 121 LEU B O 1
ATOM 3095 N N . ILE B 1 122 ? 8.469 -5.324 -6.949 1 98.5 122 ILE B N 1
ATOM 3096 C CA . ILE B 1 122 ? 8.914 -6.629 -6.477 1 98.5 122 ILE B CA 1
ATOM 3097 C C . ILE B 1 122 ? 9.164 -7.547 -7.668 1 98.5 122 ILE B C 1
ATOM 3099 O O . ILE B 1 122 ? 10.211 -8.195 -7.746 1 98.5 122 ILE B O 1
ATOM 3103 N N . PHE B 1 123 ? 8.266 -7.566 -8.625 1 98.19 123 PHE B N 1
ATOM 3104 C CA . PHE B 1 123 ? 8.414 -8.414 -9.797 1 98.19 123 PHE B CA 1
ATOM 3105 C C . PHE B 1 123 ? 9.625 -7.984 -10.625 1 98.19 123 PHE B C 1
ATOM 3107 O O . PHE B 1 123 ? 10.398 -8.828 -11.086 1 98.19 123 PHE B O 1
ATOM 3114 N N . PHE B 1 124 ? 9.758 -6.711 -10.758 1 95.38 124 PHE B N 1
ATOM 3115 C CA . PHE B 1 124 ? 10.867 -6.184 -11.547 1 95.38 124 PHE B CA 1
ATOM 3116 C C . PHE B 1 124 ? 12.203 -6.562 -10.93 1 95.38 124 PHE B C 1
ATOM 3118 O O . PHE B 1 124 ? 13.117 -7.008 -11.633 1 95.38 124 PHE B O 1
ATOM 3125 N N . ILE B 1 125 ? 12.352 -6.395 -9.672 1 96.12 125 ILE B N 1
ATOM 3126 C CA . ILE B 1 125 ? 13.602 -6.703 -8.992 1 96.12 125 ILE B CA 1
ATOM 3127 C C . ILE B 1 125 ? 13.852 -8.211 -9.031 1 96.12 125 ILE B C 1
ATOM 3129 O O . ILE B 1 125 ? 14.969 -8.656 -9.297 1 96.12 125 ILE B O 1
ATOM 3133 N N . TYR B 1 126 ? 12.812 -9.008 -8.844 1 97.44 126 TYR B N 1
ATOM 3134 C CA . TYR B 1 126 ? 12.977 -10.453 -8.781 1 97.44 126 TYR B CA 1
ATOM 3135 C C . TYR B 1 126 ? 13.25 -11.031 -10.164 1 97.44 126 TYR B C 1
ATOM 3137 O O . TYR B 1 126 ? 14.141 -11.875 -10.32 1 97.44 126 TYR B O 1
ATOM 3145 N N . PHE B 1 127 ? 12.555 -10.562 -11.133 1 94.94 127 PHE B N 1
ATOM 3146 C CA . PHE B 1 127 ? 12.594 -11.234 -12.422 1 94.94 127 PHE B CA 1
ATOM 3147 C C . PHE B 1 127 ? 13.594 -10.562 -13.359 1 94.94 127 PHE B C 1
ATOM 3149 O O . PHE B 1 127 ? 14.008 -11.156 -14.352 1 94.94 127 PHE B O 1
ATOM 3156 N N . VAL B 1 128 ? 13.938 -9.289 -13.102 1 91.75 128 VAL B N 1
ATOM 3157 C CA . VAL B 1 128 ? 14.836 -8.578 -14.008 1 91.75 128 VAL B CA 1
ATOM 3158 C C . VAL B 1 128 ? 16.172 -8.344 -13.312 1 91.75 128 VAL B C 1
ATOM 3160 O O . VAL B 1 128 ? 17.203 -8.844 -13.766 1 91.75 128 VAL B O 1
ATOM 3163 N N . ILE B 1 129 ? 16.156 -7.789 -12.172 1 91.12 129 ILE B N 1
ATOM 3164 C CA . ILE B 1 129 ? 17.391 -7.43 -11.484 1 91.12 129 ILE B CA 1
ATOM 3165 C C . ILE B 1 129 ? 18.031 -8.68 -10.867 1 91.12 129 ILE B C 1
ATOM 3167 O O . ILE B 1 129 ? 19.25 -8.836 -10.891 1 91.12 129 ILE B O 1
ATOM 3171 N N . GLY B 1 130 ? 17.188 -9.531 -10.273 1 92.88 130 GLY B N 1
ATOM 3172 C CA . GLY B 1 130 ? 17.656 -10.742 -9.633 1 92.88 130 GLY B CA 1
ATOM 3173 C C . GLY B 1 130 ? 18.594 -11.562 -10.508 1 92.88 130 GLY B C 1
ATOM 3174 O O . GLY B 1 130 ? 19.766 -11.758 -10.172 1 92.88 130 GLY B O 1
ATOM 3175 N N . PRO B 1 131 ? 18.141 -11.969 -11.656 1 89.94 131 PRO B N 1
ATOM 3176 C CA . PRO B 1 131 ? 18.969 -12.75 -12.562 1 89.94 131 PRO B CA 1
ATOM 3177 C C . PRO B 1 131 ? 20.203 -11.992 -13.039 1 89.94 131 PRO B C 1
ATOM 3179 O O . PRO B 1 131 ? 21.266 -12.594 -13.258 1 89.94 131 PRO B O 1
ATOM 3182 N N . LEU B 1 132 ? 20.125 -10.695 -13.188 1 85.19 132 LEU B N 1
ATOM 3183 C CA . LEU B 1 132 ? 21.234 -9.883 -13.672 1 85.19 132 LEU B CA 1
ATOM 3184 C C . LEU B 1 132 ? 22.359 -9.844 -12.648 1 85.19 132 LEU B C 1
ATOM 3186 O O . LEU B 1 132 ? 23.547 -9.805 -13.016 1 85.19 132 LEU B O 1
ATOM 3190 N N . PHE B 1 133 ? 22.031 -9.977 -11.336 1 88.94 133 PHE B N 1
ATOM 3191 C CA . PHE B 1 133 ? 23.047 -9.805 -10.297 1 88.94 133 PHE B CA 1
ATOM 3192 C C . PHE B 1 133 ? 23.172 -11.062 -9.445 1 88.94 133 PHE B C 1
ATOM 3194 O O . PHE B 1 133 ? 23.938 -11.086 -8.469 1 88.94 133 PHE B O 1
ATOM 3201 N N . GLY B 1 134 ? 22.406 -12.094 -9.805 1 90.75 134 GLY B N 1
ATOM 3202 C CA . GLY B 1 134 ? 22.484 -13.375 -9.117 1 90.75 134 GLY B CA 1
ATOM 3203 C C . GLY B 1 134 ? 21.938 -13.328 -7.703 1 90.75 134 GLY B C 1
ATOM 3204 O O . GLY B 1 134 ? 22.5 -13.945 -6.793 1 90.75 134 GLY B O 1
ATOM 3205 N N . ILE B 1 135 ? 20.875 -12.516 -7.477 1 94 135 ILE B N 1
ATOM 3206 C CA . ILE B 1 135 ? 20.312 -12.438 -6.137 1 94 135 ILE B CA 1
ATOM 3207 C C . ILE B 1 135 ? 19.047 -13.297 -6.062 1 94 135 ILE B C 1
ATOM 3209 O O . ILE B 1 135 ? 18.281 -13.359 -7.023 1 94 135 ILE B O 1
ATOM 3213 N N . GLY B 1 136 ? 18.828 -14.023 -4.988 1 96.88 136 GLY B N 1
ATOM 3214 C CA . GLY B 1 136 ? 17.703 -14.93 -4.793 1 96.88 136 GLY B CA 1
ATOM 3215 C C . GLY B 1 136 ? 16.438 -14.219 -4.352 1 96.88 136 GLY B C 1
ATOM 3216 O O . GLY B 1 136 ? 16.375 -12.992 -4.336 1 96.88 136 GLY B O 1
ATOM 3217 N N . ARG B 1 137 ? 15.43 -15 -4.105 1 97.44 137 ARG B N 1
ATOM 3218 C CA . ARG B 1 137 ? 14.102 -14.492 -3.791 1 97.44 137 ARG B CA 1
ATOM 3219 C C . ARG B 1 137 ? 14.117 -13.656 -2.512 1 97.44 137 ARG B C 1
ATOM 3221 O O . ARG B 1 137 ? 13.484 -12.602 -2.441 1 97.44 137 ARG B O 1
ATOM 3228 N N . PHE B 1 138 ? 14.844 -14.125 -1.466 1 98 138 PHE B N 1
ATOM 3229 C CA . PHE B 1 138 ? 14.875 -13.43 -0.184 1 98 138 PHE B CA 1
ATOM 3230 C C . PHE B 1 138 ? 15.461 -12.031 -0.336 1 98 138 PHE B C 1
ATOM 3232 O O . PHE B 1 138 ? 14.859 -11.047 0.096 1 98 138 PHE B O 1
ATOM 3239 N N . PHE B 1 139 ? 16.547 -11.922 -0.975 1 98.06 139 PHE B N 1
ATOM 3240 C CA . PHE B 1 139 ? 17.234 -10.641 -1.114 1 98.06 139 PHE B CA 1
ATOM 3241 C C . PHE B 1 139 ? 16.484 -9.727 -2.07 1 98.06 139 PHE B C 1
ATOM 3243 O O . PHE B 1 139 ? 16.469 -8.5 -1.892 1 98.06 139 PHE B O 1
ATOM 3250 N N . SER B 1 140 ? 15.875 -10.312 -3.152 1 98.5 140 SER B N 1
ATOM 3251 C CA . SER B 1 140 ? 15.031 -9.516 -4.035 1 98.5 140 SER B CA 1
ATOM 3252 C C . SER B 1 140 ? 13.883 -8.875 -3.268 1 98.5 140 SER B C 1
ATOM 3254 O O . SER B 1 140 ? 13.562 -7.703 -3.473 1 98.5 140 SER B O 1
ATOM 3256 N N . ALA B 1 141 ? 13.289 -9.695 -2.369 1 98.75 141 ALA B N 1
ATOM 3257 C CA . ALA B 1 141 ? 12.188 -9.211 -1.536 1 98.75 141 ALA B CA 1
ATOM 3258 C C . ALA B 1 141 ? 12.648 -8.07 -0.631 1 98.75 141 ALA B C 1
ATOM 3260 O O . ALA B 1 141 ? 12.008 -7.02 -0.573 1 98.75 141 ALA B O 1
ATOM 3261 N N . VAL B 1 142 ? 13.75 -8.258 0.041 1 98.75 142 VAL B N 1
ATOM 3262 C CA . VAL B 1 142 ? 14.297 -7.289 0.983 1 98.75 142 VAL B CA 1
ATOM 3263 C C . VAL B 1 142 ? 14.648 -5.996 0.248 1 98.75 142 VAL B C 1
ATOM 3265 O O . VAL B 1 142 ? 14.336 -4.898 0.722 1 98.75 142 VAL B O 1
ATOM 3268 N N . LEU B 1 143 ? 15.25 -6.164 -0.876 1 98.5 143 LEU B N 1
ATOM 3269 C CA . LEU B 1 143 ? 15.656 -4.992 -1.644 1 98.5 143 LEU B CA 1
ATOM 3270 C C . LEU B 1 143 ? 14.445 -4.188 -2.094 1 98.5 143 LEU B C 1
ATOM 3272 O O . LEU B 1 143 ? 14.422 -2.961 -1.967 1 98.5 143 LEU B O 1
ATOM 3276 N N . ALA B 1 144 ? 13.445 -4.848 -2.658 1 98.62 144 ALA B N 1
ATOM 3277 C CA . ALA B 1 144 ? 12.234 -4.172 -3.129 1 98.62 144 ALA B CA 1
ATOM 3278 C C . ALA B 1 144 ? 11.539 -3.441 -1.988 1 98.62 144 ALA B C 1
ATOM 3280 O O . ALA B 1 144 ? 11.203 -2.26 -2.113 1 98.62 144 ALA B O 1
ATOM 3281 N N . LEU B 1 145 ? 11.352 -4.129 -0.851 1 98.81 145 LEU B N 1
ATOM 3282 C CA . LEU B 1 145 ? 10.68 -3.545 0.302 1 98.81 145 LEU B CA 1
ATOM 3283 C C . LEU B 1 145 ? 11.484 -2.389 0.881 1 98.81 145 LEU B C 1
ATOM 3285 O O . LEU B 1 145 ? 10.922 -1.36 1.262 1 98.81 145 LEU B O 1
ATOM 3289 N N . SER B 1 146 ? 12.805 -2.549 0.931 1 98.75 146 SER B N 1
ATOM 3290 C CA . SER B 1 146 ? 13.672 -1.525 1.501 1 98.75 146 SER B CA 1
ATOM 3291 C C . SER B 1 146 ? 13.641 -0.248 0.668 1 98.75 146 SER B C 1
ATOM 3293 O O . SER B 1 146 ? 13.578 0.855 1.216 1 98.75 146 SER B O 1
ATOM 3295 N N . LEU B 1 147 ? 13.719 -0.434 -0.613 1 98.19 147 LEU B N 1
ATOM 3296 C CA . LEU B 1 147 ? 13.695 0.72 -1.506 1 98.19 147 LEU B CA 1
ATOM 3297 C C . LEU B 1 147 ? 12.344 1.427 -1.442 1 98.19 147 LEU B C 1
ATOM 3299 O O . LEU B 1 147 ? 12.289 2.658 -1.399 1 98.19 147 LEU B O 1
ATOM 3303 N N . PHE B 1 148 ? 11.305 0.647 -1.443 1 98.62 148 PHE B N 1
ATOM 3304 C CA . PHE B 1 148 ? 9.953 1.208 -1.413 1 98.62 148 PHE B CA 1
ATOM 3305 C C . PHE B 1 148 ? 9.711 1.955 -0.107 1 98.62 148 PHE B C 1
ATOM 3307 O O . PHE B 1 148 ? 9.336 3.129 -0.119 1 98.62 148 PHE B O 1
ATOM 3314 N N . GLU B 1 149 ? 9.945 1.276 1 1 98.5 149 GLU B N 1
ATOM 3315 C CA . GLU B 1 149 ? 9.742 1.874 2.316 1 98.5 149 GLU B CA 1
ATOM 3316 C C . GLU B 1 149 ? 10.734 3.008 2.566 1 98.5 149 GLU B C 1
ATOM 3318 O O . GLU B 1 149 ? 10.43 3.959 3.285 1 98.5 149 GLU B O 1
ATOM 3323 N N . GLY B 1 150 ? 11.938 2.871 2.033 1 98.44 150 GLY B N 1
ATOM 3324 C CA . GLY B 1 150 ? 12.945 3.912 2.164 1 98.44 150 GLY B CA 1
ATOM 3325 C C . GLY B 1 150 ? 12.508 5.246 1.586 1 98.44 150 GLY B C 1
ATOM 3326 O O . GLY B 1 150 ? 12.812 6.301 2.141 1 98.44 150 GLY B O 1
ATOM 3327 N N . ALA B 1 151 ? 11.82 5.199 0.488 1 97.94 151 ALA B N 1
ATOM 3328 C CA . ALA B 1 151 ? 11.32 6.426 -0.126 1 97.94 151 ALA B CA 1
ATOM 3329 C C . ALA B 1 151 ? 10.352 7.148 0.806 1 97.94 151 ALA B C 1
ATOM 3331 O O . ALA B 1 151 ? 10.414 8.375 0.94 1 97.94 151 ALA B O 1
ATOM 3332 N N . TYR B 1 152 ? 9.508 6.426 1.424 1 97 152 TYR B N 1
ATOM 3333 C CA . TYR B 1 152 ? 8.57 7.027 2.365 1 97 152 TYR B CA 1
ATOM 3334 C C . TYR B 1 152 ? 9.289 7.504 3.623 1 97 152 TYR B C 1
ATOM 3336 O O . TYR B 1 152 ? 8.977 8.57 4.156 1 97 152 TYR B O 1
ATOM 3344 N N . ALA B 1 153 ? 10.234 6.73 4.039 1 97.81 153 ALA B N 1
ATOM 3345 C CA . ALA B 1 153 ? 11.039 7.137 5.188 1 97.81 153 ALA B CA 1
ATOM 3346 C C . ALA B 1 153 ? 11.789 8.43 4.898 1 97.81 153 ALA B C 1
ATOM 3348 O O . ALA B 1 153 ? 11.945 9.281 5.785 1 97.81 153 ALA B O 1
ATOM 3349 N N . SER B 1 154 ? 12.242 8.555 3.715 1 97.56 154 SER B N 1
ATOM 3350 C CA . SER B 1 154 ? 12.969 9.758 3.324 1 97.56 154 SER B CA 1
ATOM 3351 C C . SER B 1 154 ? 12.117 11.008 3.516 1 97.56 154 SER B C 1
ATOM 3353 O O . SER B 1 154 ? 12.609 12.031 4 1 97.56 154 SER B O 1
ATOM 3355 N N . GLU B 1 155 ? 10.922 10.922 3.15 1 96.06 155 GLU B N 1
ATOM 3356 C CA . GLU B 1 155 ? 10 12.047 3.312 1 96.06 155 GLU B CA 1
ATOM 3357 C C . GLU B 1 155 ? 9.773 12.359 4.785 1 96.06 155 GLU B C 1
ATOM 3359 O O . GLU B 1 155 ? 9.633 13.523 5.16 1 96.06 155 GLU B O 1
ATOM 3364 N N . ILE B 1 156 ? 9.695 11.344 5.57 1 96.38 156 ILE B N 1
ATOM 3365 C CA . ILE B 1 156 ? 9.508 11.508 7.008 1 96.38 156 ILE B CA 1
ATOM 3366 C C . ILE B 1 156 ? 10.734 12.195 7.609 1 96.38 156 ILE B C 1
ATOM 3368 O O . ILE B 1 156 ? 10.609 13.133 8.398 1 96.38 156 ILE B O 1
ATOM 3372 N N . PHE B 1 157 ? 11.883 11.75 7.188 1 95.56 157 PHE B N 1
ATOM 3373 C CA . PHE B 1 157 ? 13.125 12.352 7.652 1 95.56 157 PHE B CA 1
ATOM 3374 C C . PHE B 1 157 ? 13.195 13.828 7.262 1 95.56 157 PHE B C 1
ATOM 3376 O O . PHE B 1 157 ? 13.477 14.688 8.102 1 95.56 157 PHE B O 1
ATOM 3383 N N . ARG B 1 158 ? 12.969 14.07 6.043 1 93 158 ARG B N 1
ATOM 3384 C CA . ARG B 1 158 ? 13.031 15.438 5.551 1 93 158 ARG B CA 1
ATOM 3385 C C . ARG B 1 158 ? 12.031 16.328 6.273 1 93 158 ARG B C 1
ATOM 3387 O O . ARG B 1 158 ? 12.367 17.438 6.711 1 93 158 ARG B O 1
ATOM 3394 N N . ALA B 1 159 ? 10.82 15.852 6.352 1 93 159 ALA B N 1
ATOM 3395 C CA . ALA B 1 159 ? 9.781 16.625 7.027 1 93 159 ALA B CA 1
ATOM 3396 C C . ALA B 1 159 ? 10.148 16.891 8.484 1 93 159 ALA B C 1
ATOM 3398 O O . ALA B 1 159 ? 9.898 17.984 9 1 93 159 ALA B O 1
ATOM 3399 N N . GLY B 1 160 ? 10.703 15.922 9.125 1 92.12 160 GLY B N 1
ATOM 3400 C CA . GLY B 1 160 ? 11.125 16.094 10.508 1 92.12 160 GLY B CA 1
ATOM 3401 C C . GLY B 1 160 ? 12.234 17.109 10.664 1 92.12 160 GLY B C 1
ATOM 3402 O O . GLY B 1 160 ? 12.219 17.922 11.602 1 92.12 160 GLY B O 1
ATOM 3403 N N . ILE B 1 161 ? 13.117 17.188 9.781 1 87.88 161 ILE B N 1
ATOM 3404 C CA . ILE B 1 161 ? 14.25 18.109 9.836 1 87.88 161 ILE B CA 1
ATOM 3405 C C . ILE B 1 161 ? 13.789 19.516 9.508 1 87.88 161 ILE B C 1
ATOM 3407 O O . ILE B 1 161 ? 14.141 20.469 10.211 1 87.88 161 ILE B O 1
ATOM 3411 N N . VAL B 1 162 ? 13 19.609 8.523 1 88.56 162 VAL B N 1
ATOM 3412 C CA . VAL B 1 162 ? 12.539 20.906 8.047 1 88.56 162 VAL B CA 1
ATOM 3413 C C . VAL B 1 162 ? 11.539 21.5 9.031 1 88.56 162 VAL B C 1
ATOM 3415 O O . VAL B 1 162 ? 11.375 22.719 9.102 1 88.56 162 VAL B O 1
ATOM 3418 N N . SER B 1 163 ? 10.93 20.641 9.789 1 90.81 163 SER B N 1
ATOM 3419 C CA . SER B 1 163 ? 9.906 21.094 10.727 1 90.81 163 SER B CA 1
ATOM 3420 C C . SER B 1 163 ? 10.523 21.875 11.883 1 90.81 163 SER B C 1
ATOM 3422 O O . SER B 1 163 ? 9.82 22.562 12.625 1 90.81 163 SER B O 1
ATOM 3424 N N . ILE B 1 164 ? 11.812 21.875 12.055 1 90.38 164 ILE B N 1
ATOM 3425 C CA . ILE B 1 164 ? 12.492 22.562 13.141 1 90.38 164 ILE B CA 1
ATOM 3426 C C . ILE B 1 164 ? 12.516 24.062 12.852 1 90.38 164 ILE B C 1
ATOM 3428 O O . ILE B 1 164 ? 12.93 24.484 11.766 1 90.38 164 ILE B O 1
ATOM 3432 N N . HIS B 1 165 ? 12.102 24.812 13.828 1 91.38 165 HIS B N 1
ATOM 3433 C CA . HIS B 1 165 ? 12 26.25 13.688 1 91.38 165 HIS B CA 1
ATOM 3434 C C . HIS B 1 165 ? 13.352 26.875 13.359 1 91.38 165 HIS B C 1
ATOM 3436 O O . HIS B 1 165 ? 14.367 26.5 13.945 1 91.38 165 HIS B O 1
ATOM 3442 N N . ARG B 1 166 ? 13.273 27.781 12.562 1 89.38 166 ARG B N 1
ATOM 3443 C CA . ARG B 1 166 ? 14.484 28.453 12.117 1 89.38 166 ARG B CA 1
ATOM 3444 C C . ARG B 1 166 ? 15.211 29.109 13.297 1 89.38 166 ARG B C 1
ATOM 3446 O O . ARG B 1 166 ? 16.438 29.203 13.297 1 89.38 166 ARG B O 1
ATOM 3453 N N . GLY B 1 167 ? 14.414 29.531 14.195 1 88.94 167 GLY B N 1
ATOM 3454 C CA . GLY B 1 167 ? 14.984 30.156 15.383 1 88.94 167 GLY B CA 1
ATOM 3455 C C . GLY B 1 167 ? 15.961 29.25 16.109 1 88.94 167 GLY B C 1
ATOM 3456 O O . GLY B 1 167 ? 16.938 29.734 16.688 1 88.94 167 GLY B O 1
ATOM 3457 N N . GLN B 1 168 ? 15.711 27.953 16.094 1 89.69 168 GLN B N 1
ATOM 3458 C CA . GLN B 1 168 ? 16.609 26.984 16.734 1 89.69 168 GLN B CA 1
ATOM 3459 C C . GLN B 1 168 ? 17.969 26.953 16.047 1 89.69 168 GLN B C 1
ATOM 3461 O O . GLN B 1 168 ? 19 26.859 16.703 1 89.69 168 GLN B O 1
ATOM 3466 N N . TRP B 1 169 ? 17.922 27.078 14.75 1 88.75 169 TRP B N 1
ATOM 3467 C CA . TRP B 1 169 ? 19.156 27.109 13.969 1 88.75 169 TRP B CA 1
ATOM 3468 C C . TRP B 1 169 ? 19.938 28.391 14.227 1 88.75 169 TRP B C 1
ATOM 3470 O O . TRP B 1 169 ? 21.141 28.359 14.453 1 88.75 169 TRP B O 1
ATOM 3480 N N . GLU B 1 170 ? 19.172 29.484 14.258 1 91.5 170 GLU B N 1
ATOM 3481 C CA . GLU B 1 170 ? 19.766 30.797 14.469 1 91.5 170 GLU B CA 1
ATOM 3482 C C . GLU B 1 170 ? 20.359 30.922 15.875 1 91.5 170 GLU B C 1
ATOM 3484 O O . GLU B 1 170 ? 21.438 31.469 16.062 1 91.5 170 GLU B O 1
ATOM 3489 N N . ALA B 1 171 ? 19.609 30.453 16.75 1 91.69 171 ALA B N 1
ATOM 3490 C CA . ALA B 1 171 ? 20.078 30.484 18.141 1 91.69 171 ALA B CA 1
ATOM 3491 C C . ALA B 1 171 ? 21.375 29.703 18.297 1 91.69 171 ALA B C 1
ATOM 3493 O O . ALA B 1 171 ? 22.297 30.141 19 1 91.69 171 ALA B O 1
ATOM 3494 N N . ALA B 1 172 ? 21.453 28.531 17.703 1 90.31 172 ALA B N 1
ATOM 3495 C CA . ALA B 1 172 ? 22.672 27.703 17.781 1 90.31 172 ALA B CA 1
ATOM 3496 C C . ALA B 1 172 ? 23.859 28.422 17.141 1 90.31 172 ALA B C 1
ATOM 3498 O O . ALA B 1 172 ? 24.969 28.375 17.656 1 90.31 172 ALA B O 1
ATOM 3499 N N . TYR B 1 173 ? 23.625 29.109 16.109 1 88 173 TYR B N 1
ATOM 3500 C CA . TYR B 1 173 ? 24.656 29.875 15.414 1 88 173 TYR B CA 1
ATOM 3501 C C . TYR B 1 173 ? 25.141 31.047 16.266 1 88 173 TYR B C 1
ATOM 3503 O O . TYR B 1 173 ? 26.328 31.328 16.359 1 88 173 TYR B O 1
ATOM 3511 N N . CYS B 1 174 ? 24.203 31.688 16.844 1 92.94 174 CYS B N 1
ATOM 3512 C CA . CYS B 1 174 ? 24.516 32.844 17.688 1 92.94 174 CYS B CA 1
ATOM 3513 C C . CYS B 1 174 ? 25.328 32.406 18.906 1 92.94 174 CYS B C 1
ATOM 3515 O O . CYS B 1 174 ? 26.172 33.156 19.391 1 92.94 174 CYS B O 1
ATOM 3517 N N . LEU B 1 175 ? 25.094 31.234 19.391 1 93.06 175 LEU B N 1
ATOM 3518 C CA . LEU B 1 175 ? 25.812 30.703 20.547 1 93.06 175 LEU B CA 1
ATOM 3519 C C . LEU B 1 175 ? 27.188 30.219 20.141 1 93.06 175 LEU B C 1
ATOM 3521 O O . LEU B 1 175 ? 28 29.844 21 1 93.06 175 LEU B O 1
ATOM 3525 N N . GLY B 1 176 ? 27.531 30.203 18.797 1 91.12 176 GLY B N 1
ATOM 3526 C CA . GLY B 1 176 ? 28.844 29.828 18.312 1 91.12 176 GLY B CA 1
ATOM 3527 C C . GLY B 1 176 ? 29.062 28.328 18.297 1 91.12 176 GLY B C 1
ATOM 3528 O O . GLY B 1 176 ? 30.203 27.859 18.359 1 91.12 176 GLY B O 1
ATOM 3529 N N . LEU B 1 177 ? 28.031 27.562 18.25 1 92 177 LEU B N 1
ATOM 3530 C CA . LEU B 1 177 ? 28.156 26.109 18.219 1 92 177 LEU B CA 1
ATOM 3531 C C . LEU B 1 177 ? 28.688 25.656 16.859 1 92 177 LEU B C 1
ATOM 3533 O O . LEU B 1 177 ? 28.359 26.234 15.828 1 92 177 LEU B O 1
ATOM 3537 N N . SER B 1 178 ? 29.562 24.594 16.938 1 92 178 SER B N 1
ATOM 3538 C CA . SER B 1 178 ? 29.953 23.953 15.695 1 92 178 SER B CA 1
ATOM 3539 C C . SER B 1 178 ? 28.766 23.25 15.039 1 92 178 SER B C 1
ATOM 3541 O O . SER B 1 178 ? 27.766 22.953 15.703 1 92 178 SER B O 1
ATOM 3543 N N . ASN B 1 179 ? 28.797 23 13.719 1 85.94 179 ASN B N 1
ATOM 3544 C CA . ASN B 1 179 ? 27.734 22.266 13.023 1 85.94 179 ASN B CA 1
ATOM 3545 C C . ASN B 1 179 ? 27.453 20.922 13.695 1 85.94 179 ASN B C 1
ATOM 3547 O O . ASN B 1 179 ? 26.297 20.516 13.836 1 85.94 179 ASN B O 1
ATOM 3551 N N . TRP B 1 180 ? 28.5 20.328 14.062 1 88.69 180 TRP B N 1
ATOM 3552 C CA . TRP B 1 180 ? 28.375 19.031 14.719 1 88.69 180 TRP B CA 1
ATOM 3553 C C . TRP B 1 180 ? 27.594 19.156 16.031 1 88.69 180 TRP B C 1
ATOM 3555 O O . TRP B 1 180 ? 26.672 18.375 16.281 1 88.69 180 TRP B O 1
ATOM 3565 N N . ASP B 1 181 ? 27.922 20.188 16.844 1 91.12 181 ASP B N 1
ATOM 3566 C CA . ASP B 1 181 ? 27.25 20.391 18.125 1 91.12 181 ASP B CA 1
ATOM 3567 C C . ASP B 1 181 ? 25.812 20.844 17.922 1 91.12 181 ASP B C 1
ATOM 3569 O O . ASP B 1 181 ? 24.922 20.469 18.672 1 91.12 181 ASP B O 1
ATOM 3573 N N . MET B 1 182 ? 25.641 21.672 16.969 1 90 182 MET B N 1
ATOM 3574 C CA . MET B 1 182 ? 24.312 22.141 16.625 1 90 182 MET B CA 1
ATOM 3575 C C . MET B 1 182 ? 23.391 20.969 16.266 1 90 182 MET B C 1
ATOM 3577 O O . MET B 1 182 ? 22.297 20.844 16.812 1 90 182 MET B O 1
ATOM 3581 N N . TYR B 1 183 ? 23.891 20.078 15.422 1 86.62 183 TYR B N 1
ATOM 3582 C CA . TYR B 1 183 ? 23.094 18.922 15.016 1 86.62 183 TYR B CA 1
ATOM 3583 C C . TYR B 1 183 ? 22.891 17.953 16.172 1 86.62 183 TYR B C 1
ATOM 3585 O O . TYR B 1 183 ? 21.766 17.562 16.469 1 86.62 183 TYR B O 1
ATOM 3593 N N . ARG B 1 184 ? 23.938 17.656 16.797 1 90.38 184 ARG B N 1
ATOM 3594 C CA . ARG B 1 184 ? 23.906 16.625 17.828 1 90.38 184 ARG B CA 1
ATOM 3595 C C . ARG B 1 184 ? 23.125 17.078 19.047 1 90.38 184 ARG B C 1
ATOM 3597 O O . ARG B 1 184 ? 22.359 16.312 19.625 1 90.38 184 ARG B O 1
ATOM 3604 N N . LYS B 1 185 ? 23.188 18.375 19.438 1 91.5 185 LYS B N 1
ATOM 3605 C CA . LYS B 1 185 ? 22.656 18.828 20.719 1 91.5 185 LYS B CA 1
ATOM 3606 C C . LYS B 1 185 ? 21.297 19.516 20.547 1 91.5 185 LYS B C 1
ATOM 3608 O O . LYS B 1 185 ? 20.5 19.562 21.484 1 91.5 185 LYS B O 1
ATOM 3613 N N . ILE B 1 186 ? 21.047 20.031 19.391 1 90 186 ILE B N 1
ATOM 3614 C CA . ILE B 1 186 ? 19.875 20.875 19.281 1 90 186 ILE B CA 1
ATOM 3615 C C . ILE B 1 186 ? 18.922 20.312 18.219 1 90 186 ILE B C 1
ATOM 3617 O O . ILE B 1 186 ? 17.797 19.922 18.531 1 90 186 ILE B O 1
ATOM 3621 N N . ILE B 1 187 ? 19.422 20.109 17.062 1 88.12 187 ILE B N 1
ATOM 3622 C CA . ILE B 1 187 ? 18.562 19.844 15.922 1 88.12 187 ILE B CA 1
ATOM 3623 C C . ILE B 1 187 ? 18.125 18.375 15.93 1 88.12 187 ILE B C 1
ATOM 3625 O O . ILE B 1 187 ? 16.922 18.078 15.891 1 88.12 187 ILE B O 1
ATOM 3629 N N . LEU B 1 188 ? 19.047 17.484 16.109 1 88.19 188 LEU B N 1
ATOM 3630 C CA . LEU B 1 188 ? 18.781 16.062 15.938 1 88.19 188 LEU B CA 1
ATOM 3631 C C . LEU B 1 188 ? 17.828 15.555 17.016 1 88.19 188 LEU B C 1
ATOM 3633 O O . LEU B 1 188 ? 16.891 14.789 16.719 1 88.19 188 LEU B O 1
ATOM 3637 N N . PRO B 1 189 ? 18.062 15.969 18.234 1 89.12 189 PRO B N 1
ATOM 3638 C CA . PRO B 1 189 ? 17.125 15.5 19.25 1 89.12 189 PRO B CA 1
ATOM 3639 C C . PRO B 1 189 ? 15.688 15.945 19 1 89.12 189 PRO B C 1
ATOM 3641 O O . PRO B 1 189 ? 14.758 15.164 19.203 1 89.12 189 PRO B O 1
ATOM 3644 N N . GLN B 1 190 ? 15.477 17.109 18.531 1 90.31 190 GLN B N 1
ATOM 3645 C CA . GLN B 1 190 ? 14.148 17.625 18.234 1 90.31 190 GLN B CA 1
ATOM 3646 C C . GLN B 1 190 ? 13.562 16.938 17 1 90.31 190 GLN B C 1
ATOM 3648 O O . GLN B 1 190 ? 12.383 16.594 16.984 1 90.31 190 GLN B O 1
ATOM 3653 N N . ALA B 1 191 ? 14.406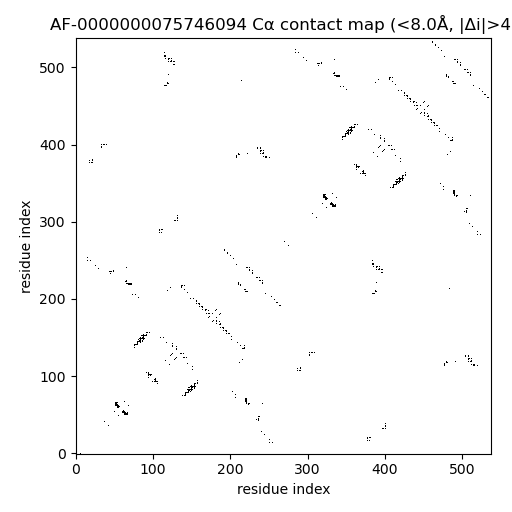 16.766 16.078 1 91.12 191 ALA B N 1
ATOM 3654 C CA . ALA B 1 191 ? 13.977 16.109 14.844 1 91.12 191 ALA B CA 1
ATOM 3655 C C . ALA B 1 191 ? 13.562 14.664 15.102 1 91.12 191 ALA B C 1
ATOM 3657 O O . ALA B 1 191 ? 12.57 14.18 14.531 1 91.12 191 ALA B O 1
ATOM 3658 N N . LEU B 1 192 ? 14.297 13.984 15.93 1 90.56 192 LEU B N 1
ATOM 3659 C CA . LEU B 1 192 ? 14.016 12.578 16.219 1 90.56 192 LEU B CA 1
ATOM 3660 C C . LEU B 1 192 ? 12.648 12.43 16.891 1 90.56 192 LEU B C 1
ATOM 3662 O O . LEU B 1 192 ? 11.93 11.461 16.625 1 90.56 192 LEU B O 1
ATOM 3666 N N . ARG B 1 193 ? 12.305 13.344 17.672 1 88.31 193 ARG B N 1
ATOM 3667 C CA . ARG B 1 193 ? 11.008 13.305 18.344 1 88.31 193 ARG B CA 1
ATOM 3668 C C . ARG B 1 193 ? 9.875 13.453 17.344 1 88.31 193 ARG B C 1
ATOM 3670 O O . ARG B 1 193 ? 8.797 12.883 17.516 1 88.31 193 ARG B O 1
ATOM 3677 N N . ARG B 1 194 ? 10.164 14.141 16.312 1 89.56 194 ARG B N 1
ATOM 3678 C CA . ARG B 1 194 ? 9.156 14.375 15.289 1 89.56 194 ARG B CA 1
ATOM 3679 C C . ARG B 1 194 ? 9.125 13.234 14.273 1 89.56 194 ARG B C 1
ATOM 3681 O O . ARG B 1 194 ? 8.078 12.953 13.688 1 89.56 194 ARG B O 1
ATOM 3688 N N . ILE B 1 195 ? 10.211 12.555 14.125 1 93.44 195 ILE B N 1
ATOM 3689 C CA . ILE B 1 195 ? 10.383 11.57 13.07 1 93.44 195 ILE B CA 1
ATOM 3690 C C . ILE B 1 195 ? 9.93 10.195 13.562 1 93.44 195 ILE B C 1
ATOM 3692 O O . ILE B 1 195 ? 9.398 9.398 12.789 1 93.44 195 ILE B O 1
ATOM 3696 N N . ILE B 1 196 ? 10.023 9.961 14.805 1 91.19 196 ILE B N 1
ATOM 3697 C CA . ILE B 1 196 ? 9.883 8.609 15.328 1 91.19 196 ILE B CA 1
ATOM 3698 C C . ILE B 1 196 ? 8.438 8.141 15.195 1 91.19 196 ILE B C 1
ATOM 3700 O O . ILE B 1 196 ? 8.18 7.039 14.711 1 91.19 196 ILE B O 1
ATOM 3704 N N . PRO B 1 197 ? 7.449 8.984 15.523 1 87.81 197 PRO B N 1
ATOM 3705 C CA . PRO B 1 197 ? 6.066 8.508 15.438 1 87.81 197 PRO B CA 1
ATOM 3706 C C . PRO B 1 197 ? 5.676 8.094 14.023 1 87.81 197 PRO B C 1
ATOM 3708 O O . PRO B 1 197 ? 5.258 6.949 13.797 1 87.81 197 PRO B O 1
ATOM 3711 N N . PRO B 1 198 ? 5.906 8.945 13.016 1 91.25 198 PRO B N 1
ATOM 3712 C CA . PRO B 1 198 ? 5.539 8.523 11.664 1 91.25 198 PRO B CA 1
ATOM 3713 C C . PRO B 1 198 ? 6.402 7.375 11.148 1 91.25 198 PRO B C 1
ATOM 3715 O O . PRO B 1 198 ? 5.941 6.574 10.328 1 91.25 198 PRO B O 1
ATOM 3718 N N . LEU B 1 199 ? 7.617 7.254 11.617 1 93.38 199 LEU B N 1
ATOM 3719 C CA . LEU B 1 199 ? 8.469 6.133 11.227 1 93.38 199 LEU B CA 1
ATOM 3720 C C . LEU B 1 199 ? 7.918 4.82 11.781 1 93.38 199 LEU B C 1
ATOM 3722 O O . LEU B 1 199 ? 8.031 3.775 11.133 1 93.38 199 LEU B O 1
ATOM 3726 N N . THR B 1 200 ? 7.387 4.918 12.977 1 91.12 200 THR B N 1
ATOM 3727 C CA . THR B 1 200 ? 6.77 3.734 13.57 1 91.12 200 THR B CA 1
ATOM 3728 C C . THR B 1 200 ? 5.559 3.291 12.758 1 91.12 200 THR B C 1
ATOM 3730 O O . THR B 1 200 ? 5.355 2.096 12.539 1 91.12 200 THR B O 1
ATOM 3733 N N . SER B 1 201 ? 4.762 4.262 12.312 1 90.75 201 SER B N 1
ATOM 3734 C CA . SER B 1 201 ? 3.637 3.949 11.438 1 90.75 201 SER B CA 1
ATOM 3735 C C . SER B 1 201 ? 4.109 3.324 10.133 1 90.75 201 SER B C 1
ATOM 3737 O O . SER B 1 201 ? 3.449 2.439 9.586 1 90.75 201 SER B O 1
ATOM 3739 N N . GLN B 1 202 ? 5.234 3.795 9.688 1 94.62 202 GLN B N 1
ATOM 3740 C CA . GLN B 1 202 ? 5.809 3.25 8.461 1 94.62 202 GLN B CA 1
ATOM 3741 C C . GLN B 1 202 ? 6.27 1.811 8.664 1 94.62 202 GLN B C 1
ATOM 3743 O O . GLN B 1 202 ? 6.199 0.994 7.742 1 94.62 202 GLN B O 1
ATOM 3748 N N . ALA B 1 203 ? 6.754 1.539 9.828 1 95.19 203 ALA B N 1
ATOM 3749 C CA . ALA B 1 203 ? 7.148 0.171 10.156 1 95.19 203 ALA B CA 1
ATOM 3750 C C . ALA B 1 203 ? 5.949 -0.771 10.117 1 95.19 203 ALA B C 1
ATOM 3752 O O . ALA B 1 203 ? 6.062 -1.913 9.664 1 95.19 203 ALA B O 1
ATOM 3753 N N . VAL B 1 204 ? 4.836 -0.337 10.641 1 94.69 204 VAL B N 1
ATOM 3754 C CA . VAL B 1 204 ? 3.607 -1.122 10.578 1 94.69 204 VAL B CA 1
ATOM 3755 C C . VAL B 1 204 ? 3.215 -1.359 9.125 1 94.69 204 VAL B C 1
ATOM 3757 O O . VAL B 1 204 ? 2.842 -2.473 8.75 1 94.69 204 VAL B O 1
ATOM 3760 N N . SER B 1 205 ? 3.314 -0.336 8.273 1 96.44 205 SER B N 1
ATOM 3761 C CA . SER B 1 205 ? 3.016 -0.452 6.852 1 96.44 205 SER B CA 1
ATOM 3762 C C . SER B 1 205 ? 3.93 -1.468 6.176 1 96.44 205 SER B C 1
ATOM 3764 O O . SER B 1 205 ? 3.492 -2.221 5.305 1 96.44 205 SER B O 1
ATOM 3766 N N . LEU B 1 206 ? 5.191 -1.477 6.594 1 98.12 206 LEU B N 1
ATOM 3767 C CA . LEU B 1 206 ? 6.16 -2.414 6.043 1 98.12 206 LEU B CA 1
ATOM 3768 C C . LEU B 1 206 ? 5.75 -3.855 6.328 1 98.12 206 LEU B C 1
ATOM 3770 O O . LEU B 1 206 ? 5.859 -4.723 5.457 1 98.12 206 LEU B O 1
ATOM 3774 N N . VAL B 1 207 ? 5.297 -4.074 7.508 1 97.75 207 VAL B N 1
ATOM 3775 C CA . VAL B 1 207 ? 4.828 -5.414 7.855 1 97.75 207 VAL B CA 1
ATOM 3776 C C . VAL B 1 207 ? 3.66 -5.805 6.957 1 97.75 207 VAL B C 1
ATOM 3778 O O . VAL B 1 207 ? 3.619 -6.922 6.43 1 97.75 207 VAL B O 1
ATOM 3781 N N . LYS B 1 208 ? 2.762 -4.941 6.793 1 97.75 208 LYS B N 1
ATOM 3782 C CA . LYS B 1 208 ? 1.611 -5.219 5.941 1 97.75 208 LYS B CA 1
ATOM 3783 C C . LYS B 1 208 ? 2.041 -5.434 4.492 1 97.75 208 LYS B C 1
ATOM 3785 O O . LYS B 1 208 ? 1.573 -6.363 3.832 1 97.75 208 LYS B O 1
ATOM 3790 N N . ASP B 1 209 ? 2.975 -4.617 3.994 1 98.44 209 ASP B N 1
ATOM 3791 C CA . ASP B 1 209 ? 3.463 -4.707 2.621 1 98.44 209 ASP B CA 1
ATOM 3792 C C . ASP B 1 209 ? 4.258 -5.992 2.406 1 98.44 209 ASP B C 1
ATOM 3794 O O . ASP B 1 209 ? 4.328 -6.508 1.287 1 98.44 209 ASP B O 1
ATOM 3798 N N . SER B 1 210 ? 4.797 -6.543 3.508 1 98.69 210 SER B N 1
ATOM 3799 C CA . SER B 1 210 ? 5.645 -7.727 3.389 1 98.69 210 SER B CA 1
ATOM 3800 C C . SER B 1 210 ? 4.848 -8.93 2.893 1 98.69 210 SER B C 1
ATOM 3802 O O . SER B 1 210 ? 5.418 -9.875 2.346 1 98.69 210 SER B O 1
ATOM 3804 N N . ALA B 1 211 ? 3.549 -8.883 3.07 1 98.75 211 ALA B N 1
ATOM 3805 C CA . ALA B 1 211 ? 2.725 -9.992 2.59 1 98.75 211 ALA B CA 1
ATOM 3806 C C . ALA B 1 211 ? 2.914 -10.203 1.09 1 98.75 211 ALA B C 1
ATOM 3808 O O . ALA B 1 211 ? 2.74 -11.312 0.587 1 98.75 211 ALA B O 1
ATOM 3809 N N . LEU B 1 212 ? 3.357 -9.195 0.35 1 98.81 212 LEU B N 1
ATOM 3810 C CA . LEU B 1 212 ? 3.457 -9.211 -1.105 1 98.81 212 LEU B CA 1
ATOM 3811 C C . LEU B 1 212 ? 4.609 -10.102 -1.562 1 98.81 212 LEU B C 1
ATOM 3813 O O . LEU B 1 212 ? 4.648 -10.531 -2.719 1 98.81 212 LEU B O 1
ATOM 3817 N N . VAL B 1 213 ? 5.547 -10.398 -0.676 1 98.75 213 VAL B N 1
ATOM 3818 C CA . VAL B 1 213 ? 6.707 -11.18 -1.093 1 98.75 213 VAL B CA 1
ATOM 3819 C C . VAL B 1 213 ? 6.277 -12.617 -1.387 1 98.75 213 VAL B C 1
ATOM 3821 O O . VAL B 1 213 ? 7 -13.359 -2.059 1 98.75 213 VAL B O 1
ATOM 3824 N N . SER B 1 214 ? 5.051 -13.008 -0.913 1 98.69 214 SER B N 1
ATOM 3825 C CA . SER B 1 214 ? 4.496 -14.32 -1.222 1 98.69 214 SER B CA 1
ATOM 3826 C C . SER B 1 214 ? 4.355 -14.523 -2.727 1 98.69 214 SER B C 1
ATOM 3828 O O . SER B 1 214 ? 4.406 -15.648 -3.215 1 98.69 214 SER B O 1
ATOM 3830 N N . THR B 1 215 ? 4.27 -13.453 -3.531 1 98.12 215 THR B N 1
ATOM 3831 C CA . THR B 1 215 ? 4.016 -13.516 -4.969 1 98.12 215 THR B CA 1
ATOM 3832 C C . THR B 1 215 ? 5.262 -13.969 -5.719 1 98.12 215 THR B C 1
ATOM 3834 O O . THR B 1 215 ? 5.188 -14.336 -6.895 1 98.12 215 THR B O 1
ATOM 3837 N N . ILE B 1 216 ? 6.379 -13.906 -5.043 1 98.12 216 ILE B N 1
ATOM 3838 C CA . ILE B 1 216 ? 7.594 -14.43 -5.656 1 98.12 216 ILE B CA 1
ATOM 3839 C C . ILE B 1 216 ? 8.078 -15.656 -4.883 1 98.12 216 ILE B C 1
ATOM 3841 O O . ILE B 1 216 ? 9.273 -15.938 -4.844 1 98.12 216 ILE B O 1
ATOM 3845 N N . ALA B 1 217 ? 7.238 -16.297 -4.156 1 97.19 217 ALA B N 1
ATOM 3846 C CA . ALA B 1 217 ? 7.379 -17.625 -3.555 1 97.19 217 ALA B CA 1
ATOM 3847 C C . ALA B 1 217 ? 8.359 -17.594 -2.387 1 97.19 217 ALA B C 1
ATOM 3849 O O . ALA B 1 217 ? 9.102 -18.547 -2.166 1 97.19 217 ALA B O 1
ATOM 3850 N N . VAL B 1 218 ? 8.461 -16.422 -1.744 1 98.25 218 VAL B N 1
ATOM 3851 C CA . VAL B 1 218 ? 9.062 -16.422 -0.416 1 98.25 218 VAL B CA 1
ATOM 3852 C C . VAL B 1 218 ? 8.102 -17.031 0.595 1 98.25 218 VAL B C 1
ATOM 3854 O O . VAL B 1 218 ? 6.93 -16.641 0.669 1 98.25 218 VAL B O 1
ATOM 3857 N N . TYR B 1 219 ? 8.555 -17.984 1.365 1 98.06 219 TYR B N 1
ATOM 3858 C CA . TYR B 1 219 ? 7.652 -18.719 2.244 1 98.06 219 TYR B CA 1
ATOM 3859 C C . TYR B 1 219 ? 7.434 -17.984 3.553 1 98.06 219 TYR B C 1
ATOM 3861 O O . TYR B 1 219 ? 7.715 -18.5 4.633 1 98.06 219 TYR B O 1
ATOM 3869 N N . ASP B 1 220 ? 6.91 -16.75 3.418 1 98.75 220 ASP B N 1
ATOM 3870 C CA . ASP B 1 220 ? 6.449 -15.969 4.559 1 98.75 220 ASP B CA 1
ATOM 3871 C C . ASP B 1 220 ? 5.086 -16.453 5.047 1 98.75 220 ASP B C 1
ATOM 3873 O O . ASP B 1 220 ? 4.621 -17.516 4.645 1 98.75 220 ASP B O 1
ATOM 3877 N N . LEU B 1 221 ? 4.477 -15.758 5.949 1 98.75 221 LEU B N 1
ATOM 3878 C CA . LEU B 1 221 ? 3.201 -16.156 6.527 1 98.75 221 LEU B CA 1
ATOM 3879 C C . LEU B 1 221 ? 2.143 -16.328 5.441 1 98.75 221 LEU B C 1
ATOM 3881 O O . LEU B 1 221 ? 1.411 -17.312 5.426 1 98.75 221 LEU B O 1
ATOM 3885 N N . THR B 1 222 ? 2.037 -15.422 4.516 1 98.75 222 THR B N 1
ATOM 3886 C CA . THR B 1 222 ? 1.038 -15.43 3.449 1 98.75 222 THR B CA 1
ATOM 3887 C C . THR B 1 222 ? 1.259 -16.625 2.518 1 98.75 222 THR B C 1
ATOM 3889 O O . THR B 1 222 ? 0.311 -17.328 2.172 1 98.75 222 THR B O 1
ATOM 3892 N N . MET B 1 223 ? 2.518 -16.859 2.109 1 98.69 223 MET B N 1
ATOM 3893 C CA . MET B 1 223 ? 2.814 -17.984 1.213 1 98.69 223 MET B CA 1
ATOM 3894 C C . MET B 1 223 ? 2.529 -19.312 1.893 1 98.69 223 MET B C 1
ATOM 3896 O O . MET B 1 223 ? 2.037 -20.25 1.257 1 98.69 223 MET B O 1
ATOM 3900 N N . ARG B 1 224 ? 2.902 -1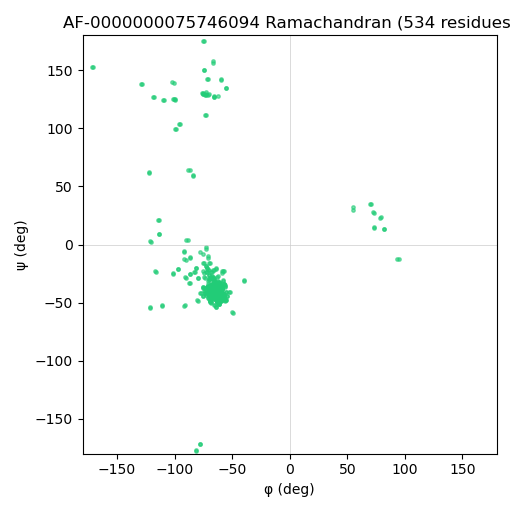9.391 3.156 1 98.56 224 ARG B N 1
ATOM 3901 C CA . ARG B 1 224 ? 2.578 -20.609 3.9 1 98.56 224 ARG B CA 1
ATOM 3902 C C . ARG B 1 224 ? 1.07 -20.828 3.947 1 98.56 224 ARG B C 1
ATOM 3904 O O . ARG B 1 224 ? 0.605 -21.969 3.859 1 98.56 224 ARG B O 1
ATOM 3911 N N . GLY B 1 225 ? 0.295 -19.75 4.168 1 98.31 225 GLY B N 1
ATOM 3912 C CA . GLY B 1 225 ? -1.154 -19.844 4.102 1 98.31 225 GLY B CA 1
ATOM 3913 C C . GLY B 1 225 ? -1.658 -20.359 2.764 1 98.31 225 GLY B C 1
ATOM 3914 O O . GLY B 1 225 ? -2.494 -21.25 2.713 1 98.31 225 GLY B O 1
ATOM 3915 N N . GLN B 1 226 ? -1.094 -19.812 1.664 1 98.06 226 GLN B N 1
ATOM 3916 C CA . GLN B 1 226 ? -1.48 -20.25 0.326 1 98.06 226 GLN B CA 1
ATOM 3917 C C . GLN B 1 226 ? -1.148 -21.719 0.109 1 98.06 226 GLN B C 1
ATOM 3919 O O . GLN B 1 226 ? -1.95 -22.469 -0.458 1 98.06 226 GLN B O 1
ATOM 3924 N N . ALA B 1 227 ? -0.005 -22.125 0.532 1 98 227 ALA B N 1
ATOM 3925 C CA . ALA B 1 227 ? 0.428 -23.516 0.386 1 98 227 ALA B CA 1
ATOM 3926 C C . ALA B 1 227 ? -0.48 -24.453 1.17 1 98 227 ALA B C 1
ATOM 3928 O O . ALA B 1 227 ? -0.841 -25.531 0.681 1 98 227 ALA B O 1
ATOM 3929 N N . LEU B 1 228 ? -0.797 -24.047 2.361 1 97.5 228 LEU B N 1
ATOM 3930 C CA . LEU B 1 228 ? -1.658 -24.875 3.205 1 97.5 228 LEU B CA 1
ATOM 3931 C C . LEU B 1 228 ? -3.037 -25.031 2.576 1 97.5 228 LEU B C 1
ATOM 3933 O O . LEU B 1 228 ? -3.611 -26.125 2.602 1 97.5 228 LEU B O 1
ATOM 3937 N N . VAL B 1 229 ? -3.605 -23.969 2.047 1 96.75 229 VAL B N 1
ATOM 3938 C CA . VAL B 1 229 ? -4.91 -24.031 1.398 1 96.75 229 VAL B CA 1
ATOM 3939 C C . VAL B 1 229 ? -4.848 -24.953 0.186 1 96.75 229 VAL B C 1
ATOM 3941 O O . VAL B 1 229 ? -5.762 -25.75 -0.049 1 96.75 229 VAL B O 1
ATOM 3944 N N . ALA B 1 230 ? -3.773 -24.891 -0.556 1 95.5 230 ALA B N 1
ATOM 3945 C CA . ALA B 1 230 ? -3.605 -25.703 -1.75 1 95.5 230 ALA B CA 1
ATOM 3946 C C . ALA B 1 230 ? -3.518 -27.188 -1.388 1 95.5 230 ALA B C 1
ATOM 3948 O O . ALA B 1 230 ? -4 -28.047 -2.131 1 95.5 230 ALA B O 1
ATOM 3949 N N . GLU B 1 231 ? -2.973 -27.453 -0.27 1 95.5 231 GLU B N 1
ATOM 3950 C CA . GLU B 1 231 ? -2.729 -28.828 0.146 1 95.5 231 GLU B CA 1
ATOM 3951 C C . GLU B 1 231 ? -3.945 -29.422 0.859 1 95.5 231 GLU B C 1
ATOM 3953 O O . GLU B 1 231 ? -4.215 -30.609 0.756 1 95.5 231 GLU B O 1
ATOM 3958 N N . THR B 1 232 ? -4.699 -28.562 1.596 1 93.94 232 THR B N 1
ATOM 3959 C CA . THR B 1 232 ? -5.691 -29.109 2.518 1 93.94 232 THR B CA 1
ATOM 3960 C C . THR B 1 232 ? -7.102 -28.688 2.107 1 93.94 232 THR B C 1
ATOM 3962 O O . THR B 1 232 ? -8.086 -29.25 2.58 1 93.94 232 THR B O 1
ATOM 3965 N N . PHE B 1 233 ? -7.191 -27.578 1.352 1 91.5 233 PHE B N 1
ATOM 3966 C CA . PHE B 1 233 ? -8.438 -27 0.873 1 91.5 233 PHE B CA 1
ATOM 3967 C C . PHE B 1 233 ? -9.195 -26.328 2.014 1 91.5 233 PHE B C 1
ATOM 3969 O O . PHE B 1 233 ? -10.383 -26.016 1.877 1 91.5 233 PHE B O 1
ATOM 3976 N N . LEU B 1 234 ? -8.477 -26.109 3.156 1 93.31 234 LEU B N 1
ATOM 3977 C CA . LEU B 1 234 ? -9.078 -25.438 4.301 1 93.31 234 LEU B CA 1
ATOM 3978 C C . LEU B 1 234 ? -8.938 -23.922 4.184 1 93.31 234 LEU B C 1
ATOM 3980 O O . LEU B 1 234 ? -8.383 -23.281 5.078 1 93.31 234 LEU B O 1
ATOM 3984 N N . ALA B 1 235 ? -9.594 -23.406 3.145 1 93 235 ALA B N 1
ATOM 3985 C CA . ALA B 1 235 ? -9.438 -21.984 2.83 1 93 235 ALA B CA 1
ATOM 3986 C C . ALA B 1 235 ? -9.992 -21.125 3.951 1 93 235 ALA B C 1
ATOM 3988 O O . ALA B 1 235 ? -9.344 -20.156 4.375 1 93 235 ALA B O 1
ATOM 3989 N N . PHE B 1 236 ? -11.125 -21.453 4.531 1 90.75 236 PHE B N 1
ATOM 3990 C CA . PHE B 1 236 ? -11.773 -20.625 5.547 1 90.75 236 PHE B CA 1
ATOM 3991 C C . PHE B 1 236 ? -10.914 -20.547 6.805 1 90.75 236 PHE B C 1
ATOM 3993 O O . PHE B 1 236 ? -10.539 -19.453 7.234 1 90.75 236 PHE B O 1
ATOM 4000 N N . GLU B 1 237 ? -10.523 -21.688 7.293 1 92.94 237 GLU B N 1
ATOM 4001 C CA . GLU B 1 237 ? -9.766 -21.75 8.539 1 92.94 237 GLU B CA 1
ATOM 4002 C C . GLU B 1 237 ? -8.406 -21.062 8.391 1 92.94 237 GLU B C 1
ATOM 4004 O O . GLU B 1 237 ? -7.984 -20.312 9.281 1 92.94 237 GLU B O 1
ATOM 4009 N N . VAL B 1 238 ? -7.797 -21.297 7.254 1 96 238 VAL B N 1
ATOM 4010 C CA . VAL B 1 238 ? -6.43 -20.828 7.066 1 96 238 VAL B CA 1
ATOM 4011 C C . VAL B 1 238 ? -6.43 -19.297 6.926 1 96 238 VAL B C 1
ATOM 4013 O O . VAL B 1 238 ? -5.645 -18.609 7.582 1 96 238 VAL B O 1
ATOM 4016 N N . TRP B 1 239 ? -7.316 -18.75 6.148 1 95.12 239 TRP B N 1
ATOM 4017 C CA . TRP B 1 239 ? -7.281 -17.312 5.906 1 95.12 239 TRP B CA 1
ATOM 4018 C C . TRP B 1 239 ? -7.789 -16.547 7.125 1 95.12 239 TRP B C 1
ATOM 4020 O O . TRP B 1 239 ? -7.34 -15.438 7.395 1 95.12 239 TRP B O 1
ATOM 4030 N N . PHE B 1 240 ? -8.664 -17.125 7.926 1 92.25 240 PHE B N 1
ATOM 4031 C CA . PHE B 1 240 ? -9.008 -16.516 9.211 1 92.25 240 PHE B CA 1
ATOM 4032 C C . PHE B 1 240 ? -7.793 -16.484 10.125 1 92.25 240 PHE B C 1
ATOM 4034 O O . PHE B 1 240 ? -7.555 -15.469 10.805 1 92.25 240 PHE B O 1
ATOM 4041 N N . THR B 1 241 ? -7.09 -17.562 10.125 1 94.56 241 THR B N 1
ATOM 4042 C CA . THR B 1 241 ? -5.934 -17.672 11.008 1 94.56 241 THR B CA 1
ATOM 4043 C C . THR B 1 241 ? -4.828 -16.719 10.578 1 94.56 241 THR B C 1
ATOM 4045 O O . THR B 1 241 ? -4.254 -16.016 11.406 1 94.56 241 THR B O 1
ATOM 4048 N N . VAL B 1 242 ? -4.516 -16.703 9.273 1 97.12 242 VAL B N 1
ATOM 4049 C CA . VAL B 1 242 ? -3.479 -15.812 8.75 1 97.12 242 VAL B CA 1
ATOM 4050 C C . VAL B 1 242 ? -3.855 -14.359 9.008 1 97.12 242 VAL B C 1
ATOM 4052 O O . VAL B 1 242 ? -3.021 -13.562 9.445 1 97.12 242 VAL B O 1
ATOM 4055 N N . ALA B 1 243 ? -5.117 -14.016 8.727 1 94.75 243 ALA B N 1
ATOM 4056 C CA . ALA B 1 243 ? -5.598 -12.672 9.023 1 94.75 243 ALA B CA 1
ATOM 4057 C C . ALA B 1 243 ? -5.434 -12.336 10.5 1 94.75 243 ALA B C 1
ATOM 4059 O O . ALA B 1 243 ? -5.008 -11.234 10.852 1 94.75 243 ALA B O 1
ATOM 4060 N N . GLY B 1 244 ? -5.754 -13.266 11.352 1 92.62 244 GLY B N 1
ATOM 4061 C CA . GLY B 1 244 ? -5.609 -13.078 12.789 1 92.62 244 GLY B CA 1
ATOM 4062 C C . GLY B 1 244 ? -4.172 -12.844 13.219 1 92.62 244 GLY B C 1
ATOM 4063 O O . GLY B 1 244 ? -3.898 -11.977 14.047 1 92.62 244 GLY B O 1
ATOM 4064 N N . LEU B 1 245 ? -3.281 -13.609 12.68 1 95.19 245 LEU B N 1
ATOM 4065 C CA . LEU B 1 245 ? -1.868 -13.484 13.023 1 95.19 245 LEU B CA 1
ATOM 4066 C C . LEU B 1 245 ? -1.323 -12.125 12.594 1 95.19 245 LEU B C 1
ATOM 4068 O O . LEU B 1 245 ? -0.568 -11.492 13.336 1 95.19 245 LEU B O 1
ATOM 4072 N N . TYR B 1 246 ? -1.724 -11.688 11.414 1 95.88 246 TYR B N 1
ATOM 4073 C CA . TYR B 1 246 ? -1.308 -10.359 10.977 1 95.88 246 TYR B CA 1
ATOM 4074 C C . TYR B 1 246 ? -1.887 -9.281 11.883 1 95.88 246 TYR B C 1
ATOM 4076 O O . TYR B 1 246 ? -1.213 -8.297 12.195 1 95.88 246 TYR B O 1
ATOM 4084 N N . LEU B 1 247 ? -3.1 -9.438 12.242 1 91.69 247 LEU B N 1
ATOM 4085 C CA . LEU B 1 247 ? -3.738 -8.445 13.102 1 91.69 247 LEU B CA 1
ATOM 4086 C C . LEU B 1 247 ? -3.012 -8.344 14.438 1 91.69 247 LEU B C 1
ATOM 4088 O O . LEU B 1 247 ? -2.775 -7.238 14.938 1 91.69 247 LEU B O 1
ATOM 4092 N N . VAL B 1 248 ? -2.713 -9.461 15.016 1 91.12 248 VAL B N 1
ATOM 4093 C CA . VAL B 1 248 ? -1.973 -9.469 16.266 1 91.12 248 VAL B CA 1
ATOM 4094 C C . VAL B 1 248 ? -0.635 -8.758 16.094 1 91.12 248 VAL B C 1
ATOM 4096 O O . VAL B 1 248 ? -0.243 -7.938 16.922 1 91.12 248 VAL B O 1
ATOM 4099 N N . LEU B 1 249 ? -0.018 -9.07 15.055 1 93.5 249 LEU B N 1
ATOM 4100 C CA . LEU B 1 249 ? 1.29 -8.492 14.781 1 93.5 249 LEU B CA 1
ATOM 4101 C C . LEU B 1 249 ? 1.184 -6.98 14.586 1 93.5 249 LEU B C 1
ATOM 4103 O O . LEU B 1 249 ? 1.94 -6.219 15.188 1 93.5 249 LEU B O 1
ATOM 4107 N N . THR B 1 250 ? 0.235 -6.508 13.805 1 93.12 250 THR B N 1
ATOM 4108 C CA . THR B 1 250 ? 0.137 -5.09 13.461 1 93.12 250 THR B CA 1
ATOM 4109 C C . THR B 1 250 ? -0.402 -4.285 14.641 1 93.12 250 THR B C 1
ATOM 4111 O O . THR B 1 250 ? 0.023 -3.152 14.875 1 93.12 250 THR B O 1
ATOM 4114 N N . ILE B 1 251 ? -1.308 -4.84 15.375 1 86.5 251 ILE B N 1
ATOM 4115 C CA . ILE B 1 251 ? -1.841 -4.148 16.547 1 86.5 251 ILE B CA 1
ATOM 4116 C C . ILE B 1 251 ? -0.746 -3.996 17.594 1 86.5 251 ILE B C 1
ATOM 4118 O O . ILE B 1 251 ? -0.624 -2.941 18.219 1 86.5 251 ILE B O 1
ATOM 4122 N N . THR B 1 252 ? -0.009 -5.074 17.797 1 88.44 252 THR B N 1
ATOM 4123 C CA . THR B 1 252 ? 1.098 -5.02 18.75 1 88.44 252 THR B CA 1
ATOM 4124 C C . THR B 1 252 ? 2.1 -3.939 18.344 1 88.44 252 THR B C 1
ATOM 4126 O O . THR B 1 252 ? 2.535 -3.15 19.188 1 88.44 252 THR B O 1
ATOM 4129 N N . LEU B 1 253 ? 2.41 -3.867 17.109 1 87.12 253 LEU B N 1
ATOM 4130 C CA . LEU B 1 253 ? 3.354 -2.867 16.625 1 87.12 253 LEU B CA 1
ATOM 4131 C C . LEU B 1 253 ? 2.766 -1.464 16.734 1 87.12 253 LEU B C 1
ATOM 4133 O O . LEU B 1 253 ? 3.479 -0.511 17.062 1 87.12 253 LEU B O 1
ATOM 4137 N N . SER B 1 254 ? 1.516 -1.379 16.406 1 83.25 254 SER B N 1
ATOM 4138 C CA . SER B 1 254 ? 0.843 -0.089 16.516 1 83.25 254 SER B CA 1
ATOM 4139 C C . SER B 1 254 ? 0.802 0.392 17.953 1 83.25 254 SER B C 1
ATOM 4141 O O . SER B 1 254 ? 0.952 1.587 18.234 1 83.25 254 SER B O 1
ATOM 4143 N N . ALA B 1 255 ? 0.576 -0.486 18.891 1 82.38 255 ALA B N 1
ATOM 4144 C CA . ALA B 1 255 ? 0.567 -0.158 20.312 1 82.38 255 ALA B CA 1
ATOM 4145 C C . ALA B 1 255 ? 1.942 0.315 20.766 1 82.38 255 ALA B C 1
ATOM 4147 O O . ALA B 1 255 ? 2.049 1.251 21.562 1 82.38 255 ALA B O 1
ATOM 4148 N N . LEU B 1 256 ? 2.914 -0.312 20.25 1 80.69 256 LEU B N 1
ATOM 4149 C CA . LEU B 1 256 ? 4.277 0.102 20.562 1 80.69 256 LEU B CA 1
ATOM 4150 C C . LEU B 1 256 ? 4.566 1.489 20 1 80.69 256 LEU B C 1
ATOM 4152 O O . LEU B 1 256 ? 5.215 2.307 20.672 1 80.69 256 LEU B O 1
ATOM 4156 N N . ALA B 1 257 ? 4.039 1.699 18.812 1 78 257 ALA B N 1
ATOM 4157 C CA . ALA B 1 257 ? 4.203 3.008 18.188 1 78 257 ALA B CA 1
ATOM 4158 C C . ALA B 1 257 ? 3.51 4.098 19 1 78 257 ALA B C 1
ATOM 4160 O O . ALA B 1 257 ? 4.07 5.176 19.203 1 78 257 ALA B O 1
ATOM 4161 N N . TRP B 1 258 ? 2.391 3.805 19.469 1 76.69 258 TRP B N 1
ATOM 4162 C CA . TRP B 1 258 ? 1.615 4.738 20.281 1 76.69 258 TRP B CA 1
ATOM 4163 C C . TRP B 1 258 ? 2.32 5.023 21.609 1 76.69 258 TRP B C 1
ATOM 4165 O O . TRP B 1 258 ? 2.367 6.168 22.062 1 76.69 258 TRP B O 1
ATOM 4175 N N . GLY B 1 259 ? 2.799 3.992 22.219 1 78.44 259 GLY B N 1
ATOM 4176 C CA . GLY B 1 259 ? 3.539 4.172 23.453 1 78.44 259 GLY B CA 1
ATOM 4177 C C . GLY B 1 259 ? 4.762 5.055 23.297 1 78.44 259 GLY B C 1
ATOM 4178 O O . GLY B 1 259 ? 5.039 5.902 24.156 1 78.44 259 GLY B O 1
ATOM 4179 N N . LEU B 1 260 ? 5.398 4.891 22.188 1 77.88 260 LEU B N 1
ATOM 4180 C CA . LEU B 1 260 ? 6.586 5.688 21.891 1 77.88 260 LEU B CA 1
ATOM 4181 C C . LEU B 1 260 ? 6.215 7.148 21.656 1 77.88 260 LEU B C 1
ATOM 4183 O O . LEU B 1 260 ? 6.918 8.055 22.125 1 77.88 260 LEU B O 1
ATOM 4187 N N . GLU B 1 261 ? 5.117 7.348 20.969 1 74.81 261 GLU B N 1
ATOM 4188 C CA . GLU B 1 261 ? 4.633 8.695 20.688 1 74.81 261 GLU B CA 1
ATOM 4189 C C . GLU B 1 261 ? 4.262 9.422 21.984 1 74.81 261 GLU B C 1
ATOM 4191 O O . GLU B 1 261 ? 4.562 10.602 22.156 1 74.81 261 GLU B O 1
ATOM 4196 N N . ARG B 1 262 ? 3.711 8.789 22.875 1 75.5 262 ARG B N 1
ATOM 4197 C CA . ARG B 1 262 ? 3.285 9.375 24.141 1 75.5 262 ARG B CA 1
ATOM 4198 C C . ARG B 1 262 ? 4.488 9.734 25.016 1 75.5 262 ARG B C 1
ATOM 4200 O O . ARG B 1 262 ? 4.5 10.781 25.656 1 75.5 262 ARG B O 1
ATOM 4207 N N . LYS B 1 263 ? 5.355 8.891 25 1 77.5 263 LYS B N 1
ATOM 4208 C CA . LYS B 1 263 ? 6.559 9.148 25.781 1 77.5 263 LYS B CA 1
ATOM 4209 C C . LYS B 1 263 ? 7.316 10.359 25.266 1 77.5 263 LYS B C 1
ATOM 4211 O O . LYS B 1 263 ? 7.793 11.188 26.031 1 77.5 263 LYS B O 1
ATOM 4216 N N . MET B 1 264 ? 7.355 10.469 24.031 1 76.81 264 MET B N 1
ATOM 4217 C CA . MET B 1 264 ? 8.086 11.578 23.406 1 76.81 264 MET B CA 1
ATOM 4218 C C . MET B 1 264 ? 7.332 12.891 23.562 1 76.81 264 MET B C 1
ATOM 4220 O O . MET B 1 264 ? 7.941 13.945 23.719 1 76.81 264 MET B O 1
ATOM 4224 N N . ALA B 1 265 ? 6.031 12.859 23.469 1 68.81 265 ALA B N 1
ATOM 4225 C CA . ALA B 1 265 ? 5.211 14.047 23.688 1 68.81 265 ALA B CA 1
ATOM 4226 C C . ALA B 1 265 ? 5.32 14.531 25.125 1 68.81 265 ALA B C 1
ATOM 4228 O O . ALA B 1 265 ? 5.332 15.734 25.391 1 68.81 265 ALA B O 1
ATOM 4229 N N . ALA B 1 266 ? 5.445 13.695 26.047 1 67.75 266 ALA B N 1
ATOM 4230 C CA . ALA B 1 266 ? 5.57 14.023 27.469 1 67.75 266 ALA B CA 1
ATOM 4231 C C . ALA B 1 266 ? 6.918 14.68 27.766 1 67.75 266 ALA B C 1
ATOM 4233 O O . ALA B 1 266 ? 7.008 15.578 28.594 1 67.75 266 ALA B O 1
ATOM 4234 N N . ASP B 1 267 ? 7.809 14.273 26.953 1 66.44 267 ASP B N 1
ATOM 4235 C CA . ASP B 1 267 ? 9.141 14.828 27.172 1 66.44 267 ASP B CA 1
ATOM 4236 C C . ASP B 1 267 ? 9.258 16.234 26.594 1 66.44 267 ASP B C 1
ATOM 4238 O O . ASP B 1 267 ? 10.078 17.031 27.062 1 66.44 267 ASP B O 1
ATOM 4242 N N . SER B 1 268 ? 8.477 16.453 25.578 1 59.19 268 SER B N 1
ATOM 4243 C CA . SER B 1 268 ? 8.531 17.781 24.953 1 59.19 268 SER B CA 1
ATOM 4244 C C . SER B 1 268 ? 7.684 18.781 25.734 1 59.19 268 SER B C 1
ATOM 4246 O O . SER B 1 268 ? 7.77 19.984 25.5 1 59.19 268 SER B O 1
ATOM 4248 N N . ALA B 1 269 ? 6.73 18.453 26.547 1 52.84 269 ALA B N 1
ATOM 4249 C CA . ALA B 1 269 ? 5.945 19.344 27.391 1 52.84 269 ALA B CA 1
ATOM 4250 C C . ALA B 1 269 ? 6.699 19.703 28.672 1 52.84 269 ALA B C 1
ATOM 4252 O O . ALA B 1 269 ? 7.438 18.875 29.219 1 52.84 269 ALA B O 1
#

Organism: Desulfohalobium retbaense (strain ATCC 49708 / DSM 5692 / JCM 16813 / HR100) (NCBI:txid485915)

pLDDT: mean 87.14, std 13.43, range [32.75, 98.88]

Nearest PDB structures (foldseek):
  4ymw-assembly1_C  TM=9.181E-01  e=3.783E-12  Caldanaerobacter subterraneus subsp. tengcongensis MB4
  3tuz-assembly2_F  TM=8.571E-01  e=2.101E-04  Escherichia coli K-12
  7ahc-assembly1_B  TM=7.366E-01  e=4.018E-04  Lactococcus lactis subsp. lactis
  8y5f-assembly1_C  TM=6.437E-01  e=6.015E-05  Escherichia coli
  7cad-assembly1_B  TM=5.890E-01  e=4.265E-03  Mycolicibacterium smegmatis MC2 155